Protein 2P1G (pdb70)

Sequence (459 aa):
VLSNGLGFVDTPYKAGTLEVDDTEDLIINCDEVDCTTFVEYALAMALCPQQEMQEGDFARNLQRIRYRDGKIDGYTSRLHYISDWINNAVRQGLLEDVTAAYSPFKQKLSLSYMSTHPELYKSLKNSPENVAQMAKYEKALSGKEVHYLPKDKLEPDGLPWIKNGDIIALTTNTPGLDVSHMGIAIYIKGQLHLLHASSKEGKVVVGKTALSQMLKDRKSLTGIRVLRMLSNGLGFVDTPYKAGTLEVDDTEDLIINCDEVDCCTTFVEYALAMALCPQQGDEMQEGDFARNLQRIRYRDGKIDGYTSRLHYISDWINNAVRQGLLEDVTAAYSPFKQKLSLSYMSTHPELYKSLKNSPENVAQMAKYEKALSGKEVHYLPKDKLEPDGLPWIKNGDIIALTTNTPGLDVSHMGIAIYIKGQLHLLHASSKEGKVVVGKTALSQMLKDRKSLTGIRVLRM

Radius of gyration: 24.98 Å; Cα contacts (8 Å, |Δi|>4): 897; chains: 2; bounding box: 52×44×79 Å

Solvent-accessible surface area: 21261 Å² total; per-residue (Å²): 54,24,86,28,0,70,70,12,60,87,22,72,59,103,70,33,4,20,48,101,84,147,108,36,93,43,30,75,32,39,108,58,0,28,7,28,2,0,0,3,0,0,2,0,31,14,47,6,105,53,114,174,68,102,113,48,25,7,23,146,15,0,57,82,0,3,1,48,118,16,133,47,92,36,19,14,9,16,11,40,9,5,5,16,0,1,52,10,0,52,193,56,65,18,6,93,29,5,0,40,84,124,6,108,83,92,64,156,12,74,8,44,14,10,30,82,25,26,51,45,49,115,34,3,78,132,26,95,129,38,29,47,51,2,18,126,60,5,151,66,31,39,41,123,98,24,44,22,10,15,43,98,99,0,87,60,94,6,43,124,38,3,111,84,12,2,9,0,0,2,6,10,94,15,116,12,24,13,4,4,29,0,0,1,0,11,62,63,193,53,66,0,8,0,0,17,1,8,38,147,78,34,82,0,16,46,8,170,59,8,0,3,94,34,0,103,93,39,186,13,3,26,0,1,10,0,0,48,90,36,55,34,1,0,56,15,37,92,23,71,62,105,66,35,7,19,52,100,88,145,110,32,90,42,28,81,33,43,112,56,0,29,22,38,2,0,1,5,0,6,8,0,72,24,54,27,45,159,114,58,143,100,116,129,168,34,26,54,32,118,20,0,55,89,0,2,1,47,73,13,138,52,118,36,22,14,10,19,9,41,7,16,2,20,0,1,71,11,0,69,190,43,68,13,10,93,34,0,0,47,78,124,5,97,77,106,39,145,9,79,8,42,53,10,20,84,59,36,103,108,57,113,36,1,111,130,17,102,120,36,31,55,51,1,38,135,49,6,156,62,9,37,42,118,94,19,52,33,8,16,43,98,106,0,90,36,19,9,48,123,32,3,110,61,23,1,9,0,0,0,0,11,87,47,117,10,52,8,12,55,44,0,0,8,0,0,32,38,87,3,38,1,14,0,0,18,1,11,80,167,81,38,81,0,22,34,9,153,30,5,0,4,39,39,0,102,110,124,195,27,6,33,0,0,6,0,0,43,111

InterPro domains:
  IPR010846 N-acetylmuramoyl-L-alanine amidase-like [PF07313] (32-246)
  IPR038765 Papain-like cysteine peptidase superfamily [SSF54001] (5-257)

B-factor: mean 17.87, std 8.59, range [3.38, 65.11]

Structure (mmCIF, N/CA/C/O backbone):
data_2P1G
#
_entry.id   2P1G
#
_cell.length_a   51.645
_cell.length_b   65.830
_cell.length_c   74.061
_cell.angle_alpha   90.000
_cell.angle_beta   103.840
_cell.angle_gamma   90.000
#
_symmetry.space_group_name_H-M   'P 1 21 1'
#
loop_
_entity.id
_entity.type
_entity.pdbx_description
1 polymer 'Putative xylanase'
2 water water
#
loop_
_atom_site.group_PDB
_atom_site.id
_atom_site.type_symbol
_atom_site.label_atom_id
_atom_site.label_alt_id
_atom_site.label_comp_id
_atom_site.label_asym_id
_atom_site.label_entity_id
_atom_site.label_seq_id
_atom_site.pdbx_PDB_ins_code
_atom_site.Cartn_x
_atom_site.Cartn_y
_atom_site.Cartn_z
_atom_site.occupancy
_atom_site.B_iso_or_equiv
_atom_site.auth_seq_id
_atom_site.auth_comp_id
_atom_site.auth_asym_id
_atom_site.auth_atom_id
_atom_site.pdbx_PDB_model_num
ATOM 1 N N . VAL A 1 9 ? 22.562 21.820 13.909 1.00 27.03 26 VAL A N 1
ATOM 2 C CA . VAL A 1 9 ? 21.460 22.670 13.366 1.00 25.79 26 VAL A CA 1
ATOM 3 C C . VAL A 1 9 ? 20.217 22.584 14.241 1.00 24.20 26 VAL A C 1
ATOM 4 O O . VAL A 1 9 ? 20.012 21.620 14.976 1.00 23.71 26 VAL A O 1
ATOM 8 N N . LEU A 1 10 ? 19.388 23.610 14.136 1.00 22.80 27 LEU A N 1
ATOM 9 C CA . LEU A 1 10 ? 18.243 23.739 14.994 1.00 22.04 27 LEU A CA 1
ATOM 10 C C . LEU A 1 10 ? 17.282 22.562 14.866 1.00 21.56 27 LEU A C 1
ATOM 11 O O . LEU A 1 10 ? 16.859 22.022 15.875 1.00 21.49 27 LEU A O 1
ATOM 16 N N . SER A 1 11 ? 16.967 22.129 13.641 1.00 21.28 28 SER A N 1
ATOM 17 C CA . SER A 1 11 ? 16.013 21.026 13.485 1.00 21.95 28 SER A CA 1
ATOM 18 C C . SER A 1 11 ? 16.512 19.740 14.142 1.00 21.28 28 SER A C 1
ATOM 19 O O . SER A 1 11 ? 15.747 19.035 14.806 1.00 21.48 28 SER A O 1
ATOM 22 N N . ASN A 1 12 ? 17.788 19.424 13.963 1.00 19.85 29 ASN A N 1
ATOM 23 C CA . ASN A 1 12 ? 18.330 18.250 14.640 1.00 19.37 29 ASN A CA 1
ATOM 24 C C . ASN A 1 12 ? 18.392 18.409 16.155 1.00 18.03 29 ASN A C 1
ATOM 25 O O . ASN A 1 12 ? 18.022 17.487 16.909 1.00 18.00 29 ASN A O 1
ATOM 30 N N . GLY A 1 13 ? 18.811 19.592 16.601 1.00 16.91 30 GLY A N 1
ATOM 31 C CA . GLY A 1 13 ? 18.874 19.906 18.025 1.00 16.35 30 GLY A CA 1
ATOM 32 C C . GLY A 1 13 ? 17.517 19.781 18.705 1.00 15.99 30 GLY A C 1
ATOM 33 O O . GLY A 1 13 ? 17.410 19.243 19.809 1.00 14.34 30 GLY A O 1
ATOM 34 N N . LEU A 1 14 ? 16.472 20.270 18.030 1.00 15.39 31 LEU A N 1
ATOM 35 C CA . LEU A 1 14 ? 15.149 20.310 18.639 1.00 15.63 31 LEU A CA 1
ATOM 36 C C . LEU A 1 14 ? 14.592 18.920 18.895 1.00 16.11 31 LEU A C 1
ATOM 37 O O . LEU A 1 14 ? 13.779 18.734 19.796 1.00 16.41 31 LEU A O 1
ATOM 42 N N . GLY A 1 15 ? 15.056 17.944 18.118 1.00 16.63 32 GLY A N 1
ATOM 43 C CA . GLY A 1 15 ? 14.664 16.549 18.320 1.00 17.23 32 GLY A CA 1
ATOM 44 C C . GLY A 1 15 ? 15.120 15.971 19.651 1.00 17.67 32 GLY A C 1
ATOM 45 O O . GLY A 1 15 ? 14.649 14.906 20.083 1.00 18.34 32 GLY A O 1
ATOM 46 N N . PHE A 1 16 ? 16.021 16.685 20.327 1.00 16.78 33 PHE A N 1
ATOM 47 C CA . PHE A 1 16 ? 16.543 16.237 21.609 1.00 16.22 33 PHE A CA 1
ATOM 48 C C . PHE A 1 16 ? 15.797 16.832 22.794 1.00 16.23 33 PHE A C 1
ATOM 49 O O . PHE A 1 16 ? 16.129 16.530 23.941 1.00 16.67 33 PHE A O 1
ATOM 57 N N . VAL A 1 17 ? 14.817 17.687 22.537 1.00 16.32 34 VAL A N 1
ATOM 58 C CA . VAL A 1 17 ? 14.150 18.367 23.659 1.00 17.07 34 VAL A CA 1
ATOM 59 C C . VAL A 1 17 ? 13.590 17.317 24.639 1.00 17.38 34 VAL A C 1
ATOM 60 O O . VAL A 1 17 ? 12.932 16.362 24.226 1.00 17.22 34 VAL A O 1
ATOM 64 N N . ASP A 1 18 ? 13.888 17.508 25.925 1.00 18.46 35 ASP A N 1
ATOM 65 C CA . ASP A 1 18 ? 13.445 16.635 27.016 1.00 19.77 35 ASP A CA 1
ATOM 66 C C . ASP A 1 18 ? 14.327 15.412 27.245 1.00 19.31 35 ASP A C 1
ATOM 67 O O . ASP A 1 18 ? 14.098 14.665 28.189 1.00 20.54 35 ASP A O 1
ATOM 72 N N . THR A 1 19 ? 15.336 15.210 26.401 1.00 19.27 36 THR A N 1
ATOM 73 C CA . THR A 1 19 ? 16.341 14.156 26.642 1.00 18.49 36 THR A CA 1
ATOM 74 C C . THR A 1 19 ? 17.051 14.457 27.958 1.00 18.42 36 THR A C 1
ATOM 75 O O . THR A 1 19 ? 17.478 15.590 28.183 1.00 17.99 36 THR A O 1
ATOM 79 N N . PRO A 1 20 ? 17.133 13.462 28.859 1.00 17.99 37 PRO A N 1
ATOM 80 C CA . PRO A 1 20 ? 17.742 13.684 30.165 1.00 18.36 37 PRO A CA 1
ATOM 81 C C . PRO A 1 20 ? 19.195 14.116 30.071 1.00 17.98 37 PRO A C 1
ATOM 82 O O . PRO A 1 20 ? 19.912 13.660 29.192 1.00 17.71 37 PRO A O 1
ATOM 86 N N . TYR A 1 21 ? 19.599 14.993 30.981 1.00 18.26 38 TYR A N 1
ATOM 87 C CA . TYR A 1 21 ? 20.993 15.347 31.170 1.00 18.50 38 TYR A CA 1
ATOM 88 C C . TYR A 1 21 ? 21.687 14.308 32.039 1.00 18.72 38 TYR A C 1
ATOM 89 O O . TYR A 1 21 ? 21.126 13.844 33.037 1.00 17.58 38 TYR A O 1
ATOM 98 N N . LYS A 1 22 ? 22.902 13.927 31.648 1.00 18.31 39 LYS A N 1
ATOM 99 C CA . LYS A 1 22 ? 23.738 13.070 32.485 1.00 19.09 39 LYS A CA 1
ATOM 100 C C . LYS A 1 22 ? 25.202 13.375 32.187 1.00 18.50 39 LYS A C 1
ATOM 101 O O . LYS A 1 22 ? 25.603 13.401 31.026 1.00 17.59 39 LYS A O 1
ATOM 107 N N . ALA A 1 23 ? 25.977 13.650 33.229 1.00 18.37 40 ALA A N 1
ATOM 108 C CA . ALA A 1 23 ? 27.397 13.909 33.057 1.00 18.19 40 ALA A CA 1
ATOM 109 C C . ALA A 1 23 ? 28.150 12.582 33.008 1.00 17.61 40 ALA A C 1
ATOM 110 O O . ALA A 1 23 ? 27.711 11.576 33.580 1.00 18.47 40 ALA A O 1
ATOM 112 N N . GLY A 1 24 ? 29.275 12.568 32.314 1.00 16.23 41 GLY A N 1
ATOM 113 C CA . GLY A 1 24 ? 30.117 11.385 32.311 1.00 15.78 41 GLY A CA 1
ATOM 114 C C . GLY A 1 24 ? 29.720 10.231 31.412 1.00 15.46 41 GLY A C 1
ATOM 115 O O . GLY A 1 24 ? 30.265 9.127 31.553 1.00 15.06 41 GLY A O 1
ATOM 116 N N . THR A 1 25 ? 28.819 10.466 30.460 1.00 13.95 42 THR A N 1
ATOM 117 C CA . THR A 1 25 ? 28.405 9.408 29.538 1.00 14.40 42 THR A CA 1
ATOM 118 C C . THR A 1 25 ? 29.558 8.873 28.704 1.00 14.24 42 THR A C 1
ATOM 119 O O . THR A 1 25 ? 29.485 7.753 28.204 1.00 14.05 42 THR A O 1
ATOM 123 N N . LEU A 1 26 ? 30.600 9.687 28.513 1.00 13.31 43 LEU A N 1
ATOM 124 C CA . LEU A 1 26 ? 31.719 9.249 27.675 1.00 13.15 43 LEU A CA 1
ATOM 125 C C . LEU A 1 26 ? 32.847 8.562 28.473 1.00 14.26 43 LEU A C 1
ATOM 126 O O . LEU A 1 26 ? 33.866 8.153 27.888 1.00 13.75 43 LEU A O 1
ATOM 131 N N . GLU A 1 27 ? 32.665 8.434 29.785 1.00 14.74 44 GLU A N 1
ATOM 132 C CA . GLU A 1 27 ? 33.721 7.887 30.654 1.00 16.44 44 GLU A CA 1
ATOM 133 C C . GLU A 1 27 ? 33.454 6.457 31.129 1.00 17.55 44 GLU A C 1
ATOM 134 O O . GLU A 1 27 ? 34.177 5.949 32.000 1.00 17.85 44 GLU A O 1
ATOM 140 N N . VAL A 1 28 ? 32.432 5.816 30.571 1.00 18.98 45 VAL A N 1
ATOM 141 C CA . VAL A 1 28 ? 31.918 4.554 31.118 1.00 20.72 45 VAL A CA 1
ATOM 142 C C . VAL A 1 28 ? 32.785 3.320 30.819 1.00 22.13 45 VAL A C 1
ATOM 143 O O . VAL A 1 28 ? 32.684 2.291 31.521 1.00 22.05 45 VAL A O 1
ATOM 147 N N . ASP A 1 29 ? 33.647 3.424 29.814 1.00 22.25 46 ASP A N 1
ATOM 148 C CA . ASP A 1 29 ? 34.447 2.275 29.410 1.00 24.22 46 ASP A CA 1
ATOM 149 C C . ASP A 1 29 ? 35.907 2.428 29.787 1.00 24.43 46 ASP A C 1
ATOM 150 O O . ASP A 1 29 ? 36.376 3.538 30.025 1.00 24.77 46 ASP A O 1
ATOM 155 N N . ASP A 1 30 ? 36.612 1.299 29.856 1.00 25.39 47 ASP A N 1
ATOM 156 C CA . ASP A 1 30 ? 37.986 1.268 30.341 1.00 26.10 47 ASP A CA 1
ATOM 157 C C . ASP A 1 30 ? 38.988 1.829 29.326 1.00 25.92 47 ASP A C 1
ATOM 158 O O . ASP A 1 30 ? 40.020 2.388 29.708 1.00 26.28 47 ASP A O 1
ATOM 163 N N . THR A 1 31 ? 38.701 1.661 28.037 1.00 24.78 48 THR A N 1
ATOM 164 C CA . THR A 1 31 ? 39.573 2.202 26.998 1.00 23.84 48 THR A CA 1
ATOM 165 C C . THR A 1 31 ? 38.767 3.208 26.206 1.00 22.46 48 THR A C 1
ATOM 166 O O . THR A 1 31 ? 37.546 3.113 26.143 1.00 22.35 48 THR A O 1
ATOM 170 N N . GLU A 1 32 ? 39.448 4.174 25.607 1.00 20.71 49 GLU A N 1
ATOM 171 C CA . GLU A 1 32 ? 38.740 5.217 24.873 1.00 19.34 49 GLU A CA 1
ATOM 172 C C . GLU A 1 32 ? 38.404 4.716 23.477 1.00 18.87 49 GLU A C 1
ATOM 173 O O . GLU A 1 32 ? 39.305 4.294 22.739 1.00 17.50 49 GLU A O 1
ATOM 179 N N . ASP A 1 33 ? 37.110 4.769 23.138 1.00 18.34 50 ASP A N 1
ATOM 180 C CA . ASP A 1 33 ? 36.612 4.506 21.799 1.00 18.45 50 ASP A CA 1
ATOM 181 C C . ASP A 1 33 ? 35.368 5.363 21.599 1.00 17.67 50 ASP A C 1
ATOM 182 O O . ASP A 1 33 ? 34.883 6.001 22.541 1.00 16.84 50 ASP A O 1
ATOM 187 N N . LEU A 1 34 ? 34.831 5.361 20.392 1.00 17.12 51 LEU A N 1
ATOM 188 C CA . LEU A 1 34 ? 33.670 6.189 20.106 1.00 16.70 51 LEU A CA 1
ATOM 189 C C . LEU A 1 34 ? 32.420 5.668 20.829 1.00 17.36 51 LEU A C 1
ATOM 190 O O . LEU A 1 34 ? 32.023 4.508 20.654 1.00 17.62 51 LEU A O 1
ATOM 195 N N . ILE A 1 35 ? 31.830 6.525 21.658 1.00 16.79 52 ILE A N 1
ATOM 196 C CA . ILE A 1 35 ? 30.560 6.216 22.318 1.00 17.30 52 ILE A CA 1
ATOM 197 C C . ILE A 1 35 ? 29.439 7.084 21.761 1.00 17.46 52 ILE A C 1
ATOM 198 O O . ILE A 1 35 ? 29.550 8.310 21.769 1.00 17.57 52 ILE A O 1
ATOM 203 N N . ILE A 1 36 ? 28.367 6.446 21.289 1.00 16.80 53 ILE A N 1
ATOM 204 C CA . ILE A 1 36 ? 27.177 7.169 20.832 1.00 17.35 53 ILE A CA 1
ATOM 205 C C . ILE A 1 36 ? 26.076 6.917 21.848 1.00 17.70 53 ILE A C 1
ATOM 206 O O . ILE A 1 36 ? 25.532 5.809 21.930 1.00 18.26 53 ILE A O 1
ATOM 211 N N . ASN A 1 37 ? 25.754 7.945 22.629 1.00 17.31 54 ASN A N 1
ATOM 212 C CA . ASN A 1 37 ? 24.689 7.830 23.619 1.00 17.93 54 ASN A CA 1
ATOM 213 C C . ASN A 1 37 ? 23.783 9.036 23.492 1.00 18.38 54 ASN A C 1
ATOM 214 O O . ASN A 1 37 ? 24.003 10.041 24.157 1.00 17.22 54 ASN A O 1
ATOM 219 N N . CYS A 1 38 ? 22.788 8.927 22.616 1.00 18.59 55 CYS A N 1
ATOM 220 C CA . CYS A 1 38 ? 21.868 10.028 22.339 1.00 20.46 55 CYS A CA 1
ATOM 221 C C . CYS A 1 38 ? 20.699 10.078 23.320 1.00 21.03 55 CYS A C 1
ATOM 222 O O . CYS A 1 38 ? 19.866 10.985 23.253 1.00 22.11 55 CYS A O 1
ATOM 225 N N . ASP A 1 39 ? 20.662 9.110 24.235 1.00 20.91 56 ASP A N 1
ATOM 226 C CA . ASP A 1 39 ? 19.608 8.984 25.243 1.00 21.12 56 ASP A CA 1
ATOM 227 C C . ASP A 1 39 ? 19.861 9.778 26.526 1.00 19.95 56 ASP A C 1
ATOM 228 O O . ASP A 1 39 ? 18.920 10.045 27.276 1.00 18.56 56 ASP A O 1
ATOM 233 N N . GLU A 1 40 ? 21.140 10.071 26.794 1.00 18.41 57 GLU A N 1
ATOM 234 C CA . GLU A 1 40 ? 21.577 10.831 27.963 1.00 18.30 57 GLU A CA 1
ATOM 235 C C . GLU A 1 40 ? 22.726 11.711 27.496 1.00 17.03 57 GLU A C 1
ATOM 236 O O . GLU A 1 40 ? 23.711 11.206 26.947 1.00 16.76 57 GLU A O 1
ATOM 242 N N . VAL A 1 41 ? 22.610 13.013 27.704 1.00 15.50 58 VAL A N 1
ATOM 243 C CA . VAL A 1 41 ? 23.592 13.937 27.143 1.00 13.98 58 VAL A CA 1
ATOM 244 C C . VAL A 1 41 ? 24.059 14.960 28.166 1.00 13.42 58 VAL A C 1
ATOM 245 O O . VAL A 1 41 ? 23.399 15.185 29.196 1.00 12.98 58 VAL A O 1
ATOM 249 N N . ASP A 1 42 ? 25.195 15.593 27.878 1.00 13.15 59 ASP A N 1
ATOM 250 C CA . ASP A 1 42 ? 25.611 16.799 28.606 1.00 13.63 59 ASP A CA 1
ATOM 251 C C . ASP A 1 42 ? 25.686 17.989 27.642 1.00 13.67 59 ASP A C 1
ATOM 252 O O . ASP A 1 42 ? 25.308 17.868 26.475 1.00 12.04 59 ASP A O 1
ATOM 257 N N . CYS A 1 43 ? 26.147 19.142 28.116 1.00 13.55 60 CYS A N 1
ATOM 258 C CA . CYS A 1 43 ? 26.071 20.316 27.262 1.00 15.54 60 CYS A CA 1
ATOM 259 C C . CYS A 1 43 ? 26.864 20.149 25.950 1.00 14.10 60 CYS A C 1
ATOM 260 O O . CYS A 1 43 ? 26.462 20.641 24.896 1.00 14.09 60 CYS A O 1
ATOM 263 N N . THR A 1 44 ? 27.971 19.422 26.031 1.00 13.54 61 THR A N 1
ATOM 264 C CA . THR A 1 44 ? 28.846 19.241 24.890 1.00 12.77 61 THR A CA 1
ATOM 265 C C . THR A 1 44 ? 28.385 18.101 23.993 1.00 11.62 61 THR A C 1
ATOM 266 O O . THR A 1 44 ? 28.307 18.274 22.788 1.00 10.13 61 THR A O 1
ATOM 270 N N . THR A 1 45 ? 28.045 16.948 24.560 1.00 10.33 62 THR A N 1
ATOM 271 C CA . THR A 1 45 ? 27.683 15.826 23.677 1.00 9.20 62 THR A CA 1
ATOM 272 C C . THR A 1 45 ? 26.389 16.161 22.934 1.00 8.93 62 THR A C 1
ATOM 273 O O . THR A 1 45 ? 26.228 15.766 21.780 1.00 7.77 62 THR A O 1
ATOM 277 N N . PHE A 1 46 ? 25.498 16.932 23.563 1.00 8.99 63 PHE A N 1
ATOM 278 C CA . PHE A 1 46 ? 24.289 17.359 22.883 1.00 9.90 63 PHE A CA 1
ATOM 279 C C . PHE A 1 46 ? 24.647 18.078 21.583 1.00 9.76 63 PHE A C 1
ATOM 280 O O . PHE A 1 46 ? 24.186 17.700 20.507 1.00 10.56 63 PHE A O 1
ATOM 288 N N . VAL A 1 47 ? 25.483 19.100 21.679 1.00 9.09 64 VAL A N 1
ATOM 289 C CA . VAL A 1 47 ? 25.862 19.871 20.502 1.00 10.65 64 VAL A CA 1
ATOM 290 C C . VAL A 1 47 ? 26.603 19.013 19.477 1.00 11.16 64 VAL A C 1
ATOM 291 O O . VAL A 1 47 ? 26.350 19.138 18.274 1.00 11.32 64 VAL A O 1
ATOM 295 N N . GLU A 1 48 ? 27.459 18.101 19.950 1.00 10.88 65 GLU A N 1
ATOM 296 C CA . GLU A 1 48 ? 28.208 17.242 19.025 1.00 10.67 65 GLU A CA 1
ATOM 297 C C . GLU A 1 48 ? 27.260 16.368 18.231 1.00 11.43 65 GLU A C 1
ATOM 298 O O . GLU A 1 48 ? 27.450 16.225 17.021 1.00 10.76 65 GLU A O 1
ATOM 304 N N . TYR A 1 49 ? 26.265 15.769 18.906 1.00 11.46 66 TYR A N 1
ATOM 305 C CA . TYR A 1 49 ? 25.316 14.901 18.178 1.00 12.01 66 TYR A CA 1
ATOM 306 C C . TYR A 1 49 ? 24.531 15.714 17.164 1.00 11.93 66 TYR A C 1
ATOM 307 O O . TYR A 1 49 ? 24.399 15.308 16.019 1.00 12.55 66 TYR A O 1
ATOM 316 N N . ALA A 1 50 ? 24.000 16.860 17.603 1.00 12.13 67 ALA A N 1
ATOM 317 C CA . ALA A 1 50 ? 23.252 17.758 16.727 1.00 11.39 67 ALA A CA 1
ATOM 318 C C . ALA A 1 50 ? 24.067 18.136 15.478 1.00 11.92 67 ALA A C 1
ATOM 319 O O . ALA A 1 50 ? 23.575 18.032 14.337 1.00 11.30 67 ALA A O 1
ATOM 321 N N . LEU A 1 51 ? 25.309 18.544 15.700 1.00 10.91 68 LEU A N 1
ATOM 322 C CA . LEU A 1 51 ? 26.217 18.908 14.614 1.00 11.79 68 LEU A CA 1
ATOM 323 C C . LEU A 1 51 ? 26.496 17.730 13.700 1.00 12.55 68 LEU A C 1
ATOM 324 O O . LEU A 1 51 ? 26.455 17.873 12.468 1.00 12.71 68 LEU A O 1
ATOM 329 N N . ALA A 1 52 ? 26.799 16.576 14.293 1.00 12.85 69 ALA A N 1
ATOM 330 C CA . ALA A 1 52 ? 27.158 15.415 13.494 1.00 13.40 69 ALA A CA 1
ATOM 331 C C . ALA A 1 52 ? 25.999 14.980 12.598 1.00 14.14 69 ALA A C 1
ATOM 332 O O . ALA A 1 52 ? 26.227 14.528 11.465 1.00 14.62 69 ALA A O 1
ATOM 334 N N . MET A 1 53 ? 24.771 15.103 13.105 1.00 14.17 70 MET A N 1
ATOM 335 C CA . MET A 1 53 ? 23.557 14.856 12.322 1.00 14.69 70 MET A CA 1
ATOM 336 C C . MET A 1 53 ? 23.385 15.886 11.205 1.00 15.22 70 MET A C 1
ATOM 337 O O . MET A 1 53 ? 23.166 15.528 10.037 1.00 15.43 70 MET A O 1
ATOM 342 N N . ALA A 1 54 ? 23.510 17.164 11.560 1.00 14.87 71 ALA A N 1
ATOM 343 C CA . ALA A 1 54 ? 23.271 18.251 10.633 1.00 15.69 71 ALA A CA 1
ATOM 344 C C . ALA A 1 54 ? 24.222 18.244 9.422 1.00 16.68 71 ALA A C 1
ATOM 345 O O . ALA A 1 54 ? 23.860 18.729 8.358 1.00 17.07 71 ALA A O 1
ATOM 347 N N . LEU A 1 55 ? 25.433 17.719 9.614 1.00 16.97 72 LEU A N 1
ATOM 348 C CA . LEU A 1 55 ? 26.454 17.670 8.575 1.00 17.96 72 LEU A CA 1
ATOM 349 C C . LEU A 1 55 ? 26.171 16.586 7.541 1.00 19.38 72 LEU A C 1
ATOM 350 O O . LEU A 1 55 ? 26.723 16.631 6.431 1.00 19.73 72 LEU A O 1
ATOM 355 N N . CYS A 1 56 ? 25.317 15.632 7.895 1.00 20.19 73 CYS A N 1
ATOM 356 C CA . CYS A 1 56 ? 25.010 14.504 7.003 1.00 22.19 73 CYS A CA 1
ATOM 357 C C . CYS A 1 56 ? 24.313 14.991 5.727 1.00 23.77 73 CYS A C 1
ATOM 358 O O . CYS A 1 56 ? 23.477 15.894 5.778 1.00 23.24 73 CYS A O 1
ATOM 361 N N . PRO A 1 57 ? 24.681 14.414 4.567 1.00 25.59 74 PRO A N 1
ATOM 362 C CA . PRO A 1 57 ? 24.078 14.872 3.318 1.00 27.30 74 PRO A CA 1
ATOM 363 C C . PRO A 1 57 ? 22.582 14.558 3.284 1.00 28.40 74 PRO A C 1
ATOM 364 O O . PRO A 1 57 ? 21.816 15.304 2.668 1.00 29.00 74 PRO A O 1
ATOM 368 N N . GLN A 1 58 ? 22.189 13.479 3.962 1.00 29.21 75 GLN A N 1
ATOM 369 C CA . GLN A 1 58 ? 20.785 13.085 4.093 1.00 30.64 75 GLN A CA 1
ATOM 370 C C . GLN A 1 58 ? 20.279 13.287 5.517 1.00 31.07 75 GLN A C 1
ATOM 371 O O . GLN A 1 58 ? 21.038 13.159 6.475 1.00 31.13 75 GLN A O 1
ATOM 377 N N . GLN A 1 59 ? 18.988 13.593 5.641 1.00 31.78 76 GLN A N 1
ATOM 378 C CA . GLN A 1 59 ? 18.387 13.993 6.918 1.00 32.26 76 GLN A CA 1
ATOM 379 C C . GLN A 1 59 ? 17.168 13.158 7.277 1.00 32.88 76 GLN A C 1
ATOM 380 O O . GLN A 1 59 ? 16.663 12.390 6.450 1.00 33.41 76 GLN A O 1
ATOM 386 N N . GLU A 1 62 ? 16.587 9.116 6.053 1.00 33.96 79 GLU A N 1
ATOM 387 C CA . GLU A 1 62 ? 17.591 8.914 5.003 1.00 34.05 79 GLU A CA 1
ATOM 388 C C . GLU A 1 62 ? 19.030 9.070 5.507 1.00 32.45 79 GLU A C 1
ATOM 389 O O . GLU A 1 62 ? 19.970 8.589 4.864 1.00 32.82 79 GLU A O 1
ATOM 395 N N . MET A 1 63 ? 19.198 9.745 6.645 1.00 30.98 80 MET A N 1
ATOM 396 C CA . MET A 1 63 ? 20.515 9.887 7.281 1.00 28.79 80 MET A CA 1
ATOM 397 C C . MET A 1 63 ? 21.171 8.529 7.452 1.00 29.08 80 MET A C 1
ATOM 398 O O . MET A 1 63 ? 20.543 7.588 7.946 1.00 29.09 80 MET A O 1
ATOM 403 N N . GLN A 1 64 ? 22.426 8.426 7.035 1.00 29.25 81 GLN A N 1
ATOM 404 C CA . GLN A 1 64 ? 23.180 7.183 7.183 1.00 29.60 81 GLN A CA 1
ATOM 405 C C . GLN A 1 64 ? 23.999 7.182 8.464 1.00 29.38 81 GLN A C 1
ATOM 406 O O . GLN A 1 64 ? 24.698 8.153 8.754 1.00 28.64 81 GLN A O 1
ATOM 412 N N . GLU A 1 65 ? 23.919 6.086 9.219 1.00 29.04 82 GLU A N 1
ATOM 413 C CA . GLU A 1 65 ? 24.602 5.991 10.508 1.00 29.52 82 GLU A CA 1
ATOM 414 C C . GLU A 1 65 ? 26.125 6.034 10.364 1.00 28.63 82 GLU A C 1
ATOM 415 O O . GLU A 1 65 ? 26.822 6.514 11.263 1.00 28.93 82 GLU A O 1
ATOM 421 N N . GLY A 1 66 ? 26.631 5.513 9.246 1.00 27.04 83 GLY A N 1
ATOM 422 C CA . GLY A 1 66 ? 28.042 5.639 8.889 1.00 25.85 83 GLY A CA 1
ATOM 423 C C . GLY A 1 66 ? 28.504 7.078 8.733 1.00 24.67 83 GLY A C 1
ATOM 424 O O . GLY A 1 66 ? 29.596 7.424 9.172 1.00 25.14 83 GLY A O 1
ATOM 425 N N . ASP A 1 67 ? 27.672 7.923 8.124 1.00 23.45 84 ASP A N 1
ATOM 426 C CA . ASP A 1 67 ? 27.999 9.334 7.960 1.00 22.06 84 ASP A CA 1
ATOM 427 C C . ASP A 1 67 ? 27.998 10.034 9.322 1.00 20.33 84 ASP A C 1
ATOM 428 O O . ASP A 1 67 ? 28.902 10.804 9.631 1.00 18.71 84 ASP A O 1
ATOM 433 N N . PHE A 1 68 ? 26.977 9.746 10.124 1.00 18.77 85 PHE A N 1
ATOM 434 C CA . PHE A 1 68 ? 26.836 10.352 11.450 1.00 18.01 85 PHE A CA 1
ATOM 435 C C . PHE A 1 68 ? 28.061 9.981 12.283 1.00 17.16 85 PHE A C 1
ATOM 436 O O . PHE A 1 68 ? 28.693 10.840 12.878 1.00 16.10 85 PHE A O 1
ATOM 444 N N . ALA A 1 69 ? 28.392 8.696 12.293 1.00 16.62 86 ALA A N 1
ATOM 445 C CA . ALA A 1 69 ? 29.518 8.176 13.081 1.00 16.10 86 ALA A CA 1
ATOM 446 C C . ALA A 1 69 ? 30.860 8.777 12.649 1.00 15.43 86 ALA A C 1
ATOM 447 O O . ALA A 1 69 ? 31.685 9.143 13.496 1.00 14.84 86 ALA A O 1
ATOM 449 N N . ARG A 1 70 ? 31.079 8.875 11.338 1.00 14.64 87 ARG A N 1
ATOM 450 C CA . ARG A 1 70 ? 32.273 9.542 10.805 1.00 14.38 87 ARG A CA 1
ATOM 451 C C . ARG A 1 70 ? 32.359 10.996 11.285 1.00 14.05 87 ARG A C 1
ATOM 452 O O . ARG A 1 70 ? 33.403 11.437 11.809 1.00 13.88 87 ARG A O 1
ATOM 460 N N . ASN A 1 71 ? 31.262 11.731 11.109 1.00 13.64 88 ASN A N 1
ATOM 461 C CA . ASN A 1 71 ? 31.209 13.146 11.516 1.00 12.96 88 ASN A CA 1
ATOM 462 C C . ASN A 1 71 ? 31.499 13.305 13.014 1.00 11.95 88 ASN A C 1
ATOM 463 O O . ASN A 1 71 ? 32.303 14.151 13.427 1.00 11.20 88 ASN A O 1
ATOM 468 N N . LEU A 1 72 ? 30.848 12.485 13.824 1.00 11.25 89 LEU A N 1
ATOM 469 C CA . LEU A 1 72 ? 31.000 12.587 15.266 1.00 10.74 89 LEU A CA 1
ATOM 470 C C . LEU A 1 72 ? 32.440 12.350 15.659 1.00 10.10 89 LEU A C 1
ATOM 471 O O . LEU A 1 72 ? 32.977 13.080 16.497 1.00 10.20 89 LEU A O 1
ATOM 476 N N . GLN A 1 73 ? 33.081 11.356 15.045 1.00 9.29 90 GLN A N 1
ATOM 477 C CA . GLN A 1 73 ? 34.480 11.075 15.361 1.00 9.51 90 GLN A CA 1
ATOM 478 C C . GLN A 1 73 ? 35.361 12.291 15.008 1.00 8.80 90 GLN A C 1
ATOM 479 O O . GLN A 1 73 ? 36.245 12.673 15.780 1.00 9.45 90 GLN A O 1
ATOM 485 N N . ARG A 1 74 ? 35.070 12.910 13.867 1.00 8.82 91 ARG A N 1
ATOM 486 C CA . ARG A 1 74 ? 35.777 14.107 13.404 1.00 9.53 91 ARG A CA 1
ATOM 487 C C . ARG A 1 74 ? 35.629 15.329 14.313 1.00 9.32 91 ARG A C 1
ATOM 488 O O . ARG A 1 74 ? 36.531 16.176 14.412 1.00 9.88 91 ARG A O 1
ATOM 496 N N . ILE A 1 75 ? 34.474 15.439 14.950 1.00 9.21 92 ILE A N 1
ATOM 497 C CA . ILE A 1 75 ? 34.205 16.564 15.880 1.00 10.33 92 ILE A CA 1
ATOM 498 C C . ILE A 1 75 ? 34.703 16.341 17.309 1.00 10.38 92 ILE A C 1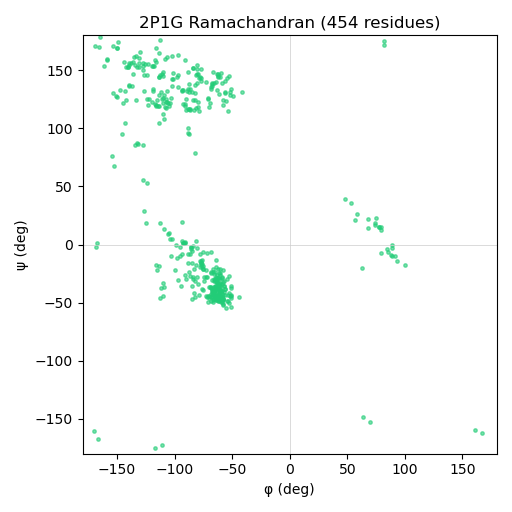
ATOM 499 O O . ILE A 1 75 ? 35.145 17.295 18.010 1.00 9.96 92 ILE A O 1
ATOM 504 N N . ARG A 1 76 ? 34.616 15.091 17.755 1.00 9.76 93 ARG A N 1
ATOM 505 C CA . ARG A 1 76 ? 34.890 14.773 19.158 1.00 9.69 93 ARG A CA 1
ATOM 506 C C . ARG A 1 76 ? 36.361 14.573 19.465 1.00 9.47 93 ARG A C 1
ATOM 507 O O . ARG A 1 76 ? 36.797 14.856 20.580 1.00 10.14 93 ARG A O 1
ATOM 515 N N . TYR A 1 77 ? 37.117 14.110 18.476 1.00 9.07 94 TYR A N 1
ATOM 516 C CA . TYR A 1 77 ? 38.527 13.780 18.656 1.00 9.43 94 TYR A CA 1
ATOM 517 C C . TYR A 1 77 ? 39.413 14.702 17.865 1.00 9.77 94 TYR A C 1
ATOM 518 O O . TYR A 1 77 ? 39.044 15.103 16.764 1.00 9.56 94 TYR A O 1
ATOM 527 N N . ARG A 1 78 ? 40.575 15.039 18.437 1.00 9.80 95 ARG A N 1
ATOM 528 C CA . ARG A 1 78 ? 41.598 15.884 17.771 1.00 9.88 95 ARG A CA 1
ATOM 529 C C . ARG A 1 78 ? 41.955 15.287 16.412 1.00 10.89 95 ARG A C 1
ATOM 530 O O . ARG A 1 78 ? 42.493 14.175 16.344 1.00 10.26 95 ARG A O 1
ATOM 538 N N . ASP A 1 79 ? 41.638 16.028 15.339 1.00 11.73 96 ASP A N 1
ATOM 539 C CA . ASP A 1 79 ? 41.899 15.579 13.96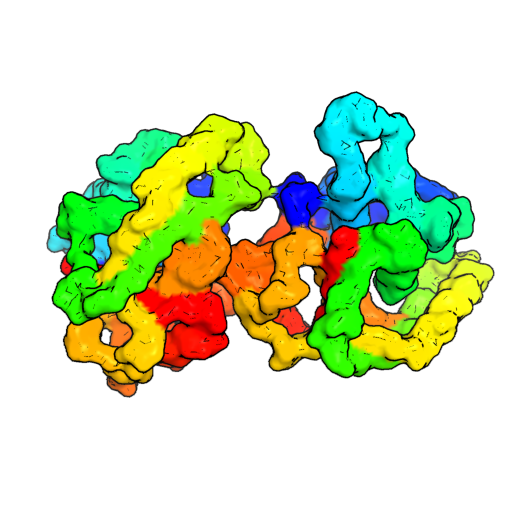3 1.00 12.83 96 ASP A CA 1
ATOM 540 C C . ASP A 1 79 ? 41.215 14.248 13.637 1.00 12.17 96 ASP A C 1
ATOM 541 O O . ASP A 1 79 ? 41.688 13.504 12.762 1.00 11.86 96 ASP A O 1
ATOM 546 N N . GLY A 1 80 ? 40.116 13.941 14.323 1.00 11.44 97 GLY A N 1
ATOM 547 C CA . GLY A 1 80 ? 39.363 12.718 14.059 1.00 12.00 97 GLY A CA 1
ATOM 548 C C . GLY A 1 80 ? 40.053 11.411 14.416 1.00 12.33 97 GLY A C 1
ATOM 549 O O . GLY A 1 80 ? 39.590 10.331 14.015 1.00 13.09 97 GLY A O 1
ATOM 550 N N . LYS A 1 81 ? 41.133 11.502 15.193 1.00 11.45 98 LYS A N 1
ATOM 551 C CA . LYS A 1 81 ? 41.909 10.318 15.562 1.00 12.43 98 LYS A CA 1
ATOM 552 C C . LYS A 1 81 ? 41.642 9.894 16.999 1.00 12.13 98 LYS A C 1
ATOM 553 O O . LYS A 1 81 ? 41.890 10.665 17.935 1.00 12.66 98 LYS A O 1
ATOM 559 N N . ILE A 1 82 ? 41.189 8.654 17.180 1.00 12.92 99 ILE A N 1
ATOM 560 C CA . ILE A 1 82 ? 40.906 8.146 18.530 1.00 12.96 99 ILE A CA 1
ATOM 561 C C . ILE A 1 82 ? 42.196 7.533 19.091 1.00 13.41 99 ILE A C 1
ATOM 562 O O . ILE A 1 82 ? 42.747 6.571 18.514 1.00 12.99 99 ILE A O 1
ATOM 567 N N . ASP A 1 83 ? 42.700 8.119 20.175 1.00 13.09 100 ASP A N 1
ATOM 568 C CA . ASP A 1 83 ? 43.989 7.710 20.747 1.00 14.14 100 ASP A CA 1
ATOM 569 C C . ASP A 1 83 ? 44.030 8.007 22.256 1.00 13.56 100 ASP A C 1
ATOM 570 O O . ASP A 1 83 ? 44.770 8.876 22.731 1.00 13.80 100 ASP A O 1
ATOM 575 N N . GLY A 1 84 ? 43.200 7.282 22.995 1.00 13.51 101 GLY A N 1
ATOM 576 C CA . GLY A 1 84 ? 43.190 7.414 24.441 1.00 13.27 101 GLY A CA 1
ATOM 577 C C . GLY A 1 84 ? 42.372 8.613 24.873 1.00 13.58 101 GLY A C 1
ATOM 578 O O . GLY A 1 84 ? 41.884 9.392 24.041 1.00 12.47 101 GLY A O 1
ATOM 579 N N . TYR A 1 85 ? 42.228 8.758 26.185 1.00 12.98 102 TYR A N 1
ATOM 580 C CA . TYR A 1 85 ? 41.402 9.813 26.758 1.00 12.81 102 TYR A CA 1
ATOM 581 C C . TYR A 1 85 ? 41.821 11.207 26.305 1.00 13.05 102 TYR A C 1
ATOM 582 O O . TYR A 1 85 ? 40.971 12.070 26.095 1.00 12.74 102 TYR A O 1
ATOM 591 N N . THR A 1 86 ? 43.128 11.446 26.185 1.00 12.15 103 THR A N 1
ATOM 592 C CA . THR A 1 86 ? 43.574 12.813 25.896 1.00 12.43 103 THR A CA 1
ATOM 593 C C . THR A 1 86 ? 43.401 13.204 24.432 1.00 12.42 103 THR A C 1
ATOM 594 O O . THR A 1 86 ? 43.608 14.363 24.106 1.00 12.97 103 THR A O 1
ATOM 598 N N . SER A 1 87 ? 43.045 12.253 23.565 1.00 12.38 104 SER A N 1
ATOM 599 C CA . SER A 1 87 ? 42.719 12.589 22.170 1.00 11.91 104 SER A CA 1
ATOM 600 C C . SER A 1 87 ? 41.325 13.195 22.035 1.00 12.04 104 SER A C 1
ATOM 601 O O . SER A 1 87 ? 40.971 13.757 20.991 1.00 11.68 104 SER A O 1
ATOM 604 N N . ARG A 1 88 ? 40.506 13.039 23.069 1.00 12.22 105 ARG A N 1
ATOM 605 C CA . ARG A 1 88 ? 39.168 13.616 23.046 1.00 12.69 105 ARG A CA 1
ATOM 606 C C . ARG A 1 88 ? 39.297 15.099 23.368 1.00 11.92 105 ARG A C 1
ATOM 607 O O . ARG A 1 88 ? 40.124 15.496 24.188 1.00 11.46 105 ARG A O 1
ATOM 615 N N . LEU A 1 89 ? 38.477 15.926 22.730 1.00 11.59 106 LEU A N 1
ATOM 616 C CA . LEU A 1 89 ? 38.636 17.358 22.873 1.00 12.53 106 LEU A CA 1
ATOM 617 C C . LEU A 1 89 ? 37.844 17.846 24.082 1.00 14.21 106 LEU A C 1
ATOM 618 O O . LEU A 1 89 ? 36.623 18.090 23.991 1.00 16.90 106 LEU A O 1
ATOM 623 N N . HIS A 1 90 ? 38.531 17.954 25.213 1.00 13.62 107 HIS A N 1
ATOM 624 C CA . HIS A 1 90 ? 37.894 18.319 26.487 1.00 13.31 107 HIS A CA 1
ATOM 625 C C . HIS A 1 90 ? 37.715 19.812 26.678 1.00 13.05 107 HIS A C 1
ATOM 626 O O . HIS A 1 90 ? 36.689 20.246 27.196 1.00 13.65 107 HIS A O 1
ATOM 633 N N . TYR A 1 91 ? 38.715 20.608 26.315 1.00 12.40 108 TYR A N 1
ATOM 634 C CA . TYR A 1 91 ? 38.517 22.056 26.413 1.00 11.92 108 TYR A CA 1
ATOM 635 C C . TYR A 1 91 ? 37.772 22.530 25.188 1.00 11.93 108 TYR A C 1
ATOM 636 O O . TYR A 1 91 ? 38.172 22.243 24.071 1.00 12.33 108 TYR A O 1
ATOM 645 N N . ILE A 1 92 ? 36.715 23.293 25.405 1.00 12.03 109 ILE A N 1
ATOM 646 C CA . ILE A 1 92 ? 35.915 23.830 24.295 1.00 12.45 109 ILE A CA 1
ATOM 647 C C . ILE A 1 92 ? 36.683 24.713 23.306 1.00 11.36 109 ILE A C 1
ATOM 648 O O . ILE A 1 92 ? 36.411 24.657 22.114 1.00 11.10 109 ILE A O 1
ATOM 653 N N . SER A 1 93 ? 37.683 25.481 23.764 1.00 11.07 110 SER A N 1
ATOM 654 C CA . SER A 1 93 ? 38.506 26.259 22.829 1.00 11.84 110 SER A CA 1
ATOM 655 C C . SER A 1 93 ? 39.169 25.345 21.842 1.00 11.39 110 SER A C 1
ATOM 656 O O . SER A 1 93 ? 39.289 25.659 20.672 1.00 11.50 110 SER A O 1
ATOM 659 N N . ASP A 1 94 ? 39.622 24.201 22.342 1.00 11.28 111 ASP A N 1
ATOM 660 C CA . ASP A 1 94 ? 40.323 23.230 21.529 1.00 11.22 111 ASP A CA 1
ATOM 661 C C . ASP A 1 94 ? 39.331 22.555 20.547 1.00 10.23 111 ASP A C 1
ATOM 662 O O . ASP A 1 94 ? 39.631 22.375 19.361 1.00 10.11 111 ASP A O 1
ATOM 667 N N . TRP A 1 95 ? 38.169 22.187 21.079 1.00 9.57 112 TRP A N 1
ATOM 668 C CA . TRP A 1 95 ? 37.058 21.628 20.314 1.00 9.12 112 TRP A CA 1
ATOM 669 C C . TRP A 1 95 ? 36.672 22.566 19.165 1.00 9.58 112 TRP A C 1
ATOM 670 O O . TRP A 1 95 ? 36.502 22.137 18.003 1.00 8.59 112 TRP A O 1
ATOM 681 N N . ILE A 1 96 ? 36.511 23.837 19.500 1.00 7.85 113 ILE A N 1
ATOM 682 C CA . ILE A 1 96 ? 36.195 24.845 18.465 1.00 9.32 113 ILE A CA 1
ATOM 683 C C . ILE A 1 96 ? 37.324 24.926 17.412 1.00 9.57 113 ILE A C 1
ATOM 684 O O . ILE A 1 96 ? 37.058 24.901 16.212 1.00 9.81 113 ILE A O 1
ATOM 689 N N . ASN A 1 97 ? 38.577 24.998 17.856 1.00 10.69 114 ASN A N 1
ATOM 690 C CA . ASN A 1 97 ? 39.714 25.064 16.922 1.00 12.03 114 ASN A CA 1
ATOM 691 C C . ASN A 1 97 ? 39.715 23.860 15.969 1.00 11.08 114 ASN A C 1
ATOM 692 O O . ASN A 1 97 ? 39.984 24.004 14.782 1.00 10.00 114 ASN A O 1
ATOM 697 N N . ASN A 1 98 ? 39.413 22.677 16.511 1.00 10.34 115 ASN A N 1
ATOM 698 C CA . ASN A 1 98 ? 39.408 21.442 15.726 1.00 10.85 115 ASN A CA 1
ATOM 699 C C . ASN A 1 98 ? 38.389 21.535 14.600 1.00 11.18 115 ASN A C 1
ATOM 700 O O . ASN A 1 98 ? 38.674 21.188 13.447 1.00 10.73 115 ASN A O 1
ATOM 705 N N . ALA A 1 99 ? 37.206 22.032 14.939 1.00 10.70 116 ALA A N 1
ATOM 706 C CA . ALA A 1 99 ? 36.094 22.045 14.011 1.00 10.87 116 ALA A CA 1
ATOM 707 C C . ALA A 1 99 ? 36.306 23.163 12.993 1.00 10.73 116 ALA A C 1
ATOM 708 O O . ALA A 1 99 ? 36.013 22.973 11.821 1.00 11.51 116 ALA A O 1
ATOM 710 N N . VAL A 1 100 ? 36.842 24.306 13.439 1.00 9.70 117 VAL A N 1
ATOM 711 C CA . VAL A 1 100 ? 37.079 25.430 12.532 1.00 10.79 117 VAL A CA 1
ATOM 712 C C . VAL A 1 100 ? 38.171 25.087 11.520 1.00 11.41 117 VAL A C 1
ATOM 713 O O . VAL A 1 100 ? 38.005 25.342 10.319 1.00 11.29 117 VAL A O 1
ATOM 717 N N . ARG A 1 101 ? 39.264 24.488 11.995 1.00 11.59 118 ARG A N 1
ATOM 718 C CA . ARG A 1 101 ? 40.391 24.103 11.117 1.00 13.15 118 ARG A CA 1
ATOM 719 C C . ARG A 1 101 ? 39.996 23.063 10.069 1.00 12.44 118 ARG A C 1
ATOM 720 O O . ARG A 1 101 ? 40.602 23.004 8.999 1.00 12.70 118 ARG A O 1
ATOM 728 N N . GLN A 1 102 ? 39.005 22.230 10.376 1.00 11.80 119 GLN A N 1
ATOM 729 C CA . GLN A 1 102 ? 38.481 21.280 9.392 1.00 11.67 119 GLN A CA 1
ATOM 730 C C . GLN A 1 102 ? 37.406 21.871 8.483 1.00 12.49 119 GLN A C 1
ATOM 731 O O . GLN A 1 102 ? 36.916 21.186 7.596 1.00 13.20 119 GLN A O 1
ATOM 737 N N . GLY A 1 103 ? 37.003 23.117 8.705 1.00 12.44 120 GLY A N 1
ATOM 738 C CA . GLY A 1 103 ? 35.981 23.715 7.862 1.00 12.99 120 GLY A CA 1
ATOM 739 C C . GLY A 1 103 ? 34.581 23.236 8.198 1.00 13.55 120 GLY A C 1
ATOM 740 O O . GLY A 1 103 ? 33.643 23.445 7.428 1.00 14.83 120 GLY A O 1
ATOM 741 N N . LEU A 1 104 ? 34.424 22.609 9.354 1.00 12.31 121 LEU A N 1
ATOM 742 C CA . LEU A 1 104 ? 33.094 22.163 9.780 1.00 11.81 121 LEU A CA 1
ATOM 743 C C . LEU A 1 104 ? 32.273 23.296 10.363 1.00 11.50 121 LEU A C 1
ATOM 744 O O . LEU A 1 104 ? 31.048 23.311 10.190 1.00 12.32 121 LEU A O 1
ATOM 749 N N . LEU A 1 105 ? 32.959 24.222 11.039 1.00 10.61 122 LEU A N 1
ATOM 750 C CA . LEU A 1 105 ? 32.335 25.413 11.604 1.00 10.56 122 LEU A CA 1
ATOM 751 C C . LEU A 1 105 ? 33.059 26.655 11.126 1.00 10.47 122 LEU A C 1
ATOM 752 O O . LEU A 1 105 ? 34.273 26.624 10.943 1.00 11.15 122 LEU A O 1
ATOM 757 N N . GLU A 1 106 ? 32.316 27.740 10.926 1.00 10.86 123 GLU A N 1
ATOM 758 C CA . GLU A 1 106 ? 32.924 29.045 10.750 1.00 12.24 123 GLU A CA 1
ATOM 759 C C . GLU A 1 106 ? 32.808 29.849 12.039 1.00 11.97 123 GLU A C 1
ATOM 760 O O . GLU A 1 106 ? 31.796 29.758 12.740 1.00 10.42 123 GLU A O 1
ATOM 766 N N . ASP A 1 107 ? 33.861 30.603 12.335 1.00 10.75 124 ASP A N 1
ATOM 767 C CA . ASP A 1 107 ? 33.930 31.418 13.557 1.00 10.82 124 ASP A CA 1
ATOM 768 C C . ASP A 1 107 ? 33.310 32.775 13.226 1.00 10.31 124 ASP A C 1
ATOM 769 O O . ASP A 1 107 ? 33.971 33.695 12.687 1.00 11.58 124 ASP A O 1
ATOM 774 N N . VAL A 1 108 ? 32.027 32.894 13.552 1.00 9.39 125 VAL A N 1
ATOM 775 C CA . VAL A 1 108 ? 31.248 34.089 13.225 1.00 9.29 125 VAL A CA 1
ATOM 776 C C . VAL A 1 108 ? 31.712 35.287 14.072 1.00 9.02 125 VAL A C 1
ATOM 777 O O . VAL A 1 108 ? 31.928 36.383 13.554 1.00 8.99 125 VAL A O 1
ATOM 781 N N . THR A 1 109 ? 31.890 35.085 15.367 1.00 8.99 126 THR A N 1
ATOM 782 C CA . THR A 1 109 ? 32.437 36.179 16.187 1.00 9.15 126 THR A CA 1
ATOM 783 C C . THR A 1 109 ? 33.810 36.681 15.682 1.00 10.42 126 THR A C 1
ATOM 784 O O . THR A 1 109 ? 34.131 37.852 15.830 1.00 10.76 126 THR A O 1
ATOM 788 N N . ALA A 1 110 ? 34.618 35.800 15.097 1.00 10.36 127 ALA A N 1
ATOM 789 C CA . ALA A 1 110 ? 35.892 36.228 14.495 1.00 11.40 127 ALA A CA 1
ATOM 790 C C . ALA A 1 110 ? 35.683 37.187 13.331 1.00 11.92 127 ALA A C 1
ATOM 791 O O . ALA A 1 110 ? 36.510 38.077 13.107 1.00 13.04 127 ALA A O 1
ATOM 793 N N . ALA A 1 111 ? 34.582 37.011 12.611 1.00 12.23 128 ALA A N 1
ATOM 794 C CA . ALA A 1 111 ? 34.269 37.844 11.445 1.00 13.48 128 ALA A CA 1
ATOM 795 C C . ALA A 1 111 ? 33.666 39.199 11.832 1.00 13.38 128 ALA A C 1
ATOM 796 O O . ALA A 1 111 ? 33.810 40.185 11.097 1.00 14.13 128 ALA A O 1
ATOM 798 N N . TYR A 1 112 ? 32.992 39.252 12.971 1.00 13.19 129 TYR A N 1
ATOM 799 C CA . TYR A 1 112 ? 32.187 40.425 13.331 1.00 12.78 129 TYR A CA 1
ATOM 800 C C . TYR A 1 112 ? 32.693 41.246 14.513 1.00 13.25 129 TYR A C 1
ATOM 801 O O . TYR A 1 112 ? 32.566 42.475 14.535 1.00 13.10 129 TYR A O 1
ATOM 810 N N . SER A 1 113 ? 33.224 40.578 15.532 1.00 12.41 130 SER A N 1
ATOM 811 C CA . SER A 1 113 ? 33.537 41.292 16.752 1.00 13.07 130 SER A CA 1
ATOM 812 C C . SER A 1 113 ? 34.997 41.702 16.837 1.00 13.37 130 SER A C 1
ATOM 813 O O . SER A 1 113 ? 35.897 40.888 16.548 1.00 14.58 130 SER A O 1
ATOM 816 N N . PRO A 1 114 ? 35.253 42.953 17.256 1.00 13.71 131 PRO A N 1
ATOM 817 C CA . PRO A 1 114 ? 36.646 43.396 17.458 1.00 14.06 131 PRO A CA 1
ATOM 818 C C . PRO A 1 114 ? 37.199 43.026 18.831 1.00 14.76 131 PRO A C 1
ATOM 819 O O . PRO A 1 114 ? 38.390 43.248 19.063 1.00 16.46 131 PRO A O 1
ATOM 823 N N . PHE A 1 115 ? 36.362 42.459 19.713 1.00 13.16 132 PHE A N 1
ATOM 824 C CA . PHE A 1 115 ? 36.752 42.166 21.092 1.00 12.66 132 PHE A CA 1
ATOM 825 C C . PHE A 1 115 ? 37.384 40.796 21.182 1.00 13.18 132 PHE A C 1
ATOM 826 O O . PHE A 1 115 ? 37.034 39.902 20.423 1.00 12.22 132 PHE A O 1
ATOM 834 N N . LYS A 1 116 ? 38.324 40.643 22.107 1.00 14.31 133 LYS A N 1
ATOM 835 C CA . LYS A 1 116 ? 39.104 39.408 22.178 1.00 15.62 133 LYS A CA 1
ATOM 836 C C . LYS A 1 116 ? 39.356 38.983 23.609 1.00 15.93 133 LYS A C 1
ATOM 837 O O . LYS A 1 116 ? 39.375 39.813 24.523 1.00 16.70 133 LYS A O 1
ATOM 843 N N . GLN A 1 117 ? 39.524 37.677 23.804 1.00 16.71 134 GLN A N 1
ATOM 844 C CA . GLN A 1 117 ? 39.975 37.154 25.093 1.00 17.55 134 GLN A CA 1
ATOM 845 C C . GLN A 1 117 ? 41.233 36.327 24.872 1.00 16.71 134 GLN A C 1
ATOM 846 O O . GLN A 1 117 ? 41.373 35.679 23.846 1.00 15.40 134 GLN A O 1
ATOM 852 N N . LYS A 1 118 ? 42.145 36.362 25.840 1.00 16.63 135 LYS A N 1
ATOM 853 C CA . LYS A 1 118 ? 43.360 35.564 25.790 1.00 17.11 135 LYS A CA 1
ATOM 854 C C . LYS A 1 118 ? 43.062 34.291 26.540 1.00 16.02 135 LYS A C 1
ATOM 855 O O . LYS A 1 118 ? 42.512 34.336 27.644 1.00 15.62 135 LYS A O 1
ATOM 861 N N . LEU A 1 119 ? 43.415 33.159 25.956 1.00 14.88 136 LEU A N 1
ATOM 862 C CA . LEU A 1 119 ? 43.079 31.884 26.606 1.00 15.10 136 LEU A CA 1
ATOM 863 C C . LEU A 1 119 ? 44.032 31.621 27.748 1.00 15.68 136 LEU A C 1
ATOM 864 O O . LEU A 1 119 ? 45.217 31.945 27.653 1.00 14.56 136 LEU A O 1
ATOM 869 N N . SER A 1 120 ? 43.508 31.038 28.825 1.00 15.75 137 SER A N 1
ATOM 870 C CA . SER A 1 120 ? 44.330 30.608 29.951 1.00 17.78 137 SER A CA 1
ATOM 871 C C . SER A 1 120 ? 43.700 29.348 30.497 1.00 16.98 137 SER A C 1
ATOM 872 O O . SER A 1 120 ? 42.748 29.417 31.284 1.00 17.40 137 SER A O 1
ATOM 875 N N . LEU A 1 121 ? 44.218 28.207 30.034 1.00 16.80 138 LEU A N 1
ATOM 876 C CA . LEU A 1 121 ? 43.682 26.882 30.366 1.00 15.67 138 LEU A CA 1
ATOM 877 C C . LEU A 1 121 ? 44.609 26.149 31.356 1.00 15.73 138 LEU A C 1
ATOM 878 O O . LEU A 1 121 ? 45.822 26.093 31.142 1.00 15.02 138 LEU A O 1
ATOM 883 N N . SER A 1 122 ? 44.032 25.583 32.418 1.00 14.63 139 SER A N 1
ATOM 884 C CA . SER A 1 122 ? 44.816 24.885 33.434 1.00 14.62 139 SER A CA 1
ATOM 885 C C . SER A 1 122 ? 43.971 24.083 34.397 1.00 14.06 139 SER A C 1
ATOM 886 O O .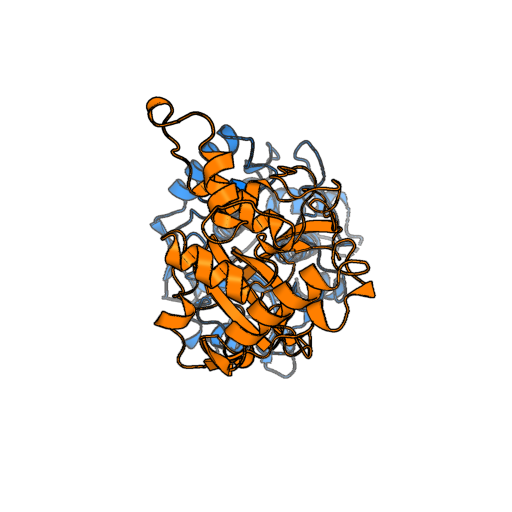 SER A 1 122 ? 44.516 23.405 35.265 1.00 14.05 139 SER A O 1
ATOM 889 N N . TYR A 1 123 ? 42.651 24.144 34.244 1.00 13.30 140 TYR A N 1
ATOM 890 C CA . TYR A 1 123 ? 41.776 23.547 35.239 1.00 12.90 140 TYR A CA 1
ATOM 891 C C . TYR A 1 123 ? 42.023 22.066 35.346 1.00 12.62 140 TYR A C 1
ATOM 892 O O . TYR A 1 123 ? 42.136 21.549 36.446 1.00 11.99 140 TYR A O 1
ATOM 901 N N . MET A 1 124 ? 42.085 21.367 34.215 1.00 11.65 141 MET A N 1
ATOM 902 C CA . MET A 1 124 ? 42.161 19.915 34.271 1.00 12.62 141 MET A CA 1
ATOM 903 C C . MET A 1 124 ? 43.467 19.432 34.900 1.00 13.46 141 MET A C 1
ATOM 904 O O . MET A 1 124 ? 43.459 18.532 35.736 1.00 14.36 141 MET A O 1
ATOM 909 N N . SER A 1 125 ? 44.584 20.038 34.524 1.00 14.52 142 SER A N 1
ATOM 910 C CA . SER A 1 125 ? 45.869 19.554 35.054 1.00 16.06 142 SER A CA 1
ATOM 911 C C . SER A 1 125 ? 46.074 20.014 36.501 1.00 16.84 142 SER A C 1
ATOM 912 O O . SER A 1 125 ? 46.881 19.439 37.225 1.00 18.39 142 SER A O 1
ATOM 915 N N . THR A 1 126 ? 45.299 21.011 36.919 1.00 17.01 143 THR A N 1
ATOM 916 C CA . THR A 1 126 ? 45.337 21.560 38.284 1.00 18.50 143 THR A CA 1
ATOM 917 C C . THR A 1 126 ? 44.471 20.748 39.243 1.00 17.39 143 THR A C 1
ATOM 918 O O . THR A 1 126 ? 44.742 20.703 40.451 1.00 17.97 143 THR A O 1
ATOM 922 N N . HIS A 1 127 ? 43.440 20.111 38.707 1.00 16.21 144 HIS A N 1
ATOM 923 C CA . HIS A 1 127 ? 42.510 19.286 39.491 1.00 16.01 144 HIS A CA 1
ATOM 924 C C . HIS A 1 127 ? 42.371 17.881 38.864 1.00 15.16 144 HIS A C 1
ATOM 925 O O . HIS A 1 127 ? 41.263 17.436 38.599 1.00 14.21 144 HIS A O 1
ATOM 932 N N . PRO A 1 128 ? 43.496 17.155 38.675 1.00 15.02 145 PRO A N 1
ATOM 933 C CA . PRO A 1 128 ? 43.389 15.877 37.978 1.00 14.48 145 PRO A CA 1
ATOM 934 C C . PRO A 1 128 ? 42.600 14.868 38.806 1.00 14.21 145 PRO A C 1
ATOM 935 O O . PRO A 1 128 ? 42.046 13.921 38.254 1.00 13.51 145 PRO A O 1
ATOM 939 N N . GLU A 1 129 ? 42.522 15.102 40.118 1.00 13.92 146 GLU A N 1
ATOM 940 C CA . GLU A 1 129 ? 41.753 14.218 41.020 1.00 15.47 146 GLU A CA 1
ATOM 941 C C . GLU A 1 129 ? 40.270 14.094 40.647 1.00 14.52 146 GLU A C 1
ATOM 942 O O . GLU A 1 129 ? 39.590 13.134 41.038 1.00 14.61 146 GLU A O 1
ATOM 948 N N . LEU A 1 130 ? 39.770 15.077 39.911 1.00 14.55 147 LEU A N 1
ATOM 949 C CA . LEU A 1 130 ? 38.360 15.146 39.553 1.00 13.45 147 LEU A CA 1
ATOM 950 C C . LEU A 1 130 ? 37.977 14.202 38.412 1.00 13.68 147 LEU A C 1
ATOM 951 O O . LEU A 1 130 ? 36.798 13.836 38.264 1.00 13.07 147 LEU A O 1
ATOM 956 N N . TYR A 1 131 ? 38.973 13.757 37.646 1.00 12.65 148 TYR A N 1
ATOM 957 C CA . TYR A 1 131 ? 38.711 13.058 36.389 1.00 13.45 148 TYR A CA 1
ATOM 958 C C . TYR A 1 131 ? 39.151 11.612 36.459 1.00 13.84 148 TYR A C 1
ATOM 959 O O . TYR A 1 131 ? 40.289 11.339 36.804 1.00 14.36 148 TYR A O 1
ATOM 968 N N . LYS A 1 132 ? 38.246 10.710 36.103 1.00 14.63 149 LYS A N 1
ATOM 969 C CA . LYS A 1 132 ? 38.501 9.273 36.136 1.00 14.75 149 LYS A CA 1
ATOM 970 C C . LYS A 1 132 ? 39.805 8.957 35.388 1.00 14.76 149 LYS A C 1
ATOM 971 O O . LYS A 1 132 ? 40.616 8.159 35.864 1.00 14.23 149 LYS A O 1
ATOM 977 N N . SER A 1 133 ? 40.005 9.584 34.222 1.00 13.88 150 SER A N 1
ATOM 978 C CA . SER A 1 133 ? 41.181 9.259 33.392 1.00 13.63 150 SER A CA 1
ATOM 979 C C . SER A 1 133 ? 42.439 10.103 33.650 1.00 13.09 150 SER A C 1
ATOM 980 O O . SER A 1 133 ? 43.459 9.932 32.993 1.00 12.99 150 SER A O 1
ATOM 983 N N . LEU A 1 134 ? 42.364 11.005 34.624 1.00 13.01 151 LEU A N 1
ATOM 984 C CA . LEU A 1 134 ? 43.530 11.711 35.076 1.00 12.64 151 LEU A CA 1
ATOM 985 C C . LEU A 1 134 ? 43.988 11.306 36.475 1.00 13.59 151 LEU A C 1
ATOM 986 O O . LEU A 1 134 ? 45.170 11.352 36.741 1.00 13.77 151 LEU A O 1
ATOM 991 N N . LYS A 1 135 ? 43.057 10.953 37.367 1.00 14.61 152 LYS A N 1
ATOM 992 C CA . LYS A 1 135 ? 43.408 10.841 38.792 1.00 15.88 152 LYS A CA 1
ATOM 993 C C . LYS A 1 135 ? 44.449 9.778 39.113 1.00 16.15 152 LYS A C 1
ATOM 994 O O . LYS A 1 135 ? 45.099 9.855 40.167 1.00 16.76 152 LYS A O 1
ATOM 1000 N N . ASN A 1 136 ? 44.610 8.805 38.214 1.00 16.48 153 ASN A N 1
ATOM 1001 C CA . ASN A 1 136 ? 45.604 7.727 38.361 1.00 17.12 153 ASN A CA 1
ATOM 1002 C C . ASN A 1 136 ? 46.546 7.632 37.148 1.00 16.98 153 ASN A C 1
ATOM 1003 O O . ASN A 1 136 ? 47.190 6.588 36.915 1.00 16.78 153 ASN A O 1
ATOM 1008 N N . SER A 1 137 ? 46.613 8.715 36.360 1.00 16.33 154 SER A N 1
ATOM 1009 C CA . SER A 1 137 ? 47.444 8.722 35.158 1.00 16.31 154 SER A CA 1
ATOM 1010 C C . SER A 1 137 ? 48.316 9.962 35.045 1.00 16.59 154 SER A C 1
ATOM 1011 O O . SER A 1 137 ? 47.920 10.940 34.410 1.00 15.60 154 SER A O 1
ATOM 1014 N N . PRO A 1 138 ? 49.515 9.926 35.658 1.00 16.55 155 PRO A N 1
ATOM 1015 C CA . PRO A 1 138 ? 50.430 11.065 35.521 1.00 16.28 155 PRO A CA 1
ATOM 1016 C C . PRO A 1 138 ? 50.774 11.361 34.063 1.00 15.57 155 PRO A C 1
ATOM 1017 O O . PRO A 1 138 ? 51.014 12.521 33.730 1.00 15.52 155 PRO A O 1
ATOM 1021 N N . GLU A 1 139 ? 50.821 10.332 33.219 1.00 15.28 156 GLU A N 1
ATOM 1022 C CA . GLU A 1 139 ? 51.102 10.539 31.793 1.00 15.43 156 GLU A CA 1
ATOM 1023 C C . GLU A 1 139 ? 49.985 11.330 31.113 1.00 14.54 156 GLU A C 1
ATOM 1024 O O . GLU A 1 139 ? 50.257 12.225 30.307 1.00 13.56 156 GLU A O 1
ATOM 1030 N N . ASN A 1 140 ? 48.732 11.008 31.446 1.00 13.58 157 ASN A N 1
ATOM 1031 C CA . ASN A 1 140 ? 47.596 11.758 30.867 1.00 13.15 157 ASN A CA 1
ATOM 1032 C C . ASN A 1 140 ? 47.585 13.200 31.359 1.00 13.33 157 ASN A C 1
ATOM 1033 O O . ASN A 1 140 ? 47.299 14.136 30.606 1.00 12.54 157 ASN A O 1
ATOM 1038 N N . VAL A 1 141 ? 47.892 13.391 32.635 1.00 12.50 158 VAL A N 1
ATOM 1039 C CA . VAL A 1 141 ? 47.969 14.750 33.176 1.00 12.53 158 VAL A CA 1
ATOM 1040 C C . VAL A 1 141 ? 49.060 15.561 32.440 1.00 12.37 158 VAL A C 1
ATOM 1041 O O . VAL A 1 141 ? 48.845 16.723 32.063 1.00 11.73 158 VAL A O 1
ATOM 1045 N N . ALA A 1 142 ? 50.214 14.931 32.229 1.00 12.08 159 ALA A N 1
ATOM 1046 C CA . ALA A 1 142 ? 51.334 15.599 31.554 1.00 12.65 159 ALA A CA 1
ATOM 1047 C C . ALA A 1 142 ? 50.902 16.001 30.150 1.00 12.99 159 ALA A C 1
ATOM 1048 O O . ALA A 1 142 ? 51.213 17.110 29.699 1.00 12.85 159 ALA A O 1
ATOM 1050 N N . GLN A 1 143 ? 50.198 15.107 29.469 1.00 13.31 160 GLN A N 1
ATOM 1051 C CA . GLN A 1 143 ? 49.721 15.388 28.113 1.00 13.81 160 GLN A CA 1
ATOM 1052 C C . GLN A 1 143 ? 48.723 16.539 28.120 1.00 13.39 160 GLN A C 1
ATOM 1053 O O . GLN A 1 143 ? 48.795 17.433 27.269 1.00 13.04 160 GLN A O 1
ATOM 1059 N N . MET A 1 144 ? 47.787 16.537 29.073 1.00 13.12 161 MET A N 1
ATOM 1060 C CA . MET A 1 144 ? 46.790 17.625 29.114 1.00 11.41 161 MET A CA 1
ATOM 1061 C C . MET A 1 144 ? 47.496 18.946 29.404 1.00 12.38 161 MET A C 1
ATOM 1062 O O . MET A 1 144 ? 47.152 19.974 28.820 1.00 11.76 161 MET A O 1
ATOM 1067 N N . ALA A 1 145 ? 48.508 18.920 30.270 1.00 12.19 162 ALA A N 1
ATOM 1068 C CA . ALA A 1 145 ? 49.296 20.130 30.532 1.00 13.01 162 ALA A CA 1
ATOM 1069 C C . ALA A 1 145 ? 49.998 20.654 29.256 1.00 13.61 162 ALA A C 1
ATOM 1070 O O . ALA A 1 145 ? 50.108 21.873 29.066 1.00 13.82 162 ALA A O 1
ATOM 1072 N N . LYS A 1 146 ? 50.455 19.748 28.387 1.00 14.31 163 LYS A N 1
ATOM 1073 C CA . LYS A 1 146 ? 51.051 20.168 27.110 1.00 15.42 163 LYS A CA 1
ATOM 1074 C C . LYS A 1 146 ? 50.013 20.846 26.219 1.00 15.76 163 LYS A C 1
ATOM 1075 O O . LYS A 1 146 ? 50.298 21.874 25.591 1.00 16.27 163 LYS A O 1
ATOM 1081 N N . TYR A 1 147 ? 48.806 20.293 26.192 1.00 15.18 164 TYR A N 1
ATOM 1082 C CA . TYR A 1 147 ? 47.739 20.887 25.384 1.00 15.71 164 TYR A CA 1
ATOM 1083 C C . TYR A 1 147 ? 47.283 22.236 25.940 1.00 15.63 164 TYR A C 1
ATOM 1084 O O . TYR A 1 147 ? 47.073 23.205 25.177 1.00 15.72 164 TYR A O 1
ATOM 1093 N N . GLU A 1 148 ? 47.130 22.312 27.261 1.00 14.59 165 GLU A N 1
ATOM 1094 C CA . GLU A 1 148 ? 46.821 23.580 27.926 1.00 15.29 165 GLU A CA 1
ATOM 1095 C C . GLU A 1 148 ? 47.859 24.646 27.599 1.00 16.33 165 GLU A C 1
ATOM 1096 O O . GLU A 1 148 ? 47.514 25.811 27.331 1.00 16.28 165 GLU A O 1
ATOM 1102 N N . LYS A 1 149 ? 49.133 24.256 27.628 1.00 17.29 166 LYS A N 1
ATOM 1103 C CA . LYS A 1 149 ? 50.204 25.234 27.427 1.00 19.84 166 LYS A CA 1
ATOM 1104 C C . LYS A 1 149 ? 50.203 25.751 25.998 1.00 19.01 166 LYS A C 1
ATOM 1105 O O . LYS A 1 149 ? 50.476 26.934 25.763 1.00 19.71 166 LYS A O 1
ATOM 1111 N N . ALA A 1 150 ? 49.911 24.862 25.059 1.00 19.52 167 ALA A N 1
ATOM 1112 C CA . ALA A 1 150 ? 49.963 25.197 23.635 1.00 20.40 167 ALA A CA 1
ATOM 1113 C C . ALA A 1 150 ? 48.812 26.115 23.248 1.00 20.64 167 ALA A C 1
ATOM 1114 O O . ALA A 1 150 ? 48.944 26.885 22.312 1.00 20.59 167 ALA A O 1
ATOM 1116 N N . LEU A 1 151 ? 47.692 26.027 23.970 1.00 20.28 168 LEU A N 1
ATOM 1117 C CA . LEU A 1 151 ? 46.545 26.913 23.726 1.00 20.84 168 LEU A CA 1
ATOM 1118 C C . LEU A 1 151 ? 46.574 28.208 24.534 1.00 20.18 168 LEU A C 1
ATOM 1119 O O . LEU A 1 151 ? 46.055 29.239 24.088 1.00 20.28 168 LEU A O 1
ATOM 1124 N N . SER A 1 152 ? 47.171 28.173 25.718 1.00 19.57 169 SER A N 1
ATOM 1125 C CA . SER A 1 152 ? 47.198 29.355 26.585 1.00 19.50 169 SER A CA 1
ATOM 1126 C C . SER A 1 152 ? 48.046 30.472 25.986 1.00 20.15 169 SER A C 1
ATOM 1127 O O . SER A 1 152 ? 49.096 30.209 25.382 1.00 21.45 169 SER A O 1
ATOM 1130 N N . GLY A 1 153 ? 47.552 31.699 26.109 1.00 20.33 170 GLY A N 1
ATOM 1131 C CA . GLY A 1 153 ? 48.209 32.878 25.538 1.00 19.96 170 GLY A CA 1
ATOM 1132 C C . GLY A 1 153 ? 47.701 33.228 24.149 1.00 20.00 170 GLY A C 1
ATOM 1133 O O . GLY A 1 153 ? 47.974 34.327 23.651 1.00 20.62 170 GLY A O 1
ATOM 1134 N N . LYS A 1 154 ? 46.979 32.309 23.511 1.00 18.76 171 LYS A N 1
ATOM 1135 C CA . LYS A 1 154 ? 46.422 32.570 22.182 1.00 18.54 171 LYS A CA 1
ATOM 1136 C C . LYS A 1 154 ? 45.145 33.386 22.321 1.00 17.43 171 LYS A C 1
ATOM 1137 O O . LYS A 1 154 ? 44.438 33.272 23.327 1.00 16.78 171 LYS A O 1
ATOM 1143 N N . GLU A 1 155 ? 44.834 34.201 21.317 1.00 16.84 172 GLU A N 1
ATOM 1144 C CA . GLU A 1 155 ? 43.632 35.025 21.422 1.00 17.26 172 GLU A CA 1
ATOM 1145 C C . GLU A 1 155 ? 42.498 34.430 20.615 1.00 16.57 172 GLU A C 1
ATOM 1146 O O . GLU A 1 155 ? 42.730 33.806 19.572 1.00 16.97 172 GLU A O 1
ATOM 1152 N N . VAL A 1 156 ? 41.269 34.623 21.093 1.00 14.71 173 VAL A N 1
ATOM 1153 C CA . VAL A 1 156 ? 40.094 34.332 20.278 1.00 12.95 173 VAL A CA 1
ATOM 1154 C C . VAL A 1 156 ? 39.181 35.569 20.258 1.00 11.52 173 VAL A C 1
ATOM 1155 O O . VAL A 1 156 ? 39.239 36.392 21.172 1.00 11.42 173 VAL A O 1
ATOM 1159 N N . HIS A 1 157 ? 38.347 35.699 19.233 1.00 10.08 174 HIS A N 1
ATOM 1160 C CA . HIS A 1 157 ? 37.337 36.781 19.223 1.00 10.00 174 HIS A CA 1
ATOM 1161 C C . HIS A 1 157 ? 36.131 36.389 20.051 1.00 9.67 174 HIS A C 1
ATOM 1162 O O . HIS A 1 157 ? 35.774 35.215 20.087 1.00 9.94 174 HIS A O 1
ATOM 1169 N N . TYR A 1 158 ? 35.499 37.354 20.727 1.00 8.47 175 TYR A N 1
ATOM 1170 C CA . TYR A 1 158 ? 34.225 37.039 21.411 1.00 8.54 175 TYR A CA 1
ATOM 1171 C C . TYR A 1 158 ? 33.376 38.277 21.441 1.00 8.05 175 TYR A C 1
ATOM 1172 O O . TYR A 1 158 ? 33.854 39.360 21.107 1.00 8.75 175 TYR A O 1
ATOM 1181 N N . LEU A 1 159 ? 32.115 38.122 21.818 1.00 7.23 176 LEU A N 1
ATOM 1182 C CA . LEU A 1 159 ? 31.242 39.251 22.029 1.00 8.08 176 LEU A CA 1
ATOM 1183 C C . LEU A 1 159 ? 31.018 39.425 23.518 1.00 8.56 176 LEU A C 1
ATOM 1184 O O . LEU A 1 159 ? 30.444 38.549 24.140 1.00 7.42 176 LEU A O 1
ATOM 1189 N N . PRO A 1 160 ? 31.445 40.566 24.081 1.00 9.13 177 PRO A N 1
ATOM 1190 C CA . PRO A 1 160 ? 31.191 40.846 25.482 1.00 9.67 177 PRO A CA 1
ATOM 1191 C C . PRO A 1 160 ? 29.699 40.849 25.791 1.00 9.74 177 PRO A C 1
ATOM 1192 O O . PRO A 1 160 ? 28.910 41.363 25.002 1.00 9.65 177 PRO A O 1
ATOM 1196 N N . LYS A 1 161 ? 29.319 40.279 26.935 1.00 9.63 178 LYS A N 1
ATOM 1197 C CA . LYS A 1 161 ? 27.904 40.162 27.272 1.00 10.83 178 LYS A CA 1
ATOM 1198 C C . LYS A 1 161 ? 27.199 41.520 27.334 1.00 11.63 178 LYS A C 1
ATOM 1199 O O . LYS A 1 161 ? 26.000 41.587 27.060 1.00 12.90 178 LYS A O 1
ATOM 1205 N N . ASP A 1 162 ? 27.920 42.591 27.675 1.00 12.70 179 ASP A N 1
ATOM 1206 C CA . ASP A 1 162 ? 27.259 43.913 27.653 1.00 14.34 179 ASP A CA 1
ATOM 1207 C C . ASP A 1 162 ? 26.893 44.409 26.237 1.00 14.54 179 ASP A C 1
ATOM 1208 O O . ASP A 1 162 ? 26.190 45.421 26.085 1.00 15.10 179 ASP A O 1
ATOM 1213 N N . LYS A 1 163 ? 27.327 43.677 25.212 1.00 13.23 180 LYS A N 1
ATOM 1214 C CA . LYS A 1 163 ? 26.999 44.021 23.822 1.00 14.20 180 LYS A CA 1
ATOM 1215 C C . LYS A 1 163 ? 25.832 43.205 23.281 1.00 14.25 180 LYS A C 1
ATOM 1216 O O . LYS A 1 163 ? 25.413 43.384 22.128 1.00 14.70 180 LYS A O 1
ATOM 1222 N N . LEU A 1 164 ? 25.290 42.317 24.112 1.00 14.27 181 LEU A N 1
ATOM 1223 C CA . LEU A 1 164 ? 24.215 41.429 23.655 1.00 14.62 181 LEU A CA 1
ATOM 1224 C C . LEU A 1 164 ? 22.887 41.836 24.296 1.00 15.33 181 LEU A C 1
ATOM 1225 O O . LEU A 1 164 ? 22.815 41.986 25.508 1.00 15.49 181 LEU A O 1
ATOM 1230 N N . GLU A 1 165 ? 21.855 42.016 23.470 1.00 15.68 182 GLU A N 1
ATOM 1231 C CA . GLU A 1 165 ? 20.534 42.410 23.940 1.00 16.78 182 GLU A CA 1
ATOM 1232 C C . GLU A 1 165 ? 19.603 41.188 23.972 1.00 14.85 182 GLU A C 1
ATOM 1233 O O . GLU A 1 165 ? 19.899 40.179 23.337 1.00 14.09 182 GLU A O 1
ATOM 1239 N N . PRO A 1 166 ? 18.478 41.278 24.709 1.00 14.43 183 PRO A N 1
ATOM 1240 C CA . PRO A 1 166 ? 17.558 40.147 24.731 1.00 13.76 183 PRO A CA 1
ATOM 1241 C C . PRO A 1 166 ? 17.102 39.687 23.347 1.00 12.57 183 PRO A C 1
ATOM 1242 O O . PRO A 1 166 ? 16.844 38.497 23.186 1.00 12.84 183 PRO A O 1
ATOM 1246 N N . ASP A 1 167 ? 17.029 40.603 22.373 1.00 12.74 184 ASP A N 1
ATOM 1247 C CA . ASP A 1 167 ? 16.576 40.255 21.022 1.00 14.20 184 ASP A CA 1
ATOM 1248 C C . ASP A 1 167 ? 17.713 39.911 20.060 1.00 14.43 184 ASP A C 1
ATOM 1249 O O . ASP A 1 167 ? 17.538 39.926 18.833 1.00 13.21 184 ASP A O 1
ATOM 1254 N N . GLY A 1 168 ? 18.871 39.574 20.634 1.00 14.16 185 GLY A N 1
ATOM 1255 C CA . GLY A 1 168 ? 20.036 39.161 19.856 1.00 14.29 185 GLY A CA 1
ATOM 1256 C C . GLY A 1 168 ? 20.602 40.228 18.940 1.00 14.64 185 GLY A C 1
ATOM 1257 O O . GLY A 1 168 ? 20.541 41.430 19.247 1.00 15.82 185 GLY A O 1
ATOM 1258 N N . LEU A 1 169 ? 21.166 39.778 17.819 1.00 14.09 186 LEU A N 1
ATOM 1259 C CA . LEU A 1 169 ? 21.743 40.653 16.811 1.00 14.33 186 LEU A CA 1
ATOM 1260 C C . LEU A 1 169 ? 21.481 40.063 15.437 1.00 15.11 186 LEU A C 1
ATOM 1261 O O . LEU A 1 169 ? 21.314 38.850 15.292 1.00 14.40 186 LEU A O 1
ATOM 1266 N N . PRO A 1 170 ? 21.497 40.915 14.398 1.00 16.49 187 PRO A N 1
ATOM 1267 C CA . PRO A 1 170 ? 21.163 40.452 13.050 1.00 16.30 187 PRO A CA 1
ATOM 1268 C C . PRO A 1 170 ? 22.122 39.355 12.570 1.00 16.11 187 PRO A C 1
ATOM 1269 O O . PRO A 1 170 ? 21.742 38.518 11.748 1.00 17.38 187 PRO A O 1
ATOM 1273 N N . TRP A 1 171 ? 23.340 39.349 13.096 1.00 14.06 188 TRP A N 1
ATOM 1274 C CA . TRP A 1 171 ? 24.350 38.395 12.643 1.00 12.92 188 TRP A CA 1
ATOM 1275 C C . TRP A 1 171 ? 24.444 37.098 13.436 1.00 12.69 188 TRP A C 1
ATOM 1276 O O . TRP A 1 171 ? 25.257 36.225 13.118 1.00 13.59 188 TRP A O 1
ATOM 1287 N N . ILE A 1 172 ? 23.585 36.950 14.441 1.00 10.83 189 ILE A N 1
ATOM 1288 C CA . ILE A 1 172 ? 23.461 35.704 15.162 1.00 11.47 189 ILE A CA 1
ATOM 1289 C C . ILE A 1 172 ? 22.138 35.106 14.723 1.00 12.07 189 ILE A C 1
ATOM 1290 O O . ILE A 1 172 ? 21.084 35.732 14.851 1.00 11.91 189 ILE A O 1
ATOM 1295 N N . LYS A 1 173 ? 22.214 33.894 14.199 1.00 11.66 190 LYS A N 1
ATOM 1296 C CA . LYS A 1 173 ? 21.084 33.261 13.534 1.00 12.56 190 LYS A CA 1
ATOM 1297 C C . LYS A 1 173 ? 20.665 31.987 14.235 1.00 11.54 190 LYS A C 1
ATOM 1298 O O . LYS A 1 173 ? 21.491 31.303 14.853 1.00 11.00 190 LYS A O 1
ATOM 1304 N N . ASN A 1 174 ? 19.390 31.629 14.095 1.00 11.76 191 ASN A N 1
ATOM 1305 C CA . ASN A 1 174 ? 18.921 30.296 14.472 1.00 11.99 191 ASN A CA 1
ATOM 1306 C C . ASN A 1 174 ? 19.908 29.203 14.059 1.00 11.51 191 ASN A C 1
ATOM 1307 O O . ASN A 1 174 ? 20.313 29.158 12.915 1.00 11.25 191 ASN A O 1
ATOM 1312 N N . GLY A 1 175 ? 20.245 28.306 14.977 1.00 10.78 192 GLY A N 1
ATOM 1313 C CA . GLY A 1 175 ? 21.110 27.188 14.627 1.00 11.54 192 GLY A CA 1
ATOM 1314 C C . GLY A 1 175 ? 22.598 27.414 14.832 1.00 11.96 192 GLY A C 1
ATOM 1315 O O . GLY A 1 175 ? 23.393 26.453 14.752 1.00 12.27 192 GLY A O 1
ATOM 1316 N N . ASP A 1 176 ? 22.994 28.655 15.113 1.00 11.29 193 ASP A N 1
ATOM 1317 C CA . ASP A 1 176 ? 24.408 28.913 15.427 1.00 11.75 193 ASP A CA 1
ATOM 1318 C C . ASP A 1 176 ? 24.722 28.230 16.755 1.00 10.85 193 ASP A C 1
ATOM 1319 O O . ASP A 1 176 ? 23.855 28.101 17.618 1.00 11.00 193 ASP A O 1
ATOM 1324 N N . ILE A 1 177 ? 25.958 27.788 16.906 1.00 9.66 194 ILE A N 1
ATOM 1325 C CA . ILE A 1 177 ? 26.407 27.258 18.183 1.00 10.09 194 ILE A CA 1
ATOM 1326 C C . ILE A 1 177 ? 26.897 28.437 18.997 1.00 9.31 194 ILE A C 1
ATOM 1327 O O . ILE A 1 177 ? 27.653 29.294 18.490 1.00 10.28 194 ILE A O 1
ATOM 1332 N N . ILE A 1 178 ? 26.480 28.488 20.258 1.00 8.96 195 ILE A N 1
ATOM 1333 C CA . ILE A 1 178 ? 26.852 29.586 21.137 1.00 8.63 195 ILE A CA 1
ATOM 1334 C C . ILE A 1 178 ? 27.690 29.000 22.248 1.00 9.05 195 ILE A C 1
ATOM 1335 O O . ILE A 1 178 ? 27.217 28.119 22.981 1.00 9.04 195 ILE A O 1
ATOM 1340 N N . ALA A 1 179 ? 28.921 29.473 22.366 1.00 8.87 196 ALA A N 1
ATOM 1341 C CA . ALA A 1 179 ? 29.764 29.115 23.531 1.00 8.26 196 ALA A CA 1
ATOM 1342 C C . ALA A 1 179 ? 29.808 30.273 24.520 1.00 9.37 196 ALA A C 1
ATOM 1343 O O . ALA A 1 179 ? 30.156 31.406 24.160 1.00 9.83 196 ALA A O 1
ATOM 1345 N N . LEU A 1 180 ? 29.470 29.985 25.773 1.00 8.18 197 LEU A N 1
ATOM 1346 C CA . LEU A 1 180 ? 29.420 31.008 26.815 1.00 8.89 197 LEU A CA 1
ATOM 1347 C C . LEU A 1 180 ? 30.803 31.075 27.461 1.00 8.63 197 LEU A C 1
ATOM 1348 O O . LEU A 1 180 ? 31.254 30.095 28.091 1.00 8.90 197 LEU A O 1
ATOM 1353 N N . THR A 1 181 ? 31.449 32.220 27.308 1.00 7.69 198 THR A N 1
ATOM 1354 C CA . THR A 1 181 ? 32.821 32.438 27.757 1.00 8.16 198 THR A CA 1
ATOM 1355 C C . THR A 1 181 ? 32.804 32.805 29.228 1.00 8.74 198 THR A C 1
ATOM 1356 O O . THR A 1 181 ? 31.827 33.371 29.722 1.00 8.15 198 THR A O 1
ATOM 1360 N N . THR A 1 182 ? 33.900 32.472 29.910 1.00 9.20 199 THR A N 1
ATOM 1361 C CA . THR A 1 182 ? 33.981 32.603 31.361 1.00 9.78 199 THR A CA 1
ATOM 1362 C C . THR A 1 182 ? 35.355 33.136 31.762 1.00 10.53 199 THR A C 1
ATOM 1363 O O . THR A 1 182 ? 36.333 32.976 31.017 1.00 10.73 199 THR A O 1
ATOM 1367 N N . ASN A 1 183 ? 35.413 33.786 32.929 1.00 10.00 200 ASN A N 1
ATOM 1368 C CA . ASN A 1 183 ? 36.696 34.222 33.489 1.00 11.75 200 ASN A CA 1
ATOM 1369 C C . ASN A 1 183 ? 37.061 33.396 34.701 1.00 11.51 200 ASN A C 1
ATOM 1370 O O . ASN A 1 183 ? 37.968 33.751 35.461 1.00 12.63 200 ASN A O 1
ATOM 1375 N N . THR A 1 184 ? 36.359 32.289 34.896 1.00 11.90 201 THR A N 1
ATOM 1376 C CA . THR A 1 184 ? 36.668 31.432 36.044 1.00 11.76 201 THR A CA 1
ATOM 1377 C C . THR A 1 184 ? 38.070 30.853 35.851 1.00 12.45 201 THR A C 1
ATOM 1378 O O . THR A 1 184 ? 38.461 30.525 34.718 1.00 11.47 201 THR A O 1
ATOM 1382 N N . PRO A 1 185 ? 38.869 30.797 36.939 1.00 13.56 202 PRO A N 1
ATOM 1383 C CA . PRO A 1 185 ? 40.245 30.334 36.791 1.00 14.08 202 PRO A CA 1
ATOM 1384 C C . PRO A 1 185 ? 40.378 29.034 36.020 1.00 13.58 202 PRO A C 1
ATOM 1385 O O . PRO A 1 185 ? 39.717 28.041 36.346 1.00 13.72 202 PRO A O 1
ATOM 1389 N N . GLY A 1 186 ? 41.233 29.047 34.997 1.00 12.96 203 GLY A N 1
ATOM 1390 C CA . GLY A 1 186 ? 41.693 27.816 34.360 1.00 13.05 203 GLY A CA 1
ATOM 1391 C C . GLY A 1 186 ? 40.833 27.311 33.231 1.00 12.13 203 GLY A C 1
ATOM 1392 O O . GLY A 1 186 ? 41.150 26.301 32.625 1.00 12.29 203 GLY A O 1
ATOM 1393 N N . LEU A 1 187 ? 39.754 28.039 32.940 1.00 13.01 204 LEU A N 1
ATOM 1394 C CA . LEU A 1 187 ? 38.794 27.639 31.914 1.00 13.10 204 LEU A CA 1
ATOM 1395 C C . LEU A 1 187 ? 38.489 28.811 30.965 1.00 12.80 204 LEU A C 1
ATOM 1396 O O . LEU A 1 187 ? 38.731 29.990 31.291 1.00 12.99 204 LEU A O 1
ATOM 1401 N N . ASP A 1 188 ? 37.961 28.435 29.802 1.00 11.89 205 ASP A N 1
ATOM 1402 C CA . ASP A 1 188 ? 37.711 29.289 28.668 1.00 12.21 205 ASP A CA 1
ATOM 1403 C C . ASP A 1 188 ? 36.205 29.514 28.435 1.00 11.88 205 ASP A C 1
ATOM 1404 O O . ASP A 1 188 ? 35.750 30.617 28.158 1.00 10.32 205 ASP A O 1
ATOM 1409 N N . VAL A 1 189 ? 35.465 28.423 28.526 1.00 12.23 206 VAL A N 1
ATOM 1410 C CA . VAL A 1 189 ? 34.069 28.370 28.118 1.00 12.80 206 VAL A CA 1
ATOM 1411 C C . VAL A 1 189 ? 33.441 27.451 29.146 1.00 13.93 206 VAL A C 1
ATOM 1412 O O . VAL A 1 189 ? 33.992 26.379 29.466 1.00 15.12 206 VAL A O 1
ATOM 1416 N N . SER A 1 190 ? 32.312 27.863 29.707 1.00 12.88 207 SER A N 1
ATOM 1417 C CA . SER A 1 190 ? 31.689 27.075 30.746 1.00 14.10 207 SER A CA 1
ATOM 1418 C C . SER A 1 190 ? 30.546 26.226 30.209 1.00 13.68 207 SER A C 1
ATOM 1419 O O . SER A 1 190 ? 30.196 25.216 30.810 1.00 14.71 207 SER A O 1
ATOM 1422 N N . HIS A 1 191 ? 29.983 26.623 29.072 1.00 12.98 208 HIS A N 1
ATOM 1423 C CA . HIS A 1 191 ? 28.758 26.003 28.572 1.00 14.00 208 HIS A CA 1
ATOM 1424 C C . HIS A 1 191 ? 28.620 26.309 27.079 1.00 12.84 208 HIS A C 1
ATOM 1425 O O . HIS A 1 191 ? 29.152 27.295 26.609 1.00 11.99 208 HIS A O 1
ATOM 1432 N N . MET A 1 192 ? 27.928 25.442 26.346 1.00 13.30 209 MET A N 1
ATOM 1433 C CA . MET A 1 192 ? 27.597 25.706 24.940 1.00 13.45 209 MET A CA 1
ATOM 1434 C C . MET A 1 192 ? 26.122 25.340 24.729 1.00 11.93 209 MET A C 1
ATOM 1435 O O . MET A 1 192 ? 25.516 24.598 25.508 1.00 10.68 209 MET A O 1
ATOM 1440 N N . GLY A 1 193 ? 25.553 25.852 23.656 1.00 10.19 210 GLY A N 1
ATOM 1441 C CA . GLY A 1 193 ? 24.189 25.463 23.257 1.00 9.50 210 GLY A CA 1
ATOM 1442 C C . GLY A 1 193 ? 23.942 25.952 21.850 1.00 8.64 210 GLY A C 1
ATOM 1443 O O . GLY A 1 193 ? 24.884 26.380 21.158 1.00 8.27 210 GLY A O 1
ATOM 1444 N N . ILE A 1 194 ? 22.678 25.910 21.423 1.00 9.00 211 ILE A N 1
ATOM 1445 C CA . ILE A 1 194 ? 22.325 26.298 20.062 1.00 9.25 211 ILE A CA 1
ATOM 1446 C C . ILE A 1 194 ? 21.370 27.500 20.125 1.00 9.42 211 ILE A C 1
ATOM 1447 O O . ILE A 1 194 ? 20.389 27.488 20.907 1.00 9.71 211 ILE A O 1
ATOM 1452 N N . ALA A 1 195 ? 21.642 28.511 19.300 1.00 8.41 212 ALA A N 1
ATOM 1453 C CA . ALA A 1 195 ? 20.804 29.717 19.247 1.00 8.84 212 ALA A CA 1
ATOM 1454 C C . ALA A 1 195 ? 19.426 29.396 18.687 1.00 9.23 212 ALA A C 1
ATOM 1455 O O . ALA A 1 195 ? 19.293 28.648 17.712 1.00 9.28 212 ALA A O 1
ATOM 1457 N N . ILE A 1 196 ? 18.413 29.975 19.313 1.00 9.29 213 ILE A N 1
ATOM 1458 C CA . ILE A 1 196 ? 17.040 29.830 18.836 1.00 10.34 213 ILE A CA 1
ATOM 1459 C C . ILE A 1 196 ? 16.294 31.080 19.227 1.00 10.87 213 ILE A C 1
ATOM 1460 O O . ILE A 1 196 ? 16.345 31.495 20.386 1.00 11.28 213 ILE A O 1
ATOM 1465 N N . TYR A 1 197 ? 15.648 31.701 18.243 1.00 10.80 214 TYR A N 1
ATOM 1466 C CA . TYR A 1 197 ? 14.842 32.878 18.487 1.00 11.36 214 TYR A CA 1
ATOM 1467 C C . TYR A 1 197 ? 13.413 32.447 18.798 1.00 12.17 214 TYR A C 1
ATOM 1468 O O . TYR A 1 197 ? 12.815 31.672 18.037 1.00 12.76 214 TYR A O 1
ATOM 1477 N N . ILE A 1 198 ? 12.918 32.911 19.940 1.00 12.07 215 ILE A N 1
ATOM 1478 C CA . ILE A 1 198 ? 11.597 32.567 20.482 1.00 13.45 215 ILE A CA 1
ATOM 1479 C C . ILE A 1 198 ? 10.994 33.901 20.900 1.00 13.68 215 ILE A C 1
ATOM 1480 O O . ILE A 1 198 ? 11.613 34.626 21.670 1.00 13.19 215 ILE A O 1
ATOM 1485 N N . LYS A 1 199 ? 9.803 34.225 20.387 1.00 14.01 216 LYS A N 1
ATOM 1486 C CA . LYS A 1 199 ? 9.144 35.510 20.709 1.00 14.77 216 LYS A CA 1
ATOM 1487 C C . LYS A 1 199 ? 10.049 36.724 20.443 1.00 13.19 216 LYS A C 1
ATOM 1488 O O . LYS A 1 199 ? 10.007 37.725 21.166 1.00 13.07 216 LYS A O 1
ATOM 1494 N N . GLY A 1 200 ? 10.856 36.640 19.390 1.00 13.11 217 GLY A N 1
ATOM 1495 C CA . GLY A 1 200 ? 11.752 37.736 19.006 1.00 12.87 217 GLY A CA 1
ATOM 1496 C C . GLY A 1 200 ? 13.027 37.809 19.842 1.00 13.30 217 GLY A C 1
ATOM 1497 O O . GLY A 1 200 ? 13.910 38.623 19.571 1.00 13.44 217 GLY A O 1
ATOM 1498 N N . GLN A 1 201 ? 13.110 36.989 20.882 1.00 12.49 218 GLN A N 1
ATOM 1499 C CA . GLN A 1 201 ? 14.272 37.005 21.783 1.00 11.92 218 GLN A CA 1
ATOM 1500 C C . GLN A 1 201 ? 15.247 35.901 21.403 1.00 11.74 218 GLN A C 1
ATOM 1501 O O . GLN A 1 201 ? 14.826 34.815 20.997 1.00 11.18 218 GLN A O 1
ATOM 1507 N N . LEU A 1 202 ? 16.539 36.179 21.545 1.00 10.20 219 LEU A N 1
ATOM 1508 C CA . LEU A 1 202 ? 17.554 35.161 21.369 1.00 10.26 219 LEU A CA 1
ATOM 1509 C C . LEU A 1 202 ? 17.617 34.304 22.635 1.00 10.20 219 LEU A C 1
ATOM 1510 O O . LEU A 1 202 ? 17.968 34.811 23.718 1.00 10.74 219 LEU A O 1
ATOM 1515 N N . HIS A 1 203 ? 17.254 33.024 22.488 1.00 9.58 220 HIS A N 1
ATOM 1516 C CA . HIS A 1 203 ? 17.331 32.014 23.553 1.00 10.97 220 HIS A CA 1
ATOM 1517 C C . HIS A 1 203 ? 18.380 30.942 23.228 1.00 10.46 220 HIS A C 1
ATOM 1518 O O . HIS A 1 203 ? 18.974 30.942 22.150 1.00 10.42 220 HIS A O 1
ATOM 1525 N N . LEU A 1 204 ? 18.585 30.037 24.173 1.00 10.61 221 LEU A N 1
ATOM 1526 C CA . LEU A 1 204 ? 19.547 28.956 24.029 1.00 11.27 221 LEU A CA 1
ATOM 1527 C C . LEU A 1 204 ? 18.863 27.619 24.187 1.00 11.58 221 LEU A C 1
ATOM 1528 O O . LEU A 1 204 ? 18.182 27.370 25.189 1.00 12.25 221 LEU A O 1
ATOM 1533 N N . LEU A 1 205 ? 19.041 26.770 23.178 1.00 10.44 222 LEU A N 1
ATOM 1534 C CA . LEU A 1 205 ? 18.663 25.385 23.245 1.00 10.77 222 LEU A CA 1
ATOM 1535 C C . LEU A 1 205 ? 19.897 24.638 23.773 1.00 10.73 222 LEU A C 1
ATOM 1536 O O . LEU A 1 205 ? 20.956 24.691 23.155 1.00 9.66 222 LEU A O 1
ATOM 1541 N N . HIS A 1 206 ? 19.776 23.969 24.921 1.00 10.41 223 HIS A N 1
ATOM 1542 C CA . HIS A 1 206 ? 20.957 23.454 25.585 1.00 11.58 223 HIS A CA 1
ATOM 1543 C C . HIS A 1 206 ? 20.624 22.324 26.540 1.00 12.37 223 HIS A C 1
ATOM 1544 O O . HIS A 1 206 ? 19.467 22.175 26.952 1.00 12.46 223 HIS A O 1
ATOM 1551 N N . ALA A 1 207 ? 21.628 21.506 26.857 1.00 12.54 224 ALA A N 1
ATOM 1552 C CA . ALA A 1 207 ? 21.453 20.485 27.864 1.00 13.76 224 ALA A CA 1
ATOM 1553 C C . ALA A 1 207 ? 21.757 21.135 29.198 1.00 15.23 224 ALA A C 1
ATOM 1554 O O . ALA A 1 207 ? 22.876 21.568 29.436 1.00 15.35 224 ALA A O 1
ATOM 1556 N N . SER A 1 208 ? 20.733 21.199 30.046 1.00 16.95 225 SER A N 1
ATOM 1557 C CA . SER A 1 208 ? 20.769 21.924 31.319 1.00 18.56 225 SER A CA 1
ATOM 1558 C C . SER A 1 208 ? 20.875 20.952 32.500 1.00 19.21 225 SER A C 1
ATOM 1559 O O . SER A 1 208 ? 20.012 20.098 32.668 1.00 19.11 225 SER A O 1
ATOM 1562 N N . SER A 1 209 ? 21.924 21.086 33.313 1.00 20.81 226 SER A N 1
ATOM 1563 C CA . SER A 1 209 ? 22.017 20.307 34.536 1.00 22.13 226 SER A CA 1
ATOM 1564 C C . SER A 1 209 ? 21.002 20.853 35.552 1.00 22.83 226 SER A C 1
ATOM 1565 O O . SER A 1 209 ? 20.509 20.110 36.398 1.00 23.09 226 SER A O 1
ATOM 1568 N N . LYS A 1 210 ? 20.680 22.141 35.444 1.00 23.07 227 LYS A N 1
ATOM 1569 C CA . LYS A 1 210 ? 19.662 22.762 36.311 1.00 24.46 227 LYS A CA 1
ATOM 1570 C C . LYS A 1 210 ? 18.274 22.142 36.123 1.00 24.35 227 LYS A C 1
ATOM 1571 O O . LYS A 1 210 ? 17.618 21.772 37.107 1.00 25.03 227 LYS A O 1
ATOM 1577 N N . GLU A 1 211 ? 17.844 22.013 34.865 1.00 23.72 228 GLU A N 1
ATOM 1578 C CA . GLU A 1 211 ? 16.546 21.431 34.507 1.00 23.61 228 GLU A CA 1
ATOM 1579 C C . GLU A 1 211 ? 16.611 19.921 34.414 1.00 22.08 228 GLU A C 1
ATOM 1580 O O . GLU A 1 211 ? 15.576 19.245 34.405 1.00 22.13 228 GLU A O 1
ATOM 1586 N N . GLY A 1 212 ? 17.832 19.390 34.328 1.00 20.78 229 GLY A N 1
ATOM 1587 C CA . GLY A 1 212 ? 18.061 17.954 34.212 1.00 18.51 229 GLY A CA 1
ATOM 1588 C C . GLY A 1 212 ? 17.729 17.364 32.859 1.00 17.01 229 GLY A C 1
ATOM 1589 O O . GLY A 1 212 ? 17.532 16.155 32.735 1.00 16.57 229 GLY A O 1
ATOM 1590 N N . LYS A 1 213 ? 17.645 18.214 31.836 1.00 15.88 230 LYS A N 1
ATOM 1591 C CA . LYS A 1 213 ? 17.311 17.748 30.497 1.00 14.06 230 LYS A CA 1
ATOM 1592 C C . LYS A 1 213 ? 1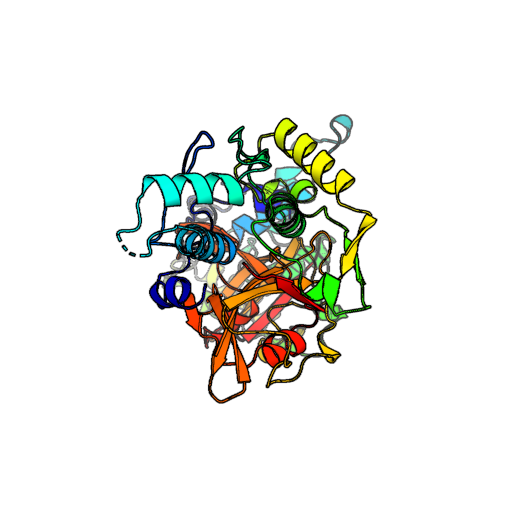7.610 18.821 29.455 1.00 13.54 230 LYS A C 1
ATOM 1593 O O . LYS A 1 213 ? 17.892 19.974 29.809 1.00 12.74 230 LYS A O 1
ATOM 1599 N N . VAL A 1 214 ? 17.534 18.429 28.182 1.00 12.69 231 VAL A N 1
ATOM 1600 C CA . VAL A 1 214 ? 17.662 19.377 27.051 1.00 11.65 231 VAL A CA 1
ATOM 1601 C C . VAL A 1 214 ? 16.410 20.243 27.005 1.00 12.81 231 VAL A C 1
ATOM 1602 O O . VAL A 1 214 ? 15.296 19.717 26.971 1.00 12.15 231 VAL A O 1
ATOM 1606 N N . VAL A 1 215 ? 16.601 21.566 27.013 1.00 12.93 232 VAL A N 1
ATOM 1607 C CA . VAL A 1 215 ? 15.475 22.519 26.995 1.00 14.09 232 VAL A CA 1
ATOM 1608 C C . VAL A 1 215 ? 15.756 23.717 26.093 1.00 14.74 232 VAL A C 1
ATOM 1609 O O . VAL A 1 215 ? 16.907 24.060 25.832 1.00 13.89 232 VAL A O 1
ATOM 1613 N N . VAL A 1 216 ? 14.685 24.355 25.622 1.00 14.78 233 VAL A N 1
ATOM 1614 C CA . VAL A 1 216 ? 14.793 25.718 25.114 1.00 15.87 233 VAL A CA 1
ATOM 1615 C C . VAL A 1 216 ? 14.702 26.587 26.379 1.00 16.42 233 VAL A C 1
ATOM 1616 O O . VAL A 1 216 ? 13.671 26.572 27.089 1.00 15.80 233 VAL A O 1
ATOM 1620 N N . GLY A 1 217 ? 15.775 27.302 26.690 1.00 16.55 234 GLY A N 1
ATOM 1621 C CA . GLY A 1 217 ? 15.843 28.111 27.913 1.00 18.12 234 GLY A CA 1
ATOM 1622 C C . GLY A 1 217 ? 14.704 29.106 27.970 1.00 19.84 234 GLY A C 1
ATOM 1623 O O . GLY A 1 217 ? 14.312 29.660 26.935 1.00 18.89 234 GLY A O 1
ATOM 1624 N N . LYS A 1 218 ? 14.144 29.291 29.167 1.00 21.01 235 LYS A N 1
ATOM 1625 C CA . LYS A 1 218 ? 13.054 30.256 29.389 1.00 23.45 235 LYS A CA 1
ATOM 1626 C C . LYS A 1 218 ? 13.535 31.708 29.400 1.00 23.14 235 LYS A C 1
ATOM 1627 O O . LYS A 1 218 ? 12.780 32.638 29.084 1.00 23.91 235 LYS A O 1
ATOM 1633 N N . THR A 1 219 ? 14.788 31.904 29.783 1.00 22.69 236 THR A N 1
ATOM 1634 C CA . THR A 1 219 ? 15.318 33.245 29.920 1.00 22.46 236 THR A CA 1
ATOM 1635 C C . THR A 1 219 ? 16.194 33.559 28.712 1.00 21.10 236 THR A C 1
ATOM 1636 O O . THR A 1 219 ? 16.990 32.704 28.291 1.00 21.97 236 THR A O 1
ATOM 1640 N N . ALA A 1 220 ? 16.040 34.765 28.161 1.00 18.60 237 ALA A N 1
ATOM 1641 C CA . ALA A 1 220 ? 16.838 35.209 27.022 1.00 16.73 237 ALA A CA 1
ATOM 1642 C C . ALA A 1 220 ? 18.323 35.031 27.335 1.00 14.91 237 ALA A C 1
ATOM 1643 O O . ALA A 1 220 ? 18.757 35.194 28.483 1.00 13.92 237 ALA A O 1
ATOM 1645 N N . LEU A 1 221 ? 19.100 34.696 26.316 1.00 13.69 238 LEU A N 1
ATOM 1646 C CA . LEU A 1 221 ? 20.540 34.480 26.496 1.00 12.99 238 LEU A CA 1
ATOM 1647 C C . LEU A 1 221 ? 21.241 35.650 27.200 1.00 12.79 238 LEU A C 1
ATOM 1648 O O . LEU A 1 221 ? 22.077 35.436 28.083 1.00 12.35 238 LEU A O 1
ATOM 1653 N N . SER A 1 222 ? 20.926 36.881 26.800 1.00 12.38 239 SER A N 1
ATOM 1654 C CA . SER A 1 222 ? 21.553 38.052 27.402 1.00 13.78 239 SER A CA 1
ATOM 1655 C C . SER A 1 222 ? 21.352 38.089 28.920 1.00 14.31 239 SER A C 1
ATOM 1656 O O . SER A 1 222 ? 22.270 38.473 29.656 1.00 14.20 239 SER A O 1
ATOM 1659 N N . GLN A 1 223 ? 20.186 37.633 29.383 1.00 15.52 240 GLN A N 1
ATOM 1660 C CA . GLN A 1 223 ? 19.896 37.604 30.817 1.00 17.58 240 GLN A CA 1
ATOM 1661 C C . GLN A 1 223 ? 20.643 36.461 31.510 1.00 16.43 240 GLN A C 1
ATOM 1662 O O . GLN A 1 223 ? 21.150 36.649 32.616 1.00 17.49 240 GLN A O 1
ATOM 1668 N N . MET A 1 224 ? 20.729 35.299 30.858 1.00 14.95 241 MET A N 1
ATOM 1669 C CA . MET A 1 224 ? 21.539 34.173 31.371 1.00 15.26 241 MET A CA 1
ATOM 1670 C C . MET A 1 224 ? 22.976 34.643 31.636 1.00 14.53 241 MET A C 1
ATOM 1671 O O . MET A 1 224 ? 23.576 34.310 32.667 1.00 14.61 241 MET A O 1
ATOM 1676 N N . LEU A 1 225 ? 23.526 35.415 30.704 1.00 12.86 242 LEU A N 1
ATOM 1677 C CA . LEU A 1 225 ? 24.888 35.911 30.817 1.00 12.45 242 LEU A CA 1
ATOM 1678 C C . LEU A 1 225 ? 25.027 36.970 31.892 1.00 13.71 242 LEU A C 1
ATOM 1679 O O . LEU A 1 225 ? 25.945 36.911 32.720 1.00 13.26 242 LEU A O 1
ATOM 1684 N N . LYS A 1 226 ? 24.133 37.957 31.854 1.00 14.63 243 LYS A N 1
ATOM 1685 C CA . LYS A 1 226 ? 24.206 39.079 32.789 1.00 17.39 243 LYS A CA 1
ATOM 1686 C C . LYS A 1 226 ? 23.928 38.636 34.233 1.00 18.21 243 LYS A C 1
ATOM 1687 O O . LYS A 1 226 ? 24.386 39.272 35.179 1.00 19.11 243 LYS A O 1
ATOM 1693 N N . ASP A 1 227 ? 23.219 37.525 34.392 1.00 18.79 244 ASP A N 1
ATOM 1694 C CA . ASP A 1 227 ? 22.898 37.008 35.721 1.00 20.19 244 ASP A CA 1
ATOM 1695 C C . ASP A 1 227 ? 24.101 36.387 36.444 1.00 20.52 244 ASP A C 1
ATOM 1696 O O . ASP A 1 227 ? 24.092 36.259 37.672 1.00 20.87 244 ASP A O 1
ATOM 1701 N N . ARG A 1 228 ? 25.117 35.974 35.692 1.00 19.68 245 ARG A N 1
ATOM 1702 C CA . ARG A 1 228 ? 26.259 35.236 36.258 1.00 19.91 245 ARG A CA 1
ATOM 1703 C C . ARG A 1 228 ? 27.541 36.069 36.159 1.00 18.86 245 ARG A C 1
ATOM 1704 O O . ARG A 1 228 ? 27.973 36.413 35.053 1.00 17.07 245 ARG A O 1
ATOM 1712 N N . LYS A 1 229 ? 28.166 36.385 37.300 1.00 17.34 246 LYS A N 1
ATOM 1713 C CA . LYS A 1 229 ? 29.355 37.231 37.300 1.00 17.58 246 LYS A CA 1
ATOM 1714 C C . LYS A 1 229 ? 30.555 36.578 36.589 1.00 17.13 246 LYS A C 1
ATOM 1715 O O . LYS A 1 229 ? 31.389 37.288 36.008 1.00 17.45 246 LYS A O 1
ATOM 1721 N N . SER A 1 230 ? 30.606 35.248 36.621 1.00 15.28 247 SER A N 1
ATOM 1722 C CA . SER A 1 230 ? 31.687 34.476 35.979 1.00 15.56 247 SER A CA 1
ATOM 1723 C C . SER A 1 230 ? 31.562 34.361 34.448 1.00 14.46 247 SER A C 1
ATOM 1724 O O . SER A 1 230 ? 32.518 33.970 33.784 1.00 14.47 247 SER A O 1
ATOM 1727 N N . LEU A 1 231 ? 30.392 34.695 33.896 1.00 12.89 248 LEU A N 1
ATOM 1728 C CA . LEU A 1 231 ? 30.239 34.713 32.443 1.00 11.95 248 LEU A CA 1
ATOM 1729 C C . LEU A 1 231 ? 30.630 36.067 31.862 1.00 12.09 248 LEU A C 1
ATOM 1730 O O . LEU A 1 231 ? 30.300 37.112 32.420 1.00 12.53 248 LEU A O 1
ATOM 1735 N N . THR A 1 232 ? 31.338 36.046 30.739 1.00 10.73 249 THR A N 1
ATOM 1736 C CA . THR A 1 232 ? 31.846 37.286 30.186 1.00 10.26 249 THR A CA 1
ATOM 1737 C C . THR A 1 232 ? 31.241 37.637 28.831 1.00 9.81 249 THR A C 1
ATOM 1738 O O . THR A 1 232 ? 31.274 38.806 28.431 1.00 10.63 249 THR A O 1
ATOM 1742 N N . GLY A 1 233 ? 30.707 36.644 28.112 1.00 8.14 250 GLY A N 1
ATOM 1743 C CA . GLY A 1 233 ? 30.320 36.897 26.725 1.00 7.79 250 GLY A CA 1
ATOM 1744 C C . GLY A 1 233 ? 30.047 35.608 25.992 1.00 7.33 250 GLY A C 1
ATOM 1745 O O . GLY A 1 233 ? 29.793 34.567 26.637 1.00 6.88 250 GLY A O 1
ATOM 1746 N N . ILE A 1 234 ? 30.044 35.668 24.658 1.00 6.90 251 ILE A N 1
ATOM 1747 C CA . ILE A 1 234 ? 29.847 34.491 23.856 1.00 7.24 251 ILE A CA 1
ATOM 1748 C C . ILE A 1 234 ? 30.764 34.425 22.649 1.00 7.39 251 ILE A C 1
ATOM 1749 O O . ILE A 1 234 ? 31.270 35.452 22.176 1.00 7.71 251 ILE A O 1
ATOM 1754 N N . ARG A 1 235 ? 30.992 33.208 22.179 1.00 7.40 252 ARG A N 1
ATOM 1755 C CA . ARG A 1 235 ? 31.519 33.009 20.842 1.00 7.33 252 ARG A CA 1
ATOM 1756 C C . ARG A 1 235 ? 30.384 32.400 20.020 1.00 7.57 252 ARG A C 1
ATOM 1757 O O . ARG A 1 235 ? 29.567 31.625 20.543 1.00 7.03 252 ARG A O 1
ATOM 1765 N N . VAL A 1 236 ? 30.334 32.781 18.747 1.00 7.31 253 VAL A N 1
ATOM 1766 C CA . VAL A 1 236 ? 29.258 32.350 17.836 1.00 7.81 253 VAL A CA 1
ATOM 1767 C C . VAL A 1 236 ? 29.909 31.586 16.708 1.00 8.59 253 VAL A C 1
ATOM 1768 O O . VAL A 1 236 ? 30.808 32.118 16.023 1.00 7.62 253 VAL A O 1
ATOM 1772 N N . LEU A 1 237 ? 29.477 30.339 16.527 1.00 9.50 254 LEU A N 1
ATOM 1773 C CA . LEU A 1 237 ? 29.968 29.507 15.438 1.00 11.00 254 LEU A CA 1
ATOM 1774 C C . LEU A 1 237 ? 28.811 29.048 14.588 1.00 10.98 254 LEU A C 1
ATOM 1775 O O . LEU A 1 237 ? 27.680 28.959 15.081 1.00 11.19 254 LEU A O 1
ATOM 1780 N N . ARG A 1 238 ? 29.088 28.737 13.326 1.00 10.58 255 ARG A N 1
ATOM 1781 C CA . ARG A 1 238 ? 28.026 28.346 12.401 1.00 11.40 255 ARG A CA 1
ATOM 1782 C C . ARG A 1 238 ? 28.500 27.197 11.516 1.00 12.30 255 ARG A C 1
ATOM 1783 O O . ARG A 1 238 ? 29.625 27.224 11.014 1.00 11.93 255 ARG A O 1
ATOM 1791 N N . MET A 1 239 ? 27.641 26.198 11.332 1.00 13.23 256 MET A N 1
ATOM 1792 C CA . MET A 1 239 ? 27.940 25.068 10.451 1.00 14.87 256 MET A CA 1
ATOM 1793 C C . MET A 1 239 ? 28.231 25.534 9.026 1.00 15.03 256 MET A C 1
ATOM 1794 O O . MET A 1 239 ? 27.584 26.461 8.528 1.00 13.79 256 MET A O 1
ATOM 1799 N N . LEU B 1 10 ? 40.962 20.229 49.056 1.00 12.90 27 LEU B N 1
ATOM 1800 C CA . LEU B 1 10 ? 40.078 19.691 47.982 1.00 12.33 27 LEU B CA 1
ATOM 1801 C C . LEU B 1 10 ? 40.627 18.418 47.359 1.00 13.15 27 LEU B C 1
ATOM 1802 O O . LEU B 1 10 ? 39.867 17.495 47.043 1.00 12.93 27 LEU B O 1
ATOM 1807 N N . SER B 1 11 ? 41.934 18.371 47.111 1.00 13.33 28 SER B N 1
ATOM 1808 C CA . SER B 1 11 ? 42.497 17.186 46.455 1.00 14.01 28 SER B CA 1
ATOM 1809 C C . SER B 1 11 ? 42.268 15.935 47.328 1.00 14.10 28 SER B C 1
ATOM 1810 O O . SER B 1 11 ? 41.881 14.868 46.830 1.00 13.75 28 SER B O 1
ATOM 1813 N N . ASN B 1 12 ? 42.486 16.082 48.638 1.00 13.53 29 ASN B N 1
ATOM 1814 C CA . ASN B 1 12 ? 42.197 15.018 49.587 1.00 13.94 29 ASN B CA 1
ATOM 1815 C C . ASN B 1 12 ? 40.718 14.609 49.521 1.00 13.29 29 ASN B C 1
ATOM 1816 O O . ASN B 1 12 ? 40.396 13.426 49.461 1.00 13.41 29 ASN B O 1
ATOM 1821 N N . GLY B 1 13 ? 39.827 15.595 49.516 1.00 11.85 30 GLY B N 1
ATOM 1822 C CA . GLY B 1 13 ? 38.391 15.326 49.425 1.00 10.75 30 GLY B CA 1
ATOM 1823 C C . GLY B 1 13 ? 38.075 14.559 48.157 1.00 10.49 30 GLY B C 1
ATOM 1824 O O . GLY B 1 13 ? 37.296 13.603 48.182 1.00 9.10 30 GLY B O 1
ATOM 1825 N N . LEU B 1 14 ? 38.658 14.984 47.028 1.00 9.90 31 LEU B N 1
ATOM 1826 C CA . LEU B 1 14 ? 38.334 14.350 45.727 1.00 10.42 31 LEU B CA 1
ATOM 1827 C C . LEU B 1 14 ? 38.751 12.883 45.634 1.00 10.79 31 LEU B C 1
ATOM 1828 O O . LEU B 1 14 ? 38.128 12.068 44.922 1.00 11.24 31 LEU B O 1
ATOM 1833 N N . GLY B 1 15 ? 39.793 12.534 46.381 1.00 10.19 32 GLY B N 1
ATOM 1834 C CA . GLY B 1 15 ? 40.199 11.133 46.523 1.00 10.75 32 GLY B CA 1
ATOM 1835 C C . GLY B 1 15 ? 39.085 10.189 46.964 1.00 11.05 32 GLY B C 1
ATOM 1836 O O . GLY B 1 15 ? 39.105 8.972 46.638 1.00 12.45 32 GLY B O 1
ATOM 1837 N N . PHE B 1 16 ? 38.094 10.729 47.679 1.00 10.73 33 PHE B N 1
ATOM 1838 C CA . PHE B 1 16 ? 36.987 9.919 48.207 1.00 10.64 33 PHE B CA 1
ATOM 1839 C C . PHE B 1 16 ? 35.828 9.724 47.231 1.00 11.04 33 PHE B C 1
ATOM 1840 O O . PHE B 1 16 ? 34.907 8.978 47.546 1.00 12.00 33 PHE B O 1
ATOM 1848 N N . VAL B 1 17 ? 35.825 10.407 46.085 1.00 11.52 34 VAL B N 1
ATOM 1849 C CA . VAL B 1 17 ? 34.692 10.301 45.181 1.00 10.77 34 VAL B CA 1
ATOM 1850 C C . VAL B 1 17 ? 34.451 8.825 44.810 1.00 12.10 34 VAL B C 1
ATOM 1851 O O . VAL B 1 17 ? 35.386 8.098 44.443 1.00 11.94 34 VAL B O 1
ATOM 1855 N N . ASP B 1 18 ? 33.193 8.401 44.926 1.00 12.37 35 ASP B N 1
ATOM 1856 C CA . ASP B 1 18 ? 32.753 7.011 44.731 1.00 13.48 35 ASP B CA 1
ATOM 1857 C C . ASP B 1 18 ? 32.828 6.153 46.006 1.00 12.56 35 ASP B C 1
ATOM 1858 O O . ASP B 1 18 ? 32.359 5.012 46.008 1.00 12.81 35 ASP B O 1
ATOM 1863 N N . THR B 1 19 ? 33.439 6.651 47.079 1.00 11.44 36 THR B N 1
ATOM 1864 C CA . THR B 1 19 ? 33.453 5.874 48.338 1.00 12.32 36 THR B CA 1
ATOM 1865 C C . THR B 1 19 ? 32.006 5.712 48.819 1.00 11.80 36 THR B C 1
ATOM 1866 O O . THR B 1 19 ? 31.278 6.699 48.879 1.00 11.84 36 THR B O 1
ATOM 1870 N N . PRO B 1 20 ? 31.602 4.486 49.203 1.00 12.16 37 PRO B N 1
ATOM 1871 C CA . PRO B 1 20 ? 30.216 4.279 49.627 1.00 11.93 37 PRO B CA 1
ATOM 1872 C C . PRO B 1 20 ? 29.846 5.077 50.868 1.00 11.78 37 PRO B C 1
ATOM 1873 O O . PRO B 1 20 ? 30.674 5.284 51.763 1.00 11.06 37 PRO B O 1
ATOM 1877 N N . TYR B 1 21 ? 28.586 5.495 50.903 1.00 10.63 38 TYR B N 1
ATOM 1878 C CA . TYR B 1 21 ? 27.980 6.086 52.074 1.00 10.59 38 TYR B CA 1
ATOM 1879 C C . TYR B 1 21 ? 27.645 4.988 53.072 1.00 11.04 38 TYR B C 1
ATOM 1880 O O . TYR B 1 21 ? 27.267 3.887 52.680 1.00 11.87 38 TYR B O 1
ATOM 1889 N N . LYS B 1 22 ? 27.847 5.263 54.351 1.00 11.31 39 LYS B N 1
ATOM 1890 C CA . LYS B 1 22 ? 27.280 4.418 55.407 1.00 12.41 39 LYS B CA 1
ATOM 1891 C C . LYS B 1 22 ? 27.099 5.262 56.669 1.00 12.59 39 LYS B C 1
ATOM 1892 O O . LYS B 1 22 ? 28.022 5.941 57.095 1.00 12.47 39 LYS B O 1
ATOM 1898 N N . ALA B 1 23 ? 25.915 5.206 57.267 1.00 13.52 40 ALA B N 1
ATOM 1899 C CA . ALA B 1 23 ? 25.700 5.907 58.519 1.00 14.74 40 ALA B CA 1
ATOM 1900 C C . ALA B 1 23 ? 26.029 4.954 59.662 1.00 14.62 40 ALA B C 1
ATOM 1901 O O . ALA B 1 23 ? 26.028 3.735 59.477 1.00 14.91 40 ALA B O 1
ATOM 1903 N N . GLY B 1 24 ? 26.322 5.513 60.832 1.00 14.67 41 GLY B N 1
ATOM 1904 C CA . GLY B 1 24 ? 26.538 4.708 62.039 1.00 14.18 41 GLY B CA 1
ATOM 1905 C C . GLY B 1 24 ? 27.907 4.059 62.122 1.00 13.92 41 GLY B C 1
ATOM 1906 O O . GLY B 1 24 ? 28.125 3.211 62.981 1.00 13.53 41 GLY B O 1
ATOM 1907 N N . THR B 1 25 ? 28.855 4.466 61.269 1.00 12.98 42 THR B N 1
ATOM 1908 C CA . THR B 1 25 ? 30.178 3.800 61.290 1.00 12.06 42 THR B CA 1
ATOM 1909 C C . THR B 1 25 ? 30.886 4.010 62.619 1.00 11.90 42 THR B C 1
ATOM 1910 O O . THR B 1 25 ? 31.748 3.219 62.992 1.00 13.05 42 THR B O 1
ATOM 1914 N N . LEU B 1 26 ? 30.571 5.098 63.321 1.00 11.49 43 LEU B N 1
ATOM 1915 C CA . LEU B 1 26 ? 31.266 5.380 64.575 1.00 11.57 43 LEU B CA 1
ATOM 1916 C C . LEU B 1 26 ? 30.567 4.791 65.807 1.00 12.50 43 LEU B C 1
ATOM 1917 O O . LEU B 1 26 ? 31.057 4.975 66.920 1.00 12.33 43 LEU B O 1
ATOM 1922 N N . GLU B 1 27 ? 29.452 4.091 65.594 1.00 13.15 44 GLU B N 1
ATOM 1923 C CA . GLU B 1 27 ? 28.632 3.566 66.704 1.00 14.99 44 GLU B CA 1
ATOM 1924 C C . GLU B 1 27 ? 28.777 2.058 66.915 1.00 16.43 44 GLU B C 1
ATOM 1925 O O . GLU B 1 27 ? 27.999 1.440 67.661 1.00 16.13 44 GLU B O 1
ATOM 1931 N N . VAL B 1 28 ? 29.738 1.464 66.241 1.00 17.82 45 VAL B N 1
ATOM 1932 C CA . VAL B 1 28 ? 29.813 -0.011 66.188 1.00 19.95 45 VAL B CA 1
ATOM 1933 C C . VAL B 1 28 ? 30.322 -0.663 67.466 1.00 21.23 45 VAL B C 1
ATOM 1934 O O . VAL B 1 28 ? 30.068 -1.859 67.690 1.00 22.15 45 VAL B O 1
ATOM 1938 N N . ASP B 1 29 ? 31.037 0.097 68.299 1.00 21.69 46 ASP B N 1
ATOM 1939 C CA . ASP B 1 29 ? 31.627 -0.454 69.529 1.00 22.74 46 ASP B CA 1
ATOM 1940 C C . ASP B 1 29 ? 30.864 0.010 70.785 1.00 22.93 46 ASP B C 1
ATOM 1941 O O . ASP B 1 29 ? 30.108 0.979 70.715 1.00 23.10 46 ASP B O 1
ATOM 1946 N N . ASP B 1 30 ? 31.025 -0.689 71.915 1.00 22.82 47 ASP B N 1
ATOM 1947 C CA . ASP B 1 30 ? 30.251 -0.360 73.138 1.00 23.25 47 ASP B CA 1
ATOM 1948 C C . ASP B 1 30 ? 30.834 0.762 73.977 1.00 22.52 47 ASP B C 1
ATOM 1949 O O . ASP B 1 30 ? 30.135 1.379 74.811 1.00 23.66 47 ASP B O 1
ATOM 1954 N N . THR B 1 31 ? 32.119 1.006 73.792 1.00 21.54 48 THR B N 1
ATOM 1955 C CA . THR B 1 31 ? 32.762 2.133 74.436 1.00 20.71 48 THR B CA 1
ATOM 1956 C C . THR B 1 31 ? 33.311 3.030 73.339 1.00 19.35 48 THR B C 1
ATOM 1957 O O . THR B 1 31 ? 33.595 2.563 72.229 1.00 18.27 48 THR B O 1
ATOM 1961 N N . GLU B 1 32 ? 33.432 4.312 73.651 1.00 17.65 49 GLU B N 1
ATOM 1962 C CA . GLU B 1 32 ? 33.914 5.279 72.672 1.00 16.78 49 GLU B CA 1
ATOM 1963 C C . GLU B 1 32 ? 35.423 5.270 72.529 1.00 15.87 49 GLU B C 1
ATOM 1964 O O . GLU B 1 32 ? 36.163 5.485 73.495 1.00 16.03 49 GLU B O 1
ATOM 1970 N N . ASP B 1 33 ? 35.879 5.035 71.303 1.00 16.14 50 ASP B N 1
ATOM 1971 C CA . ASP B 1 33 ? 37.283 5.110 70.971 1.00 16.45 50 ASP B CA 1
ATOM 1972 C C . ASP B 1 33 ? 37.424 5.526 69.508 1.00 15.07 50 ASP B C 1
ATOM 1973 O O . ASP B 1 33 ? 36.454 5.546 68.767 1.00 15.30 50 ASP B O 1
ATOM 1978 N N . LEU B 1 34 ? 38.633 5.862 69.105 1.00 14.49 51 LEU B N 1
ATOM 1979 C CA . LEU B 1 34 ? 38.855 6.373 67.753 1.00 13.81 51 LEU B CA 1
ATOM 1980 C C . LEU B 1 34 ? 38.659 5.271 66.707 1.00 14.40 51 LEU B C 1
ATOM 1981 O O . LEU B 1 34 ? 39.381 4.262 66.698 1.00 14.81 51 LEU B O 1
ATOM 1986 N N . ILE B 1 35 ? 37.687 5.479 65.825 1.00 13.73 52 ILE B N 1
ATOM 1987 C CA . ILE B 1 35 ? 37.404 4.547 64.737 1.00 13.22 52 ILE B CA 1
ATOM 1988 C C . ILE B 1 35 ? 37.806 5.221 63.449 1.00 13.99 52 ILE B C 1
ATOM 1989 O O . ILE B 1 35 ? 37.404 6.359 63.171 1.00 13.30 52 ILE B O 1
ATOM 1994 N N . ILE B 1 36 ? 38.642 4.542 62.676 1.00 13.08 53 ILE B N 1
ATOM 1995 C CA . ILE B 1 36 ? 39.033 5.064 61.385 1.00 14.37 53 ILE B CA 1
ATOM 1996 C C . ILE B 1 36 ? 38.459 4.117 60.333 1.00 14.54 53 ILE B C 1
ATOM 1997 O O . ILE B 1 36 ? 38.952 2.997 60.143 1.00 15.83 53 ILE B O 1
ATOM 2002 N N . ASN B 1 37 ? 37.394 4.569 59.691 1.00 14.20 54 ASN B N 1
ATOM 2003 C CA . ASN B 1 37 ? 36.757 3.795 58.640 1.00 14.40 54 ASN B CA 1
ATOM 2004 C C . ASN B 1 37 ? 36.618 4.660 57.396 1.00 14.40 54 ASN B C 1
ATOM 2005 O O . ASN B 1 37 ? 35.581 5.284 57.170 1.00 14.54 54 ASN B O 1
ATOM 2010 N N . CYS B 1 38 ? 37.669 4.705 56.586 1.00 14.62 55 CYS B N 1
ATOM 2011 C CA . CYS B 1 38 ? 37.630 5.545 55.374 1.00 15.03 55 CYS B CA 1
ATOM 2012 C C . CYS B 1 38 ? 37.003 4.854 54.153 1.00 15.09 55 CYS B C 1
ATOM 2013 O O . CYS B 1 38 ? 36.877 5.465 53.085 1.00 14.56 55 CYS B O 1
ATOM 2016 N N . ASP B 1 39 ? 36.618 3.591 54.314 1.00 13.85 56 ASP B N 1
ATOM 2017 C CA . ASP B 1 39 ? 36.040 2.814 53.229 1.00 14.30 56 ASP B CA 1
ATOM 2018 C C . ASP B 1 39 ? 34.527 2.978 53.131 1.00 13.99 56 ASP B C 1
ATOM 2019 O O . ASP B 1 39 ? 33.946 2.634 52.118 1.00 13.52 56 ASP B O 1
ATOM 2024 N N . GLU B 1 40 ? 33.918 3.499 54.196 1.00 13.37 57 GLU B N 1
ATOM 2025 C CA . GLU B 1 40 ? 32.478 3.762 54.282 1.00 13.97 57 GLU B CA 1
ATOM 2026 C C . GLU B 1 40 ? 32.350 5.047 55.112 1.00 12.05 57 GLU B C 1
ATOM 2027 O O . GLU B 1 40 ? 32.826 5.074 56.239 1.00 12.04 57 GLU B O 1
ATOM 2033 N N . VAL B 1 41 ? 31.732 6.106 54.565 1.00 10.63 58 VAL B N 1
ATOM 2034 C CA . VAL B 1 41 ? 31.721 7.407 55.249 1.00 9.85 58 VAL B CA 1
ATOM 2035 C C . VAL B 1 41 ? 30.328 8.031 55.329 1.00 10.08 58 VAL B C 1
ATOM 2036 O O . VAL B 1 41 ? 29.473 7.719 54.509 1.00 9.97 58 VAL B O 1
ATOM 2040 N N . ASP B 1 42 ? 30.112 8.917 56.299 1.00 9.07 59 ASP B N 1
ATOM 2041 C CA . ASP B 1 42 ? 28.900 9.765 56.253 1.00 10.07 59 ASP B CA 1
ATOM 2042 C C . ASP B 1 42 ? 29.324 11.212 55.970 1.00 10.15 59 ASP B C 1
ATOM 2043 O O . ASP B 1 42 ? 30.500 11.469 55.676 1.00 8.84 59 ASP B O 1
ATOM 2048 N N . CYS B 1 43 ? 28.397 12.163 56.033 1.00 11.32 60 CYS B N 1
ATOM 2049 C CA A CYS B 1 43 ? 28.702 13.546 55.650 0.50 11.83 60 CYS B CA 1
ATOM 2050 C CA B CYS B 1 43 ? 28.751 13.508 55.591 0.50 12.08 60 CYS B CA 1
ATOM 2051 C C . CYS B 1 43 ? 29.818 14.132 56.488 1.00 11.77 60 CYS B C 1
ATOM 2052 O O . CYS B 1 43 ? 30.653 14.875 55.992 1.00 12.05 60 CYS B O 1
ATOM 2057 N N . THR B 1 44 ? 29.800 13.807 57.778 1.00 11.38 61 THR B N 1
ATOM 2058 C CA . THR B 1 44 ? 30.794 14.371 58.703 1.00 10.90 61 THR B CA 1
ATOM 2059 C C . THR B 1 44 ? 32.108 13.612 58.652 1.00 10.40 61 THR B C 1
ATOM 2060 O O . THR B 1 44 ? 33.189 14.232 58.619 1.00 8.80 61 THR B O 1
ATOM 2064 N N . THR B 1 45 ? 32.056 12.277 58.660 1.00 8.89 62 THR B N 1
ATOM 2065 C CA . THR B 1 45 ? 33.325 11.540 58.725 1.00 9.30 62 THR B CA 1
ATOM 2066 C C . THR B 1 45 ? 34.143 11.781 57.457 1.00 8.92 62 THR B C 1
ATOM 2067 O O . THR B 1 45 ? 35.367 11.871 57.505 1.00 9.01 62 THR B O 1
ATOM 2071 N N . PHE B 1 46 ? 33.457 11.905 56.320 1.00 8.47 63 PHE B N 1
ATOM 2072 C CA . PHE B 1 46 ? 34.135 12.267 55.082 1.00 7.98 63 PHE B CA 1
ATOM 2073 C C . PHE B 1 46 ? 35.004 13.517 55.274 1.00 7.89 63 PHE B C 1
ATOM 2074 O O . PHE B 1 46 ? 36.207 13.496 54.991 1.00 8.16 63 PHE B O 1
ATOM 2082 N N . VAL B 1 47 ? 34.399 14.588 55.784 1.00 7.52 64 VAL B N 1
ATOM 2083 C CA . VAL B 1 47 ? 35.090 15.865 55.933 1.00 8.00 64 VAL B CA 1
ATOM 2084 C C . VAL B 1 47 ? 36.191 15.748 56.982 1.00 8.37 64 VAL B C 1
ATOM 2085 O O . VAL B 1 47 ? 37.307 16.274 56.790 1.00 8.13 64 VAL B O 1
ATOM 2089 N N . GLU B 1 48 ? 35.910 15.014 58.062 1.00 8.15 65 GLU B N 1
ATOM 2090 C CA . GLU B 1 48 ? 36.948 14.815 59.094 1.00 9.25 65 GLU B CA 1
ATOM 2091 C C . GLU B 1 48 ? 38.153 14.093 58.530 1.00 8.44 65 GLU B C 1
ATOM 2092 O O . GLU B 1 48 ? 39.284 14.514 58.753 1.00 10.13 65 GLU B O 1
ATOM 2098 N N . TYR B 1 49 ? 37.949 13.005 57.786 1.00 8.69 66 TYR B N 1
ATOM 2099 C CA . TYR B 1 49 ? 39.109 12.308 57.204 1.00 8.67 66 TYR B CA 1
ATOM 2100 C C . TYR B 1 49 ? 39.885 13.168 56.220 1.00 9.08 66 TYR B C 1
ATOM 2101 O O . TYR B 1 49 ? 41.134 13.190 56.214 1.00 8.78 66 TYR B O 1
ATOM 2110 N N . ALA B 1 50 ? 39.149 13.864 55.363 1.00 9.23 67 ALA B N 1
ATOM 2111 C CA . ALA B 1 50 ? 39.789 14.732 54.383 1.00 9.54 67 ALA B CA 1
ATOM 2112 C C . ALA B 1 50 ? 40.642 15.800 55.061 1.00 9.51 67 ALA B C 1
ATOM 2113 O O . ALA B 1 50 ? 41.778 16.023 54.669 1.00 10.10 67 ALA B O 1
ATOM 2115 N N . LEU B 1 51 ? 40.107 16.423 56.101 1.00 9.16 68 LEU B N 1
ATOM 2116 C CA . LEU B 1 51 ? 40.846 17.454 56.851 1.00 8.98 68 LEU B CA 1
ATOM 2117 C C . LEU B 1 51 ? 42.056 16.866 57.555 1.00 9.21 68 LEU B C 1
ATOM 2118 O O . LEU B 1 51 ? 43.156 17.425 57.506 1.00 8.84 68 LEU B O 1
ATOM 2123 N N . ALA B 1 52 ? 41.844 15.735 58.218 1.00 9.48 69 ALA B N 1
ATOM 2124 C CA . ALA B 1 52 ? 42.911 15.080 58.965 1.00 9.54 69 ALA B CA 1
ATOM 2125 C C . ALA B 1 52 ? 44.080 14.709 58.048 1.00 10.50 69 ALA B C 1
ATOM 2126 O O . ALA B 1 52 ? 45.232 14.857 58.434 1.00 9.73 69 ALA B O 1
ATOM 2128 N N . MET B 1 53 ? 43.774 14.236 56.840 1.00 10.97 70 MET B N 1
ATOM 2129 C CA . MET B 1 53 ? 44.801 13.956 55.828 1.00 14.27 70 MET B CA 1
ATOM 2130 C C . MET B 1 53 ? 45.484 15.222 55.355 1.00 12.67 70 MET B C 1
ATOM 2131 O O . MET B 1 53 ? 46.712 15.266 55.242 1.00 13.15 70 MET B O 1
ATOM 2136 N N . ALA B 1 54 ? 44.694 16.235 55.019 1.00 11.80 71 ALA B N 1
ATOM 2137 C CA . ALA B 1 54 ? 45.265 17.459 54.465 1.00 11.82 71 ALA B CA 1
ATOM 2138 C C . ALA B 1 54 ? 46.209 18.153 55.443 1.00 11.85 71 ALA B C 1
ATOM 2139 O O . ALA B 1 54 ? 47.141 18.841 55.024 1.00 12.29 71 ALA B O 1
ATOM 2141 N N . LEU B 1 55 ? 45.971 17.972 56.735 1.00 11.64 72 LEU B N 1
ATOM 2142 C CA . LEU B 1 55 ? 46.822 18.595 57.768 1.00 12.32 72 LEU B CA 1
ATOM 2143 C C . LEU B 1 55 ? 48.179 17.889 57.946 1.00 13.60 72 LEU B C 1
ATOM 2144 O O . LEU B 1 55 ? 49.075 18.442 58.595 1.00 13.51 72 LEU B O 1
ATOM 2149 N N . CYS B 1 56 ? 48.326 16.688 57.379 1.00 13.46 73 CYS B N 1
ATOM 2150 C CA . CYS B 1 56 ? 49.578 15.913 57.528 1.00 14.58 73 CYS B CA 1
ATOM 2151 C C . CYS B 1 56 ? 50.672 16.447 56.622 1.00 15.23 73 CYS B C 1
ATOM 2152 O O . CYS B 1 56 ? 50.365 16.981 55.544 1.00 14.44 73 CYS B O 1
ATOM 2155 N N . PRO B 1 57 ? 51.953 16.294 57.038 1.00 16.50 74 PRO B N 1
ATOM 2156 C CA . PRO B 1 57 ? 53.089 16.684 56.199 1.00 18.01 74 PRO B CA 1
ATOM 2157 C C . PRO B 1 57 ? 53.109 15.853 54.930 1.00 18.48 74 PRO B C 1
ATOM 2158 O O . PRO B 1 57 ? 52.720 14.695 54.964 1.00 19.36 74 PRO B O 1
ATOM 2162 N N . GLN B 1 58 ? 53.556 16.435 53.826 1.00 19.26 75 GLN B N 1
ATOM 2163 C CA . GLN B 1 58 ? 53.627 15.701 52.565 1.00 20.41 75 GLN B CA 1
ATOM 2164 C C . GLN B 1 58 ? 55.048 15.272 52.213 1.00 19.43 75 GLN B C 1
ATOM 2165 O O . GLN B 1 58 ? 55.250 14.489 51.293 1.00 18.84 75 GLN B O 1
ATOM 2171 N N . GLN B 1 59 ? 56.025 15.772 52.957 1.00 18.06 76 GLN B N 1
ATOM 2172 C CA . GLN B 1 59 ? 57.428 15.404 52.705 1.00 18.50 76 GLN B CA 1
ATOM 2173 C C . GLN B 1 59 ? 57.781 14.162 53.496 1.00 16.98 76 GLN B C 1
ATOM 2174 O O . GLN B 1 59 ? 57.489 14.101 54.677 1.00 16.04 76 GLN B O 1
ATOM 2180 N N . GLY B 1 60 ? 58.441 13.192 52.850 1.00 16.96 77 GLY B N 1
ATOM 2181 C CA . GLY B 1 60 ? 58.768 11.916 53.490 1.00 17.19 77 GLY B CA 1
ATOM 2182 C C . GLY B 1 60 ? 59.460 12.050 54.829 1.00 18.07 77 GLY B C 1
ATOM 2183 O O . GLY B 1 60 ? 59.118 11.359 55.787 1.00 17.55 77 GLY B O 1
ATOM 2184 N N . ASP B 1 61 ? 60.437 12.947 54.916 1.00 19.12 78 ASP B N 1
ATOM 2185 C CA . ASP B 1 61 ? 61.197 13.032 56.147 1.00 20.86 78 ASP B CA 1
ATOM 2186 C C . ASP B 1 61 ? 60.558 13.889 57.246 1.00 20.83 78 ASP B C 1
ATOM 2187 O O . ASP B 1 61 ? 61.121 13.995 58.344 1.00 21.64 78 ASP B O 1
ATOM 2192 N N . GLU B 1 62 ? 59.393 14.484 56.956 1.00 19.59 79 GLU B N 1
ATOM 2193 C CA . GLU B 1 62 ? 58.623 15.238 57.952 1.00 19.33 79 GLU B CA 1
ATOM 2194 C C . GLU B 1 62 ? 57.503 14.378 58.541 1.00 17.83 79 GLU B C 1
ATOM 2195 O O . GLU B 1 62 ? 56.850 14.757 59.509 1.00 16.75 79 GLU B O 1
ATOM 2201 N N . MET B 1 63 ? 57.248 13.229 57.926 1.00 16.04 80 MET B N 1
ATOM 2202 C CA . MET B 1 63 ? 56.194 12.343 58.413 1.00 14.34 80 MET B CA 1
ATOM 2203 C C . MET B 1 63 ? 56.518 11.707 59.779 1.00 16.89 80 MET B C 1
ATOM 2204 O O . MET B 1 63 ? 57.633 11.208 60.016 1.00 17.40 80 MET B O 1
ATOM 2209 N N . GLN B 1 64 ? 55.527 11.709 60.668 1.00 18.45 81 GLN B N 1
ATOM 2210 C CA . GLN B 1 64 ? 55.675 11.118 61.991 1.00 19.46 81 GLN B CA 1
ATOM 2211 C C . GLN B 1 64 ? 54.566 10.126 62.274 1.00 19.02 81 GLN B C 1
ATOM 2212 O O . GLN B 1 64 ? 53.453 10.300 61.791 1.00 18.71 81 GLN B O 1
ATOM 2218 N N . GLU B 1 65 ? 54.886 9.122 63.085 1.00 18.29 82 GLU B N 1
ATOM 2219 C CA . GLU B 1 65 ? 54.000 8.020 63.405 1.00 19.65 82 GLU B CA 1
ATOM 2220 C C . GLU B 1 65 ? 52.721 8.555 64.019 1.00 18.31 82 GLU B C 1
ATOM 2221 O O . GLU B 1 65 ? 52.761 9.305 65.016 1.00 18.67 82 GLU B O 1
ATOM 2227 N N . GLY B 1 66 ? 51.603 8.181 63.411 1.00 17.72 83 GLY B N 1
ATOM 2228 C CA . GLY B 1 66 ? 50.280 8.524 63.927 1.00 16.75 83 GLY B CA 1
ATOM 2229 C C . GLY B 1 66 ? 49.827 9.957 63.667 1.00 16.31 83 GLY B C 1
ATOM 2230 O O . GLY B 1 66 ? 48.856 10.404 64.285 1.00 15.55 83 GLY B O 1
ATOM 2231 N N . ASP B 1 67 ? 50.490 10.677 62.756 1.00 15.17 84 ASP B N 1
ATOM 2232 C CA . ASP B 1 67 ? 50.061 12.048 62.428 1.00 15.28 84 ASP B CA 1
ATOM 2233 C C . ASP B 1 67 ? 48.568 12.102 62.054 1.00 14.16 84 ASP B C 1
ATOM 2234 O O . ASP B 1 67 ? 47.812 12.947 62.557 1.00 12.78 84 ASP B O 1
ATOM 2239 N N . PHE B 1 68 ? 48.163 11.220 61.141 1.00 12.90 85 PHE B N 1
ATOM 2240 C CA . PHE B 1 68 ? 46.799 11.217 60.645 1.00 12.40 85 PHE B CA 1
ATOM 2241 C C . PHE B 1 68 ? 45.822 10.943 61.778 1.00 12.08 85 PHE B C 1
ATOM 2242 O O . PHE B 1 68 ? 44.849 11.696 61.965 1.00 12.22 85 PHE B O 1
ATOM 2250 N N . ALA B 1 69 ? 46.097 9.904 62.565 1.00 10.60 86 ALA B N 1
ATOM 2251 C CA . ALA B 1 69 ? 45.183 9.545 63.643 1.00 10.86 86 ALA B CA 1
ATOM 2252 C C . ALA B 1 69 ? 45.121 10.646 64.701 1.00 11.21 86 ALA B C 1
ATOM 2253 O O . ALA B 1 69 ? 44.059 10.876 65.275 1.00 10.34 86 ALA B O 1
ATOM 2255 N N . ARG B 1 70 ? 46.264 11.286 64.961 1.00 11.34 87 ARG B N 1
ATOM 2256 C CA . ARG B 1 70 ? 46.336 12.362 65.962 1.00 12.97 87 ARG B CA 1
ATOM 2257 C C . ARG B 1 70 ? 45.501 13.559 65.499 1.00 11.27 87 ARG B C 1
ATOM 2258 O O . ARG B 1 70 ? 44.726 14.131 66.279 1.00 10.87 87 ARG B O 1
ATOM 2266 N N . ASN B 1 71 ? 45.674 13.941 64.241 1.00 9.77 88 ASN B N 1
ATOM 2267 C CA . ASN B 1 71 ? 44.860 15.031 63.672 1.00 9.95 88 ASN B CA 1
ATOM 2268 C C . ASN B 1 71 ? 43.377 14.707 63.764 1.00 9.30 88 ASN B C 1
ATOM 2269 O O . ASN B 1 71 ? 42.582 15.544 64.204 1.00 8.98 88 ASN B O 1
ATOM 2274 N N . LEU B 1 72 ? 43.008 13.492 63.357 1.00 9.38 89 LEU B N 1
ATOM 2275 C CA . LEU B 1 72 ? 41.610 13.068 63.384 1.00 9.23 89 LEU B CA 1
ATOM 2276 C C . LEU B 1 72 ? 41.055 13.156 64.790 1.00 9.47 89 LEU B C 1
ATOM 2277 O O . LEU B 1 72 ? 39.944 13.642 64.993 1.00 8.89 89 LEU B O 1
ATOM 2282 N N . GLN B 1 73 ? 41.834 12.704 65.768 1.00 10.16 90 GLN B N 1
ATOM 2283 C CA . GLN B 1 73 ? 41.383 12.768 67.163 1.00 10.49 90 GLN B CA 1
ATOM 2284 C C . GLN B 1 73 ? 41.134 14.215 67.620 1.00 9.88 90 GLN B C 1
ATOM 2285 O O . GLN B 1 73 ? 40.173 14.474 68.295 1.00 10.23 90 GLN B O 1
ATOM 2291 N N . ARG B 1 74 ? 41.980 15.138 67.191 1.00 10.20 91 ARG B N 1
ATOM 2292 C CA . ARG B 1 74 ? 41.858 16.547 67.546 1.00 10.69 91 ARG B CA 1
ATOM 2293 C C . ARG B 1 74 ? 40.611 17.172 66.920 1.00 10.46 91 ARG B C 1
ATOM 2294 O O . ARG B 1 74 ? 40.028 18.096 67.478 1.00 10.44 91 ARG B O 1
ATOM 2302 N N . ILE B 1 75 ? 40.229 16.656 65.755 1.00 9.03 92 ILE B N 1
ATOM 2303 C CA . ILE B 1 75 ? 39.051 17.127 65.018 1.00 8.92 92 ILE B CA 1
ATOM 2304 C C . ILE B 1 75 ? 37.728 16.576 65.577 1.00 8.37 92 ILE B C 1
ATOM 2305 O O . ILE B 1 75 ? 36.734 17.308 65.696 1.00 9.01 92 ILE B O 1
ATOM 2310 N N . ARG B 1 76 ? 37.704 15.287 65.893 1.00 7.93 93 ARG B N 1
ATOM 2311 C CA . ARG B 1 76 ? 36.437 14.589 66.181 1.00 8.41 93 ARG B CA 1
ATOM 2312 C C . ARG B 1 76 ? 36.011 14.719 67.650 1.00 8.78 93 ARG B C 1
ATOM 2313 O O . ARG B 1 76 ? 34.803 14.634 67.957 1.00 8.90 93 ARG B O 1
ATOM 2321 N N . TYR B 1 77 ? 37.006 14.902 68.540 1.00 9.07 94 TYR B N 1
ATOM 2322 C CA . TYR B 1 77 ? 36.776 14.959 70.010 1.00 9.23 94 TYR B CA 1
ATOM 2323 C C . TYR B 1 77 ? 37.068 16.303 70.611 1.00 9.47 94 TYR B C 1
ATOM 2324 O O . TYR B 1 77 ? 37.998 16.996 70.185 1.00 9.04 94 TYR B O 1
ATOM 2333 N N . ARG B 1 78 ? 36.259 16.653 71.604 1.00 9.70 95 ARG B N 1
ATOM 2334 C CA . ARG B 1 78 ? 36.383 17.924 72.332 1.00 11.13 95 ARG B CA 1
ATOM 2335 C C . ARG B 1 78 ? 37.777 18.025 72.963 1.00 11.86 95 ARG B C 1
ATOM 2336 O O . ARG B 1 78 ? 38.183 17.164 73.755 1.00 12.38 95 ARG B O 1
ATOM 2344 N N . ASP B 1 79 ? 38.526 19.052 72.567 1.00 12.79 96 ASP B N 1
ATOM 2345 C CA . ASP B 1 79 ? 39.923 19.251 72.996 1.00 14.19 96 ASP B CA 1
ATOM 2346 C C . ASP B 1 79 ? 40.815 18.046 72.656 1.00 14.69 96 ASP B C 1
ATOM 2347 O O . ASP B 1 79 ? 41.890 17.862 73.254 1.00 15.67 96 ASP B O 1
ATOM 2352 N N . GLY B 1 80 ? 40.383 17.233 71.694 1.00 13.93 97 GLY B N 1
ATOM 2353 C CA . GLY B 1 80 ? 41.149 16.064 71.272 1.00 14.84 97 GLY B CA 1
ATOM 2354 C C . GLY B 1 80 ? 41.207 14.985 72.340 1.00 15.29 97 GLY B C 1
ATOM 2355 O O . GLY B 1 80 ? 42.112 14.151 72.331 1.00 16.10 97 GLY B O 1
ATOM 2356 N N . LYS B 1 81 ? 40.248 14.999 73.265 1.00 15.41 98 LYS B N 1
ATOM 2357 C CA . LYS B 1 81 ? 40.281 14.080 74.399 1.00 16.95 98 LYS B CA 1
ATOM 2358 C C . LYS B 1 81 ? 39.126 13.109 74.335 1.00 16.22 98 LYS B C 1
ATOM 2359 O O . LYS B 1 81 ? 37.955 13.497 74.327 1.00 15.24 98 LYS B O 1
ATOM 2365 N N . ILE B 1 82 ? 39.457 11.826 74.258 1.00 15.94 99 ILE B N 1
ATOM 2366 C CA . ILE B 1 82 ? 38.433 10.804 74.158 1.00 16.23 99 ILE B CA 1
ATOM 2367 C C . ILE B 1 82 ? 37.992 10.395 75.565 1.00 17.60 99 ILE B C 1
ATOM 2368 O O . ILE B 1 82 ? 38.794 9.890 76.365 1.00 17.23 99 ILE B O 1
ATOM 2373 N N . ASP B 1 83 ? 36.726 10.649 75.858 1.00 17.31 100 ASP B N 1
ATOM 2374 C CA . ASP B 1 83 ? 36.175 10.344 77.182 1.00 18.72 100 ASP B CA 1
ATOM 2375 C C . ASP B 1 83 ? 34.691 10.126 77.066 1.00 17.77 100 ASP B C 1
ATOM 2376 O O . ASP B 1 83 ? 33.893 11.003 77.420 1.00 17.84 100 ASP B O 1
ATOM 2381 N N . GLY B 1 84 ? 34.315 8.952 76.557 1.00 17.17 101 GLY B N 1
ATOM 2382 C CA . GLY B 1 84 ? 32.908 8.594 76.398 1.00 15.89 101 GLY B CA 1
ATOM 2383 C C . GLY B 1 84 ? 32.212 9.139 75.149 1.00 15.61 101 GLY B C 1
ATOM 2384 O O . GLY B 1 84 ? 32.748 9.992 74.434 1.00 15.30 101 GLY B O 1
ATOM 2385 N N . TYR B 1 85 ? 30.993 8.668 74.923 1.00 14.56 102 TYR B N 1
ATOM 2386 C CA . TYR B 1 85 ? 30.212 9.035 73.746 1.00 14.47 102 TYR B CA 1
ATOM 2387 C C . TYR B 1 85 ? 30.033 10.540 73.622 1.00 14.14 102 TYR B C 1
ATOM 2388 O O . TYR B 1 85 ? 30.060 11.088 72.517 1.00 14.02 102 TYR B O 1
ATOM 2397 N N . THR B 1 86 ? 29.836 11.211 74.755 1.00 13.69 103 THR B N 1
ATOM 2398 C CA . THR B 1 86 ? 29.552 12.646 74.701 1.00 14.27 103 THR B CA 1
ATOM 2399 C C . THR B 1 86 ? 30.807 13.514 74.517 1.00 13.26 103 THR B C 1
ATOM 2400 O O . THR B 1 86 ? 30.692 14.731 74.349 1.00 14.50 103 THR B O 1
ATOM 2404 N N . SER B 1 87 ? 31.991 12.908 74.491 1.00 11.95 104 SER B N 1
ATOM 2405 C CA . SER B 1 87 ? 33.216 13.664 74.201 1.00 11.50 104 SER B CA 1
ATOM 2406 C C . SER B 1 87 ? 33.382 13.857 72.678 1.00 11.54 104 SER B C 1
ATOM 2407 O O . SER B 1 87 ? 34.169 14.693 72.243 1.00 11.47 104 SER B O 1
ATOM 2410 N N . ARG B 1 88 ? 32.677 13.059 71.886 1.00 10.75 105 ARG B N 1
ATOM 2411 C CA . ARG B 1 88 ? 32.656 13.238 70.419 1.00 11.75 105 ARG B CA 1
ATOM 2412 C C . ARG B 1 88 ? 31.831 14.480 70.113 1.00 11.71 105 ARG B C 1
ATOM 2413 O O . ARG B 1 88 ? 30.792 14.699 70.736 1.00 11.20 105 ARG B O 1
ATOM 2421 N N . LEU B 1 89 ? 32.272 15.280 69.145 1.00 11.07 106 LEU B N 1
ATOM 2422 C CA . LEU B 1 89 ? 31.603 16.549 68.850 1.00 11.35 106 LEU B CA 1
ATOM 2423 C C . LEU B 1 89 ? 30.366 16.417 67.944 1.00 12.41 106 LEU B C 1
ATOM 2424 O O . LEU B 1 89 ? 30.403 16.753 66.754 1.00 14.05 106 LEU B O 1
ATOM 2429 N N . HIS B 1 90 ? 29.256 15.996 68.529 1.00 11.64 107 HIS B N 1
ATOM 2430 C CA . HIS B 1 90 ? 28.074 15.621 67.751 1.00 11.80 107 HIS B CA 1
ATOM 2431 C C . HIS B 1 90 ? 27.404 16.790 67.032 1.00 11.66 107 HIS B C 1
ATOM 2432 O O . HIS B 1 90 ? 26.969 16.661 65.877 1.00 12.48 107 HIS B O 1
ATOM 2439 N N . TYR B 1 91 ? 27.328 17.933 67.694 1.00 10.79 108 TYR B N 1
ATOM 2440 C CA . TYR B 1 91 ? 26.724 19.078 67.039 1.00 10.34 108 TYR B CA 1
ATOM 2441 C C . TYR B 1 91 ? 27.790 19.808 66.251 1.00 10.13 108 TYR B C 1
ATOM 2442 O O . TYR B 1 91 ? 28.864 20.128 66.773 1.00 9.98 108 TYR B O 1
ATOM 2451 N N . ILE B 1 92 ? 27.480 20.099 64.997 1.00 9.56 109 ILE B N 1
ATOM 2452 C CA . ILE B 1 92 ? 28.440 20.782 64.135 1.00 10.26 109 ILE B CA 1
ATOM 2453 C C . ILE B 1 92 ? 28.846 22.160 64.673 1.00 9.57 109 ILE B C 1
ATOM 2454 O O . ILE B 1 92 ? 29.978 22.571 64.513 1.00 8.47 109 ILE B O 1
ATOM 2459 N N . SER B 1 93 ? 27.947 22.874 65.353 1.00 9.30 110 SER B N 1
ATOM 2460 C CA . SER B 1 93 ? 28.353 24.169 65.928 1.00 9.94 110 SER B CA 1
ATOM 2461 C C . SER B 1 93 ? 29.495 23.991 66.924 1.00 9.81 110 SER B C 1
ATOM 2462 O O . SER B 1 93 ? 30.403 24.812 66.969 1.00 10.13 110 SER B O 1
ATOM 2465 N N . 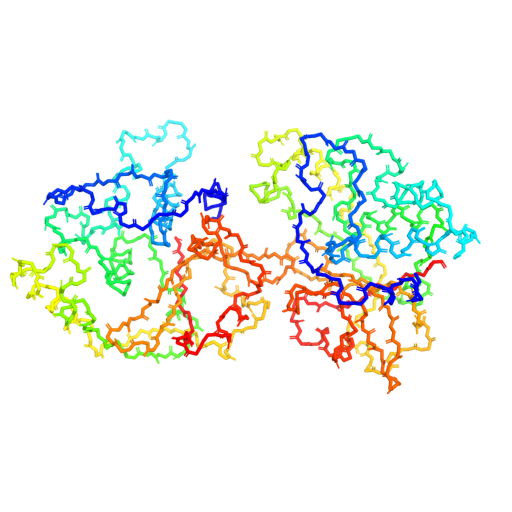ASP B 1 94 ? 29.423 22.908 67.701 1.00 9.15 111 ASP B N 1
ATOM 2466 C CA . ASP B 1 94 ? 30.429 22.551 68.714 1.00 9.81 111 ASP B CA 1
ATOM 2467 C C . ASP B 1 94 ? 31.733 22.112 68.027 1.00 8.90 111 ASP B C 1
ATOM 2468 O O . ASP B 1 94 ? 32.831 22.480 68.448 1.00 8.39 111 ASP B O 1
ATOM 2473 N N . TRP B 1 95 ? 31.577 21.296 66.990 1.00 7.93 112 TRP B N 1
ATOM 2474 C CA . TRP B 1 95 ? 32.676 20.781 66.163 1.00 8.76 112 TRP B CA 1
ATOM 2475 C C . TRP B 1 95 ? 33.454 21.953 65.562 1.00 8.08 112 TRP B C 1
ATOM 2476 O O . TRP B 1 95 ? 34.660 21.977 65.610 1.00 8.08 112 TRP B O 1
ATOM 2487 N N . ILE B 1 96 ? 32.739 22.923 65.010 1.00 8.34 113 ILE B N 1
ATOM 2488 C CA . ILE B 1 96 ? 33.389 24.138 64.476 1.00 8.46 113 ILE B CA 1
ATOM 2489 C C . ILE B 1 96 ? 34.186 24.881 65.568 1.00 8.69 113 ILE B C 1
ATOM 2490 O O . ILE B 1 96 ? 35.340 25.236 65.368 1.00 7.92 113 ILE B O 1
ATOM 2495 N N . ASN B 1 97 ? 33.557 25.123 66.716 1.00 8.57 114 ASN B N 1
ATOM 2496 C CA . ASN B 1 97 ? 34.234 25.855 67.794 1.00 9.44 114 ASN B CA 1
ATOM 2497 C C . ASN B 1 97 ? 35.487 25.119 68.270 1.00 9.16 114 ASN B C 1
ATOM 2498 O O . ASN B 1 97 ? 36.508 25.745 68.572 1.00 8.94 114 ASN B O 1
ATOM 2503 N N . ASN B 1 98 ? 35.419 23.787 68.312 1.00 9.05 115 ASN B N 1
ATOM 2504 C CA . ASN B 1 98 ? 36.597 22.988 68.658 1.00 9.98 115 ASN B CA 1
ATOM 2505 C C . ASN B 1 98 ? 37.721 23.157 67.648 1.00 10.23 115 ASN B C 1
ATOM 2506 O O . ASN B 1 98 ? 38.869 23.360 68.034 1.00 10.89 115 ASN B O 1
ATOM 2511 N N . ALA B 1 99 ? 37.382 23.056 66.363 1.00 9.99 116 ALA B N 1
ATOM 2512 C CA . ALA B 1 99 ? 38.381 23.166 65.288 1.00 10.50 116 ALA B CA 1
ATOM 2513 C C . ALA B 1 99 ? 39.031 24.547 65.318 1.00 10.83 116 ALA B C 1
ATOM 2514 O O . ALA B 1 99 ? 40.218 24.663 65.093 1.00 11.95 116 ALA B O 1
ATOM 2516 N N . VAL B 1 100 ? 38.242 25.586 65.602 1.00 10.91 117 VAL B N 1
ATOM 2517 C CA . VAL B 1 100 ? 38.772 26.969 65.678 1.00 11.94 117 VAL B CA 1
ATOM 2518 C C . VAL B 1 100 ? 39.711 27.097 66.884 1.00 12.98 117 VAL B C 1
ATOM 2519 O O . VAL B 1 100 ? 40.803 27.635 66.757 1.00 13.31 117 VAL B O 1
ATOM 2523 N N . ARG B 1 101 ? 39.300 26.544 68.027 1.00 14.55 118 ARG B N 1
ATOM 2524 C CA . ARG B 1 101 ? 40.083 26.605 69.266 1.00 16.59 118 ARG B CA 1
ATOM 2525 C C . ARG B 1 101 ? 41.397 25.864 69.092 1.00 16.80 118 ARG B C 1
ATOM 2526 O O . ARG B 1 101 ? 42.436 26.302 69.601 1.00 17.76 118 ARG B O 1
ATOM 2534 N N . GLN B 1 102 ? 41.351 24.754 68.360 1.00 16.17 119 GLN B N 1
ATOM 2535 C CA . GLN B 1 102 ? 42.549 23.952 68.068 1.00 16.83 119 GLN B CA 1
ATOM 2536 C C . GLN B 1 102 ? 43.487 24.548 67.006 1.00 16.55 119 GLN B C 1
ATOM 2537 O O . GLN B 1 102 ? 44.568 24.008 66.765 1.00 17.58 119 GLN B O 1
ATOM 2543 N N . GLY B 1 103 ? 43.073 25.642 66.371 1.00 15.65 120 GLY B N 1
ATOM 2544 C CA . GLY B 1 103 ? 43.861 26.293 6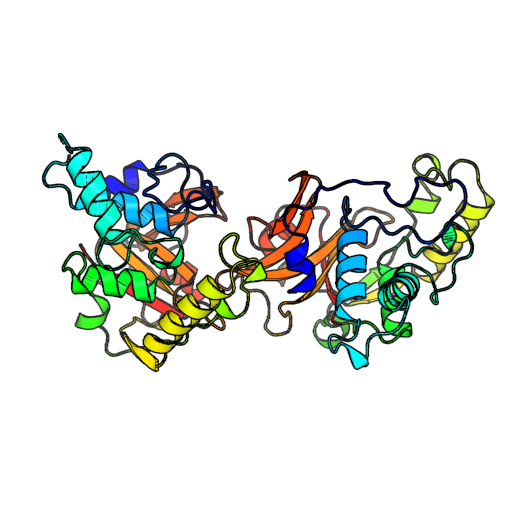5.312 1.00 14.87 120 GLY B CA 1
ATOM 2545 C C . GLY B 1 103 ? 43.846 25.561 63.977 1.00 14.56 120 GLY B C 1
ATOM 2546 O O . GLY B 1 103 ? 44.771 25.718 63.161 1.00 13.94 120 GLY B O 1
ATOM 2547 N N . LEU B 1 104 ? 42.816 24.738 63.765 1.00 12.80 121 LEU B N 1
ATOM 2548 C CA . LEU B 1 104 ? 42.740 23.884 62.552 1.00 13.04 121 LEU B CA 1
ATOM 2549 C C . LEU B 1 104 ? 41.888 24.470 61.444 1.00 12.36 121 LEU B C 1
ATOM 2550 O O . LEU B 1 104 ? 42.151 24.219 60.269 1.00 12.56 121 LEU B O 1
ATOM 2555 N N . LEU B 1 105 ? 40.869 25.232 61.830 1.00 11.62 122 LEU B N 1
ATOM 2556 C CA . LEU B 1 105 ? 39.991 25.905 60.881 1.00 11.73 122 LEU B CA 1
ATOM 2557 C C . LEU B 1 105 ? 39.802 27.352 61.279 1.00 12.66 122 LEU B C 1
ATOM 2558 O O . LEU B 1 105 ? 39.877 27.681 62.462 1.00 11.71 122 LEU B O 1
ATOM 2563 N N . GLU B 1 106 ? 39.533 28.187 60.279 1.00 13.37 123 GLU B N 1
ATOM 2564 C CA . GLU B 1 106 ? 39.083 29.559 60.457 1.00 15.27 123 GLU B CA 1
ATOM 2565 C C . GLU B 1 106 ? 37.650 29.674 59.952 1.00 14.30 123 GLU B C 1
ATOM 2566 O O . GLU B 1 106 ? 37.241 28.958 59.013 1.00 14.10 123 GLU B O 1
ATOM 2572 N N . ASP B 1 107 ? 36.881 30.525 60.628 1.00 12.58 124 ASP B N 1
ATOM 2573 C CA . ASP B 1 107 ? 35.470 30.756 60.331 1.00 12.01 124 ASP B CA 1
ATOM 2574 C C . ASP B 1 107 ? 35.396 31.870 59.269 1.00 11.88 124 ASP B C 1
ATOM 2575 O O . ASP B 1 107 ? 35.536 33.064 59.572 1.00 11.46 124 ASP B O 1
ATOM 2580 N N . VAL B 1 108 ? 35.205 31.462 58.023 1.00 10.73 125 VAL B N 1
ATOM 2581 C CA . VAL B 1 108 ? 35.242 32.407 56.892 1.00 11.02 125 VAL B CA 1
ATOM 2582 C C . VAL B 1 108 ? 33.973 33.274 56.907 1.00 11.36 125 VAL B C 1
ATOM 2583 O O . VAL B 1 108 ? 34.031 34.502 56.730 1.00 11.79 125 VAL B O 1
ATOM 2587 N N . THR B 1 109 ? 32.817 32.653 57.134 1.00 11.54 126 THR B N 1
ATOM 2588 C CA . THR B 1 109 ? 31.564 33.405 57.149 1.00 11.61 126 THR B CA 1
ATOM 2589 C C . THR B 1 109 ? 31.571 34.477 58.235 1.00 12.36 126 THR B C 1
ATOM 2590 O O . THR B 1 109 ? 30.935 35.508 58.078 1.00 12.32 126 THR B O 1
ATOM 2594 N N . ALA B 1 110 ? 32.288 34.242 59.332 1.00 12.35 127 ALA B N 1
ATOM 2595 C CA . ALA B 1 110 ? 32.393 35.264 60.382 1.00 13.89 127 ALA B CA 1
ATOM 2596 C C . ALA B 1 110 ? 33.087 36.526 59.870 1.00 15.19 127 ALA B C 1
ATOM 2597 O O . ALA B 1 110 ? 32.803 37.633 60.346 1.00 15.55 127 ALA B O 1
ATOM 2599 N N . ALA B 1 111 ? 34.018 36.342 58.931 1.00 15.75 128 ALA B N 1
ATOM 2600 C CA . ALA B 1 111 ? 34.807 37.441 58.381 1.00 16.10 128 ALA B CA 1
ATOM 2601 C C . ALA B 1 111 ? 34.061 38.190 57.275 1.00 16.65 128 ALA B C 1
ATOM 2602 O O . ALA B 1 111 ? 34.230 39.400 57.121 1.00 17.32 128 ALA B O 1
ATOM 2604 N N . TYR B 1 112 ? 33.213 37.486 56.524 1.00 15.83 129 TYR B N 1
ATOM 2605 C CA . TYR B 1 112 ? 32.670 38.033 55.278 1.00 16.07 129 TYR B CA 1
ATOM 2606 C C . TYR B 1 112 ? 31.178 38.269 55.197 1.00 17.17 129 TYR B C 1
ATOM 2607 O O . TYR B 1 112 ? 30.701 38.989 54.298 1.00 17.10 129 TYR B O 1
ATOM 2616 N N . SER B 1 113 ? 30.427 37.641 56.099 1.00 16.43 130 SER B N 1
ATOM 2617 C CA . SER B 1 113 ? 28.997 37.795 56.086 1.00 16.62 130 SER B CA 1
ATOM 2618 C C . SER B 1 113 ? 28.504 38.567 57.308 1.00 17.10 130 SER B C 1
ATOM 2619 O O . SER B 1 113 ? 28.840 38.203 58.433 1.00 17.18 130 SER B O 1
ATOM 2622 N N . PRO B 1 114 ? 27.656 39.590 57.089 1.00 17.14 131 PRO B N 1
ATOM 2623 C CA . PRO B 1 114 ? 27.073 40.368 58.189 1.00 17.87 131 PRO B CA 1
ATOM 2624 C C . PRO B 1 114 ? 25.917 39.653 58.881 1.00 17.62 131 PRO B C 1
ATOM 2625 O O . PRO B 1 114 ? 25.519 40.039 59.986 1.00 19.08 131 PRO B O 1
ATOM 2629 N N . PHE B 1 115 ? 25.397 38.608 58.250 1.00 16.66 132 PHE B N 1
ATOM 2630 C CA . PHE B 1 115 ? 24.181 37.957 58.716 1.00 16.13 132 PHE B CA 1
ATOM 2631 C C . PHE B 1 115 ? 24.478 37.006 59.845 1.00 16.15 132 PHE B C 1
ATOM 2632 O O . PHE B 1 115 ? 25.472 36.281 59.800 1.00 14.84 132 PHE B O 1
ATOM 2640 N N . LYS B 1 116 ? 23.601 37.020 60.840 1.00 16.01 133 LYS B N 1
ATOM 2641 C CA . LYS B 1 116 ? 23.754 36.186 62.020 1.00 17.60 133 LYS B CA 1
ATOM 2642 C C . LYS B 1 116 ? 22.488 35.378 62.281 1.00 17.95 133 LYS B C 1
ATOM 2643 O O . LYS B 1 116 ? 21.379 35.767 61.877 1.00 16.98 133 LYS B O 1
ATOM 2649 N N . GLN B 1 117 ? 22.667 34.234 62.939 1.00 17.88 134 GLN B N 1
ATOM 2650 C CA . GLN B 1 117 ? 21.552 33.449 63.429 1.00 18.96 134 GLN B CA 1
ATOM 2651 C C . GLN B 1 117 ? 21.854 32.974 64.837 1.00 18.14 134 GLN B C 1
ATOM 2652 O O . GLN B 1 117 ? 23.010 32.743 65.192 1.00 16.91 134 GLN B O 1
ATOM 2658 N N . LYS B 1 118 ? 20.797 32.885 65.640 1.00 17.71 13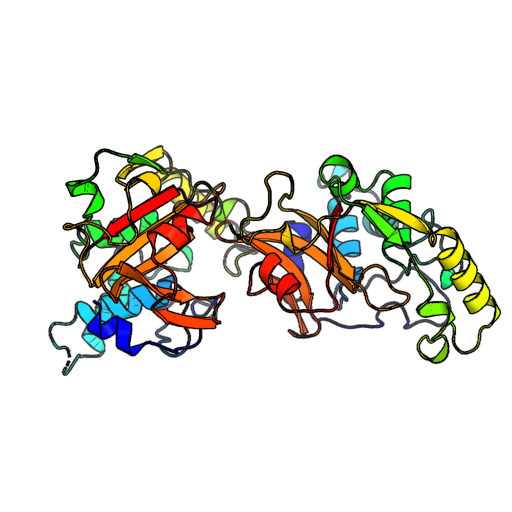5 LYS B N 1
ATOM 2659 C CA . LYS B 1 118 ? 20.886 32.410 67.004 1.00 17.73 135 LYS B CA 1
ATOM 2660 C C . LYS B 1 118 ? 20.707 30.907 67.025 1.00 16.63 135 LYS B C 1
ATOM 2661 O O . LYS B 1 118 ? 19.782 30.374 66.402 1.00 16.28 135 LYS B O 1
ATOM 2667 N N . LEU B 1 119 ? 21.603 30.223 67.730 1.00 15.50 136 LEU B N 1
ATOM 2668 C CA . LEU B 1 119 ? 21.542 28.777 67.809 1.00 15.21 136 LEU B CA 1
ATOM 2669 C C . LEU B 1 119 ? 20.455 28.396 68.801 1.00 15.31 136 LEU B C 1
ATOM 2670 O O . LEU B 1 119 ? 20.271 29.076 69.815 1.00 15.85 136 LEU B O 1
ATOM 2675 N N . SER B 1 120 ? 19.754 27.303 68.504 1.00 15.83 137 SER B N 1
ATOM 2676 C CA . SER B 1 120 ? 18.784 26.723 69.423 1.00 16.50 137 SER B CA 1
ATOM 2677 C C . SER B 1 120 ? 18.892 25.235 69.255 1.00 15.88 137 SER B C 1
ATOM 2678 O O . SER B 1 120 ? 18.455 24.679 68.233 1.00 15.89 137 SER B O 1
ATOM 2681 N N . LEU B 1 121 ? 19.527 24.596 70.229 1.00 15.46 138 LEU B N 1
ATOM 2682 C CA . LEU B 1 121 ? 19.891 23.192 70.086 1.00 15.05 138 LEU B CA 1
ATOM 2683 C C . LEU B 1 121 ? 19.207 22.359 71.148 1.00 14.31 138 LEU B C 1
ATOM 2684 O O . LEU B 1 121 ? 19.240 22.727 72.309 1.00 14.45 138 LEU B O 1
ATOM 2689 N N . SER B 1 122 ? 18.582 21.249 70.753 1.00 14.18 139 SER B N 1
ATOM 2690 C CA . SER B 1 122 ? 17.926 20.362 71.703 1.00 14.59 139 SER B CA 1
ATOM 2691 C C . SER B 1 122 ? 17.551 19.013 71.102 1.00 15.10 139 SER B C 1
ATOM 2692 O O . SER B 1 122 ? 16.952 18.187 71.786 1.00 15.66 139 SER B O 1
ATOM 2695 N N . TYR B 1 123 ? 17.871 18.790 69.829 1.00 14.57 140 TYR B N 1
ATOM 2696 C CA . TYR B 1 123 ? 17.395 17.599 69.145 1.00 15.58 140 TYR B CA 1
ATOM 2697 C C . TYR B 1 123 ? 17.818 16.302 69.835 1.00 15.22 140 TYR B C 1
ATOM 2698 O O . TYR B 1 123 ? 16.974 15.429 70.101 1.00 15.09 140 TYR B O 1
ATOM 2707 N N . MET B 1 124 ? 19.109 16.163 70.109 1.00 13.84 141 MET B N 1
ATOM 2708 C CA . MET B 1 124 ? 19.622 14.900 70.656 1.00 14.00 141 MET B CA 1
ATOM 2709 C C . MET B 1 124 ? 19.058 14.586 72.025 1.00 14.08 141 MET B C 1
ATOM 2710 O O . MET B 1 124 ? 18.641 13.457 72.270 1.00 15.20 141 MET B O 1
ATOM 2715 N N . SER B 1 125 ? 19.035 15.574 72.924 1.00 14.18 142 SER B N 1
ATOM 2716 C CA . SER B 1 125 ? 18.622 15.292 74.289 1.00 14.89 142 SER B CA 1
ATOM 2717 C C . SER B 1 125 ? 17.102 15.108 74.372 1.00 15.32 142 SER B C 1
ATOM 2718 O O . SER B 1 125 ? 16.612 14.496 75.312 1.00 16.87 142 SER B O 1
ATOM 2721 N N . THR B 1 126 ? 16.363 15.620 73.391 1.00 16.19 143 THR B N 1
ATOM 2722 C CA . THR B 1 126 ? 14.904 15.407 73.347 1.00 16.91 143 THR B CA 1
ATOM 2723 C C . THR B 1 126 ? 14.450 14.204 72.503 1.00 17.03 143 THR B C 1
ATOM 2724 O O . THR B 1 126 ? 13.273 13.840 72.546 1.00 17.19 143 THR B O 1
ATOM 2728 N N . HIS B 1 127 ? 15.370 13.583 71.761 1.00 17.10 144 HIS B N 1
ATOM 2729 C CA . HIS B 1 127 ? 15.079 12.339 71.031 1.00 18.24 144 HIS B CA 1
ATOM 2730 C C . HIS B 1 127 ? 16.058 11.221 71.431 1.00 18.27 144 HIS B C 1
ATOM 2731 O O . HIS B 1 127 ? 16.684 10.598 70.567 1.00 18.03 144 HIS B O 1
ATOM 2738 N N . PRO B 1 128 ? 16.195 10.941 72.745 1.00 19.06 145 PRO B N 1
ATOM 2739 C CA . PRO B 1 128 ? 17.241 9.989 73.143 1.00 19.55 145 PRO B CA 1
ATOM 2740 C C . PRO B 1 128 ? 17.001 8.567 72.619 1.00 20.71 145 PRO B C 1
ATOM 2741 O O . PRO B 1 128 ? 17.956 7.788 72.496 1.00 20.89 145 PRO B O 1
ATOM 2745 N N . GLU B 1 129 ? 15.742 8.248 72.328 1.00 21.85 146 GLU B N 1
ATOM 2746 C CA . GLU B 1 129 ? 15.338 6.927 71.802 1.00 23.40 146 GLU B CA 1
ATOM 2747 C C . GLU B 1 129 ? 16.002 6.588 70.464 1.00 23.90 146 GLU B C 1
ATOM 2748 O O . GLU B 1 129 ? 16.092 5.405 70.083 1.00 24.11 146 GLU B O 1
ATOM 2754 N N . LEU B 1 130 ? 16.475 7.618 69.759 1.00 23.43 147 LEU B N 1
ATOM 2755 C CA . LEU B 1 130 ? 17.067 7.452 68.431 1.00 23.82 147 LEU B CA 1
ATOM 2756 C C . LEU B 1 130 ? 18.576 7.156 68.448 1.00 23.73 147 LEU B C 1
ATOM 2757 O O . LEU B 1 130 ? 19.164 6.839 67.412 1.00 23.32 147 LEU B O 1
ATOM 2762 N N . TYR B 1 131 ? 19.187 7.250 69.629 1.00 22.99 148 TYR B N 1
ATOM 2763 C CA . TYR B 1 131 ? 20.637 7.150 69.761 1.00 22.92 148 TYR B CA 1
ATOM 2764 C C . TYR B 1 131 ? 21.001 6.036 70.707 1.00 23.20 148 TYR B C 1
ATOM 2765 O O . TYR B 1 131 ? 20.620 6.047 71.878 1.00 23.33 148 TYR B O 1
ATOM 2774 N N . LYS B 1 132 ? 21.746 5.076 70.172 1.00 23.33 149 LYS B N 1
ATOM 2775 C CA . LYS B 1 132 ? 22.245 3.916 70.897 1.00 23.75 149 LYS B CA 1
ATOM 2776 C C . LYS B 1 132 ? 22.816 4.272 72.274 1.00 22.53 149 LYS B C 1
ATOM 2777 O O . LYS B 1 132 ? 22.506 3.616 73.267 1.00 22.45 149 LYS B O 1
ATOM 2783 N N . SER B 1 133 ? 23.622 5.330 72.329 1.00 21.48 150 SER B N 1
ATOM 2784 C CA . SER B 1 133 ? 24.334 5.695 73.553 1.00 20.50 150 SER B CA 1
ATOM 2785 C C . SER B 1 133 ? 23.587 6.723 74.412 1.00 19.63 150 SER B C 1
ATOM 2786 O O . SER B 1 133 ? 24.111 7.167 75.433 1.00 19.22 150 SER B O 1
ATOM 2789 N N . LEU B 1 134 ? 22.387 7.109 74.001 1.00 18.58 151 LEU B N 1
ATOM 2790 C CA . LEU B 1 134 ? 21.559 7.975 74.871 1.00 19.16 151 LEU B CA 1
ATOM 2791 C C . L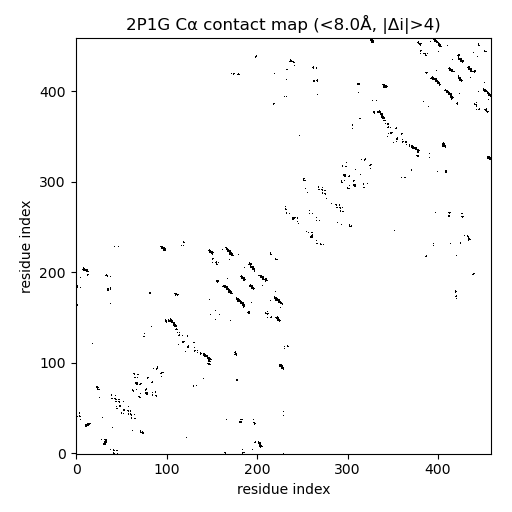EU B 1 134 ? 20.357 7.255 75.455 1.00 20.30 151 LEU B C 1
ATOM 2792 O O . LEU B 1 134 ? 19.959 7.523 76.600 1.00 19.97 151 LEU B O 1
ATOM 2797 N N . LYS B 1 135 ? 19.775 6.363 74.654 1.00 21.22 152 LYS B N 1
ATOM 2798 C CA . LYS B 1 135 ? 18.489 5.735 74.970 1.00 22.71 152 LYS B CA 1
ATOM 2799 C C . LYS B 1 135 ? 18.414 5.119 76.365 1.00 22.52 152 LYS B C 1
ATOM 2800 O O . LYS B 1 135 ? 17.386 5.219 77.019 1.00 23.42 152 LYS B O 1
ATOM 2806 N N . ASN B 1 136 ? 19.509 4.521 76.823 1.00 22.37 153 ASN B N 1
ATOM 2807 C CA . ASN B 1 136 ? 19.540 3.892 78.140 1.00 22.32 153 ASN B CA 1
ATOM 2808 C C . ASN B 1 136 ? 20.450 4.605 79.123 1.00 21.36 153 ASN B C 1
ATOM 2809 O O . ASN B 1 136 ? 20.850 4.039 80.152 1.00 21.12 153 ASN B O 1
ATOM 2814 N N . SER B 1 137 ? 20.774 5.860 78.818 1.00 19.39 154 SER B N 1
ATOM 2815 C CA . SER B 1 137 ? 21.750 6.588 79.619 1.00 18.08 154 SER B CA 1
ATOM 2816 C C . SER B 1 137 ? 21.277 8.000 79.956 1.00 17.04 154 SER B C 1
ATOM 2817 O O . SER B 1 137 ? 21.623 8.944 79.248 1.00 15.93 154 SER B O 1
ATOM 2820 N N . PRO B 1 138 ? 20.492 8.165 81.049 1.00 16.16 155 PRO B N 1
ATOM 2821 C CA . PRO B 1 138 ? 20.101 9.546 81.381 1.00 15.58 155 PRO B CA 1
ATOM 2822 C C . PRO B 1 138 ? 21.317 10.442 81.667 1.00 15.13 155 PRO B C 1
ATOM 2823 O O . PRO B 1 138 ? 21.240 11.669 81.505 1.00 15.23 155 PRO B O 1
ATOM 2827 N N . GLU B 1 139 ? 22.429 9.845 82.081 1.00 15.55 156 GLU B N 1
ATOM 2828 C CA . GLU B 1 139 ? 23.642 10.622 82.342 1.00 16.64 156 GLU B CA 1
ATOM 2829 C C . GLU B 1 139 ? 24.177 11.219 81.036 1.00 14.86 156 GLU B C 1
ATOM 2830 O O . GLU B 1 139 ? 24.573 12.395 81.002 1.00 14.91 156 GLU B O 1
ATOM 2836 N N . ASN B 1 140 ? 24.174 10.419 79.965 1.00 13.83 157 ASN B N 1
ATOM 2837 C CA . ASN B 1 140 ? 24.633 10.926 78.649 1.00 13.02 157 ASN B CA 1
ATOM 2838 C C . ASN B 1 140 ? 23.661 11.946 78.089 1.00 12.41 157 ASN B C 1
ATOM 2839 O O . ASN B 1 140 ? 24.063 12.914 77.426 1.00 12.43 157 ASN B O 1
ATOM 2844 N N . VAL B 1 141 ? 22.379 11.711 78.319 1.00 11.95 158 VAL B N 1
ATOM 2845 C CA . VAL B 1 141 ? 21.347 12.690 77.925 1.00 11.57 158 VAL B CA 1
ATOM 2846 C C . VAL B 1 141 ? 21.620 14.019 78.639 1.00 11.47 158 VAL B C 1
ATOM 2847 O O . VAL B 1 141 ? 21.613 15.089 78.007 1.00 12.20 158 VAL B O 1
ATOM 2851 N N . ALA B 1 142 ? 21.862 13.968 79.947 1.00 10.90 159 ALA B N 1
ATOM 2852 C CA . ALA B 1 142 ? 22.118 15.190 80.702 1.00 11.75 159 ALA B CA 1
ATOM 2853 C C . ALA B 1 142 ? 23.363 15.908 80.176 1.00 11.58 159 ALA B C 1
ATOM 2854 O O . ALA B 1 142 ? 23.382 17.137 80.070 1.00 11.65 159 ALA B O 1
ATOM 2856 N N . GLN B 1 143 ? 24.406 15.148 79.842 1.00 10.91 160 GLN B N 1
ATOM 2857 C CA . GLN B 1 143 ? 25.621 15.786 79.341 1.00 11.97 160 GLN B CA 1
ATOM 2858 C C . GLN B 1 143 ? 25.354 16.451 77.978 1.00 10.99 160 GLN B C 1
ATOM 2859 O O . GLN B 1 143 ? 25.834 17.554 77.720 1.00 10.97 160 GLN B O 1
ATOM 2865 N N . MET B 1 144 ? 24.586 15.784 77.125 1.00 10.96 161 MET B N 1
ATOM 2866 C CA . MET B 1 144 ? 24.278 16.361 75.816 1.00 11.46 161 MET B CA 1
ATOM 2867 C C . MET B 1 144 ? 23.429 17.603 75.984 1.00 11.21 161 MET B C 1
ATOM 2868 O O . MET B 1 144 ? 23.625 18.615 75.271 1.00 11.58 161 MET B O 1
ATOM 2873 N N . ALA B 1 145 ? 22.526 17.573 76.957 1.00 10.99 162 ALA B N 1
ATOM 2874 C CA . ALA B 1 145 ? 21.694 18.756 77.229 1.00 10.76 162 ALA B CA 1
ATOM 2875 C C . ALA B 1 145 ? 22.525 19.943 77.710 1.00 11.02 162 ALA B C 1
ATOM 2876 O O . ALA B 1 145 ? 22.222 21.096 77.365 1.00 10.88 162 ALA B O 1
ATOM 2878 N N . LYS B 1 146 ? 23.574 19.679 78.492 1.00 10.90 163 LYS B N 1
ATOM 2879 C CA . LYS B 1 146 ? 24.465 20.751 78.928 1.00 11.38 163 LYS B CA 1
ATOM 2880 C C . LYS B 1 146 ? 25.210 21.366 77.742 1.00 12.06 163 LYS B C 1
ATOM 2881 O O . LYS B 1 146 ? 25.375 22.591 77.681 1.00 11.71 163 LYS B O 1
ATOM 2887 N N . TYR B 1 147 ? 25.676 20.536 76.811 1.00 11.26 164 TYR B N 1
ATOM 2888 C CA . TYR B 1 147 ? 26.361 21.093 75.638 1.00 11.68 164 TYR B CA 1
ATOM 2889 C C . TYR B 1 147 ? 25.390 21.867 74.739 1.00 11.52 164 TYR B C 1
ATOM 2890 O O . TYR B 1 147 ? 25.767 22.905 74.162 1.00 11.46 164 TYR B O 1
ATOM 2899 N N . GLU B 1 148 ? 24.154 21.373 74.624 1.00 10.83 165 GLU B N 1
ATOM 2900 C CA . GLU B 1 148 ? 23.099 22.070 73.857 1.00 12.33 165 GLU B CA 1
ATOM 2901 C C . GLU B 1 148 ? 22.788 23.423 74.477 1.00 12.85 165 GLU B C 1
ATOM 2902 O O . GLU B 1 148 ? 22.651 24.435 73.767 1.00 13.30 165 GLU B O 1
ATOM 2908 N N . LYS B 1 149 ? 22.654 23.441 75.802 1.00 12.81 166 LYS B N 1
ATOM 2909 C CA . LYS B 1 149 ? 22.350 24.693 76.522 1.00 13.74 166 LYS B CA 1
ATOM 2910 C C . LYS B 1 149 ? 23.468 25.704 76.383 1.00 13.57 166 LYS B C 1
ATOM 2911 O O . LYS B 1 149 ? 23.209 26.913 76.213 1.00 13.87 166 LYS B O 1
ATOM 2917 N N . ALA B 1 150 ? 24.709 25.213 76.429 1.00 13.15 167 ALA B N 1
ATOM 2918 C CA . ALA B 1 150 ? 25.899 26.065 76.391 1.00 13.41 167 ALA B CA 1
ATOM 2919 C C . ALA B 1 150 ? 25.971 26.835 75.069 1.00 14.00 167 ALA B C 1
ATOM 2920 O O . ALA B 1 150 ? 26.423 27.975 75.044 1.00 13.33 167 ALA B O 1
ATOM 2922 N N . LEU B 1 151 ? 25.497 26.216 73.987 1.00 13.53 168 LEU B N 1
ATOM 2923 C CA . LEU B 1 151 ? 25.525 26.847 72.651 1.00 14.17 168 LEU B CA 1
ATOM 2924 C C . LEU B 1 151 ? 24.259 27.640 72.332 1.00 15.01 168 LEU B C 1
ATOM 2925 O O . LEU B 1 151 ? 24.272 28.575 71.515 1.00 14.17 168 LEU B O 1
ATOM 2930 N N . SER B 1 152 ? 23.150 27.268 72.953 1.00 14.78 169 SER B N 1
ATOM 2931 C CA . SER B 1 152 ? 21.875 27.876 72.601 1.00 15.84 169 SER B CA 1
ATOM 2932 C C . SER B 1 152 ? 21.836 29.347 73.029 1.00 16.95 169 SER B C 1
ATOM 2933 O O . SER B 1 152 ? 22.240 29.681 74.136 1.00 17.68 169 SER B O 1
ATOM 2936 N N . GLY B 1 153 ? 21.374 30.210 72.127 1.00 17.48 170 GLY B N 1
ATOM 2937 C CA . GLY B 1 153 ? 21.269 31.641 72.422 1.00 18.24 170 GLY B CA 1
ATOM 2938 C C . GLY B 1 153 ? 22.437 32.391 71.831 1.00 18.19 170 GLY B C 1
ATOM 2939 O O . GLY B 1 153 ? 22.375 33.611 71.662 1.00 19.06 170 GLY B O 1
ATOM 2940 N N . LYS B 1 154 ? 23.502 31.665 71.494 1.00 18.26 171 LYS B N 1
ATOM 2941 C CA . LYS B 1 154 ? 24.680 32.286 70.884 1.00 17.70 171 LYS B CA 1
ATOM 2942 C C . LYS B 1 154 ? 24.430 32.522 69.410 1.00 17.32 171 LYS B C 1
ATOM 2943 O O . LYS B 1 154 ? 23.736 31.747 68.761 1.00 17.31 171 LYS B O 1
ATOM 2949 N N . GLU B 1 155 ? 25.005 33.597 68.888 1.00 16.66 172 GLU B N 1
ATOM 2950 C CA . GLU B 1 155 ? 24.852 33.917 67.477 1.00 17.00 172 GLU B CA 1
ATOM 2951 C C . GLU B 1 155 ? 26.068 33.407 66.722 1.00 15.15 172 GLU B C 1
ATOM 2952 O O . GLU B 1 155 ? 27.174 33.411 67.261 1.00 14.75 172 GLU B O 1
ATOM 2958 N N . VAL B 1 156 ? 25.853 32.960 65.487 1.00 13.17 173 VAL B N 1
ATOM 2959 C CA . VAL B 1 156 ? 26.946 32.623 64.581 1.00 12.35 173 VAL B CA 1
ATOM 2960 C C . VAL B 1 156 ? 26.677 33.312 63.254 1.00 11.53 173 VAL B C 1
ATOM 2961 O O . VAL B 1 156 ? 25.516 33.573 62.924 1.00 12.46 173 VAL B O 1
ATOM 2965 N N . HIS B 1 157 ? 27.735 33.610 62.512 1.00 11.29 174 HIS B N 1
ATOM 2966 C CA . HIS B 1 157 ? 27.559 34.208 61.200 1.00 12.14 174 HIS B CA 1
ATOM 2967 C C . HIS B 1 157 ? 27.232 33.126 60.196 1.00 11.91 174 HIS B C 1
ATOM 2968 O O . HIS B 1 157 ? 27.730 31.986 60.285 1.00 11.64 174 HIS B O 1
ATOM 2975 N N . TYR B 1 158 ? 26.417 33.484 59.218 1.00 12.28 175 TYR B N 1
ATOM 2976 C CA . TYR B 1 158 ? 26.129 32.556 58.149 1.00 11.58 175 TYR B CA 1
ATOM 2977 C C . TYR B 1 158 ? 25.761 33.352 56.908 1.00 12.19 175 TYR B C 1
ATOM 2978 O O . TYR B 1 158 ? 25.593 34.578 56.978 1.00 11.68 175 TYR B O 1
ATOM 2987 N N . LEU B 1 159 ? 25.655 32.657 55.787 1.00 12.10 176 LEU B N 1
ATOM 2988 C CA . LEU B 1 159 ? 25.233 33.268 54.521 1.00 12.27 176 LEU B CA 1
ATOM 2989 C C . LEU B 1 159 ? 23.844 32.715 54.211 1.00 13.02 176 LEU B C 1
ATOM 2990 O O . LEU B 1 159 ? 23.686 31.528 53.970 1.00 11.01 176 LEU B O 1
ATOM 2995 N N . PRO B 1 160 ? 22.811 33.574 54.263 1.00 13.49 177 PRO B N 1
ATOM 2996 C CA . PRO B 1 160 ? 21.473 33.094 53.935 1.00 14.37 177 PRO B CA 1
ATOM 2997 C C . PRO B 1 160 ? 21.449 32.615 52.484 1.00 14.39 177 PRO B C 1
ATOM 2998 O O . PRO B 1 160 ? 22.144 33.197 51.628 1.00 15.27 177 PRO B O 1
ATOM 3002 N N . LYS B 1 161 ? 20.682 31.561 52.212 1.00 15.28 178 LYS B N 1
ATOM 3003 C CA . LYS B 1 161 ? 20.672 30.959 50.869 1.00 16.30 178 LYS B CA 1
ATOM 3004 C C . LYS B 1 161 ? 20.260 31.927 49.755 1.00 17.46 178 LYS B C 1
ATOM 3005 O O . LYS B 1 161 ? 20.703 31.776 48.610 1.00 17.48 178 LYS B O 1
ATOM 3011 N N . ASP B 1 162 ? 19.443 32.928 50.089 1.00 19.21 179 ASP B N 1
ATOM 3012 C CA . ASP B 1 162 ? 19.013 33.910 49.085 1.00 20.49 179 ASP B CA 1
ATOM 3013 C C . ASP B 1 162 ? 20.126 34.860 48.674 1.00 20.43 179 ASP B C 1
ATOM 3014 O O . ASP B 1 162 ? 19.947 35.662 47.737 1.00 20.58 179 ASP B O 1
ATOM 3019 N N . LYS B 1 163 ? 21.264 34.769 49.369 1.00 19.30 180 LYS B N 1
ATOM 3020 C CA . LYS B 1 163 ? 22.453 35.567 49.051 1.00 18.78 180 LYS B CA 1
ATOM 3021 C C . LYS B 1 163 ? 23.535 34.764 48.351 1.00 18.61 180 LYS B C 1
ATOM 3022 O O . LYS B 1 163 ? 24.632 35.283 48.122 1.00 18.56 180 LYS B O 1
ATOM 3028 N N . LEU B 1 164 ? 23.237 33.508 48.034 1.00 18.22 181 LEU B N 1
ATOM 3029 C CA . LEU B 1 164 ? 24.184 32.657 47.314 1.00 17.91 181 LEU B CA 1
ATOM 3030 C C . LEU B 1 164 ? 23.716 32.376 45.895 1.00 17.91 181 LEU B C 1
ATOM 3031 O O . LEU B 1 164 ? 22.630 31.823 45.685 1.00 18.62 181 LEU B O 1
ATOM 3036 N N . GLU B 1 165 ? 24.550 32.751 44.929 1.00 18.38 182 GLU B N 1
ATOM 3037 C CA . GLU B 1 165 ? 24.278 32.482 43.515 1.00 19.11 182 GLU B CA 1
ATOM 3038 C C . GLU B 1 165 ? 24.995 31.235 43.029 1.00 17.79 182 GLU B C 1
ATOM 3039 O O . GLU B 1 165 ? 25.942 30.785 43.669 1.00 16.52 182 GLU B O 1
ATOM 3045 N N . PRO B 1 166 ? 24.567 30.685 41.874 1.00 17.91 183 PRO B N 1
ATOM 3046 C CA . PRO B 1 166 ? 25.244 29.521 41.303 1.00 17.97 183 PRO B CA 1
ATOM 3047 C C . PRO B 1 166 ? 26.762 29.693 41.168 1.00 18.22 183 PRO B C 1
ATOM 3048 O O . PRO B 1 166 ? 27.505 28.724 41.354 1.00 18.12 183 PRO B O 1
ATOM 3052 N N . ASP B 1 167 ? 27.209 30.910 40.861 1.00 17.61 184 ASP B N 1
ATOM 3053 C CA . ASP B 1 167 ? 28.638 31.196 40.678 1.00 18.53 184 ASP B CA 1
ATOM 3054 C C . ASP B 1 167 ? 29.422 31.410 41.970 1.00 17.36 184 ASP B C 1
ATOM 3055 O O . ASP B 1 167 ? 30.625 31.705 41.930 1.00 17.06 184 ASP B O 1
ATOM 3060 N N . GLY B 1 168 ? 28.749 31.251 43.105 1.00 16.37 185 GLY B N 1
ATOM 3061 C CA . GLY B 1 168 ? 29.394 31.380 44.400 1.00 15.55 185 GLY B CA 1
ATOM 3062 C C . GLY B 1 168 ? 29.787 32.811 44.689 1.00 15.17 185 GLY B C 1
ATOM 3063 O O . GLY B 1 168 ? 29.156 33.743 44.181 1.00 14.71 185 GLY B O 1
ATOM 3064 N N . LEU B 1 169 ? 30.828 32.973 45.501 1.00 14.42 186 LEU B N 1
ATOM 3065 C CA . LEU B 1 169 ? 31.367 34.285 45.891 1.00 15.20 186 LEU B CA 1
ATOM 3066 C C . LEU B 1 169 ? 32.884 34.206 45.960 1.00 15.02 186 LEU B C 1
ATOM 3067 O O . LEU B 1 169 ? 33.429 33.131 46.232 1.00 14.84 186 LEU B O 1
ATOM 3072 N N . PRO B 1 170 ? 33.585 35.338 45.735 1.00 15.19 187 PRO B N 1
ATOM 3073 C CA . PRO B 1 170 ? 35.048 35.288 45.658 1.00 15.77 187 PRO B CA 1
ATOM 3074 C C . PRO B 1 170 ? 35.715 34.867 46.969 1.00 15.09 187 PRO B C 1
ATOM 3075 O O . PRO B 1 170 ? 36.859 34.441 46.954 1.00 15.85 187 PRO B O 1
ATOM 3079 N N . TRP B 1 171 ? 34.994 34.980 48.082 1.00 14.55 188 TRP B N 1
ATOM 3080 C CA . TRP B 1 171 ? 35.523 34.552 49.375 1.00 13.18 188 TRP B CA 1
ATOM 3081 C C . TRP B 1 171 ? 35.169 33.126 49.744 1.00 12.44 188 TRP B C 1
ATOM 3082 O O . TRP B 1 171 ? 35.556 32.640 50.818 1.00 12.34 188 TRP B O 1
ATOM 3093 N N . ILE B 1 172 ? 34.465 32.439 48.849 1.00 11.71 189 ILE B N 1
ATOM 3094 C CA . ILE B 1 172 ? 34.264 31.005 48.996 1.00 11.39 189 ILE B CA 1
ATOM 3095 C C . ILE B 1 172 ? 35.185 30.328 47.987 1.00 11.54 189 ILE B C 1
ATOM 3096 O O . ILE B 1 172 ? 35.049 30.536 46.772 1.00 11.89 189 ILE B O 1
ATOM 3101 N N . LYS B 1 173 ? 36.112 29.519 48.501 1.00 9.69 190 LYS B N 1
ATOM 3102 C CA . LYS B 1 173 ? 37.179 28.943 47.691 1.00 10.24 190 LYS B CA 1
ATOM 3103 C C . LYS B 1 173 ? 37.111 27.428 47.608 1.00 9.43 190 LYS B C 1
ATOM 3104 O O . LYS B 1 173 ? 36.577 26.765 48.521 1.00 8.68 190 LYS B O 1
ATOM 3110 N N . ASN B 1 174 ? 37.716 26.887 46.549 1.00 9.82 191 ASN B N 1
ATOM 3111 C CA . ASN B 1 174 ? 37.883 25.445 46.414 1.00 9.57 191 ASN B CA 1
ATOM 3112 C C . ASN B 1 174 ? 38.492 24.930 47.695 1.00 10.36 191 ASN B C 1
ATOM 3113 O O . ASN B 1 174 ? 39.471 25.514 48.210 1.00 10.43 191 ASN B O 1
ATOM 3118 N N . GLY B 1 175 ? 37.928 23.845 48.209 1.00 9.93 192 GLY B N 1
ATOM 3119 C CA . GLY B 1 175 ? 38.475 23.235 49.412 1.00 10.01 192 GLY B CA 1
ATOM 3120 C C . GLY B 1 175 ? 37.918 23.767 50.739 1.00 9.72 192 GLY B C 1
ATOM 3121 O O . GLY B 1 175 ? 38.184 23.173 51.780 1.00 10.08 192 GLY B O 1
ATOM 3122 N N . ASP B 1 176 ? 37.152 24.861 50.719 1.00 8.80 193 ASP B N 1
ATOM 3123 C CA . ASP B 1 176 ? 36.474 25.339 51.937 1.00 8.75 193 ASP B CA 1
ATOM 3124 C C . ASP B 1 176 ? 35.477 24.280 52.421 1.00 8.93 193 ASP B C 1
ATOM 3125 O O . ASP B 1 176 ? 34.842 23.586 51.614 1.00 9.43 193 ASP B O 1
ATOM 3130 N N . ILE B 1 177 ? 35.327 24.156 53.734 1.00 8.25 194 ILE B N 1
ATOM 3131 C CA . ILE B 1 177 ? 34.290 23.299 54.301 1.00 8.55 194 ILE B CA 1
ATOM 3132 C C . ILE B 1 177 ? 32.985 24.080 54.385 1.00 9.26 194 ILE B C 1
ATOM 3133 O O . ILE B 1 177 ? 32.966 25.202 54.867 1.00 9.77 194 ILE B O 1
ATOM 3138 N N . ILE B 1 178 ? 31.909 23.482 53.904 1.00 8.65 195 ILE B N 1
ATOM 3139 C CA . ILE B 1 178 ? 30.596 24.136 53.867 1.00 9.28 195 ILE B CA 1
ATOM 3140 C C . ILE B 1 178 ? 29.676 23.354 54.797 1.00 10.12 195 ILE B C 1
ATOM 3141 O O . ILE B 1 178 ? 29.539 22.148 54.638 1.00 10.53 195 ILE B O 1
ATOM 3146 N N . ALA B 1 179 ? 29.082 24.041 55.769 1.00 9.31 196 ALA B N 1
ATOM 3147 C CA . ALA B 1 179 ? 28.036 23.480 56.628 1.00 9.32 196 ALA B CA 1
ATOM 3148 C C . ALA B 1 179 ? 26.698 24.073 56.221 1.00 9.32 196 ALA B C 1
ATOM 3149 O O . ALA B 1 179 ? 26.531 25.300 56.189 1.00 9.91 196 ALA B O 1
ATOM 3151 N N . LEU B 1 180 ? 25.749 23.205 55.872 1.00 9.39 197 LEU B N 1
ATOM 3152 C CA . LEU B 1 180 ? 24.443 23.673 55.439 1.00 10.01 197 LEU B CA 1
ATOM 3153 C C . LEU B 1 180 ? 23.552 23.878 56.659 1.00 10.22 197 LEU B C 1
ATOM 3154 O O . LEU B 1 180 ? 23.266 22.940 57.391 1.00 10.96 197 LEU B O 1
ATOM 3159 N N . THR B 1 181 ? 23.142 25.118 56.896 1.00 11.44 198 THR B N 1
ATOM 3160 C CA . THR B 1 181 ? 22.395 25.432 58.110 1.00 11.63 198 THR B CA 1
ATOM 3161 C C . THR B 1 181 ? 20.934 25.045 57.905 1.00 12.64 198 THR B C 1
ATOM 3162 O O . THR B 1 181 ? 20.454 25.008 56.769 1.00 12.79 198 THR B O 1
ATOM 3166 N N . THR B 1 182 ? 20.238 24.762 59.000 1.00 13.82 199 THR B N 1
ATOM 3167 C CA . THR B 1 182 ? 18.878 24.226 58.914 1.00 15.39 199 THR B CA 1
ATOM 3168 C C . THR B 1 182 ? 17.956 24.954 59.880 1.00 16.43 199 THR B C 1
ATOM 3169 O O . THR B 1 182 ? 18.413 25.490 60.892 1.00 15.47 199 THR B O 1
ATOM 3173 N N . ASN B 1 183 ? 16.666 24.960 59.555 1.00 17.06 200 ASN B N 1
ATOM 3174 C CA . ASN B 1 183 ? 15.653 25.482 60.470 1.00 18.45 200 ASN B CA 1
ATOM 3175 C C . ASN B 1 183 ? 14.880 24.382 61.193 1.00 18.59 200 ASN B C 1
ATOM 3176 O O . ASN B 1 183 ? 13.924 24.681 61.929 1.00 19.25 200 ASN B O 1
ATOM 3181 N N . THR B 1 184 ? 15.284 23.123 60.990 1.00 18.62 201 THR B N 1
ATOM 3182 C CA . THR B 1 184 ? 14.676 21.998 61.713 1.00 19.40 201 THR B CA 1
ATOM 3183 C C . THR B 1 184 ? 14.778 22.272 63.226 1.00 18.77 201 THR B C 1
ATOM 3184 O O . THR B 1 184 ? 15.862 22.536 63.732 1.00 18.67 201 THR B O 1
ATOM 3188 N N . PRO B 1 185 ? 13.637 22.266 63.947 1.00 19.27 202 PRO B N 1
ATOM 3189 C CA . PRO B 1 185 ? 13.674 22.547 65.394 1.00 18.41 202 PRO B CA 1
ATOM 3190 C C . PRO B 1 185 ? 14.690 21.696 66.167 1.00 17.43 202 PRO B C 1
ATOM 3191 O O . PRO B 1 185 ? 14.733 20.472 65.996 1.00 17.91 202 PRO B O 1
ATOM 3195 N N . GLY B 1 186 ? 15.536 22.359 66.959 1.00 16.24 203 GLY B N 1
ATOM 3196 C CA . GLY B 1 186 ? 16.529 21.679 67.824 1.00 15.78 203 GLY B CA 1
ATOM 3197 C C . GLY B 1 186 ? 17.877 21.402 67.170 1.00 15.38 203 GLY B C 1
ATOM 3198 O O . GLY B 1 186 ? 18.811 20.909 67.821 1.00 13.42 203 GLY B O 1
ATOM 3199 N N . LEU B 1 187 ? 17.966 21.748 65.881 1.00 15.11 204 LEU B N 1
ATOM 3200 C CA . LEU B 1 187 ? 19.150 21.492 65.071 1.00 14.53 204 LEU B CA 1
ATOM 3201 C C . LEU B 1 187 ? 19.807 22.782 64.568 1.00 13.90 204 LEU B C 1
ATOM 3202 O O . LEU B 1 187 ? 19.162 23.850 64.528 1.00 13.74 204 LEU B O 1
ATOM 3207 N N . ASP B 1 188 ? 21.092 22.664 64.207 1.00 12.65 205 ASP B N 1
ATOM 3208 C CA . ASP B 1 188 ? 21.880 23.794 63.698 1.00 12.19 205 ASP B CA 1
ATOM 3209 C C . ASP B 1 188 ? 22.259 23.620 62.245 1.00 11.38 205 ASP B C 1
ATOM 3210 O O . ASP B 1 188 ? 22.137 24.557 61.441 1.00 11.46 205 ASP B O 1
ATOM 3215 N N . VAL B 1 189 ? 22.723 22.421 61.926 1.00 10.65 206 VAL B N 1
ATOM 3216 C CA . VAL B 1 189 ? 23.310 22.108 60.617 1.00 11.63 206 VAL B CA 1
ATOM 3217 C C . VAL B 1 189 ? 22.781 20.756 60.183 1.00 12.96 206 VAL B C 1
ATOM 3218 O O . VAL B 1 189 ? 22.727 19.826 60.997 1.00 13.76 206 VAL B O 1
ATOM 3222 N N . SER B 1 190 ? 22.393 20.624 58.917 1.00 13.33 207 SER B N 1
ATOM 3223 C CA . SER B 1 190 ? 21.848 19.339 58.473 1.00 16.30 207 SER B CA 1
ATOM 3224 C C . SER B 1 190 ? 22.907 18.450 57.840 1.00 16.34 207 SER B C 1
ATOM 3225 O O . SER B 1 190 ? 22.871 17.228 58.013 1.00 17.17 207 SER B O 1
ATOM 3228 N N . HIS B 1 191 ? 23.851 19.043 57.112 1.00 15.31 208 HIS B N 1
ATOM 3229 C CA . HIS B 1 191 ? 25.056 18.298 56.745 1.00 16.53 208 HIS B CA 1
ATOM 3230 C C . HIS B 1 191 ? 26.173 19.208 56.240 1.00 15.37 208 HIS B C 1
ATOM 3231 O O . HIS B 1 191 ? 26.000 20.411 56.201 1.00 13.62 208 HIS B O 1
ATOM 3238 N N . MET B 1 192 ? 27.318 18.609 55.910 1.00 14.80 209 MET B N 1
ATOM 3239 C CA . MET B 1 192 ? 28.510 19.354 55.540 1.00 13.34 209 MET B CA 1
ATOM 3240 C C . MET B 1 192 ? 29.057 18.787 54.227 1.00 11.38 209 MET B C 1
ATOM 3241 O O . MET B 1 192 ? 28.700 17.679 53.785 1.00 10.44 209 MET B O 1
ATOM 3246 N N . GLY B 1 193 ? 29.957 19.538 53.615 1.00 9.23 210 GLY B N 1
ATOM 3247 C CA . GLY B 1 193 ? 30.723 19.009 52.488 1.00 8.64 210 GLY B CA 1
ATOM 3248 C C . GLY B 1 193 ? 31.824 19.982 52.173 1.00 8.14 210 GLY B C 1
ATOM 3249 O O . GLY B 1 193 ? 32.170 20.826 53.027 1.00 8.35 210 GLY B O 1
ATOM 3250 N N . ILE B 1 194 ? 32.360 19.882 50.957 1.00 7.35 211 ILE B N 1
ATOM 3251 C CA . ILE B 1 194 ? 33.553 20.651 50.565 1.00 8.29 211 ILE B CA 1
ATOM 3252 C C . ILE B 1 194 ? 33.240 21.428 49.273 1.00 8.25 211 ILE B C 1
ATOM 3253 O O . ILE B 1 194 ? 32.691 20.860 48.333 1.00 8.92 211 ILE B O 1
ATOM 3258 N N . ALA B 1 195 ? 33.576 22.719 49.242 1.00 7.91 212 ALA B N 1
ATOM 3259 C CA . ALA B 1 195 ? 33.344 23.552 48.055 1.00 8.01 212 ALA B CA 1
ATOM 3260 C C . ALA B 1 195 ? 34.223 23.135 46.877 1.00 8.78 212 ALA B C 1
ATOM 3261 O O . ALA B 1 195 ? 35.408 22.882 47.049 1.00 8.41 212 ALA B O 1
ATOM 3263 N N . ILE B 1 196 ? 33.632 23.084 45.677 1.00 8.25 213 ILE B N 1
ATOM 3264 C CA . ILE B 1 196 ? 34.410 22.859 44.455 1.00 9.39 213 ILE B CA 1
ATOM 3265 C C . ILE B 1 196 ? 33.722 23.620 43.325 1.00 10.02 213 ILE B C 1
ATOM 3266 O O . ILE B 1 196 ? 32.513 23.536 43.202 1.00 8.95 213 ILE B O 1
ATOM 3271 N N . TYR B 1 197 ? 34.490 24.373 42.539 1.00 9.48 214 TYR B N 1
ATOM 3272 C CA . TYR B 1 197 ? 33.935 25.102 41.382 1.00 9.87 214 TYR B CA 1
ATOM 3273 C C . TYR B 1 197 ? 34.084 24.225 40.150 1.00 10.81 214 TYR B C 1
ATOM 3274 O O . TYR B 1 197 ? 35.204 23.827 39.779 1.00 10.99 214 TYR B O 1
ATOM 3283 N N . ILE B 1 198 ? 32.946 23.926 39.533 1.00 11.65 215 ILE B N 1
ATOM 3284 C CA . ILE B 1 198 ? 32.886 23.097 38.335 1.00 13.05 215 ILE B CA 1
ATOM 3285 C C . ILE B 1 198 ? 32.347 23.988 37.224 1.00 13.70 215 ILE B C 1
ATOM 3286 O O . ILE B 1 198 ? 31.246 24.513 37.342 1.00 13.42 215 ILE B O 1
ATOM 3291 N N . LYS B 1 199 ? 33.131 24.173 36.167 1.00 15.14 216 LYS B N 1
ATOM 3292 C CA . LYS B 1 199 ? 32.708 25.057 35.071 1.00 17.34 216 LYS B CA 1
ATOM 3293 C C . LYS B 1 199 ? 32.198 26.410 35.618 1.00 16.76 216 LYS B C 1
ATOM 3294 O O . LYS B 1 199 ? 31.207 26.985 35.125 1.00 17.36 216 LYS B O 1
ATOM 3300 N N . GLY B 1 200 ? 32.877 26.918 36.650 1.00 15.59 217 GLY B N 1
ATOM 3301 C CA . GLY B 1 200 ? 32.585 28.259 37.182 1.00 14.86 217 GLY B CA 1
ATOM 3302 C C . GLY B 1 200 ? 31.466 28.341 38.210 1.00 14.30 217 GLY B C 1
ATOM 3303 O O . GLY B 1 200 ? 31.249 29.390 38.812 1.00 15.11 217 GLY B O 1
ATOM 3304 N N . GLN B 1 201 ? 30.776 27.232 38.424 1.00 13.46 218 GLN B N 1
ATOM 3305 C CA . GLN B 1 201 ? 29.661 27.180 39.371 1.00 13.87 218 GLN B CA 1
ATOM 3306 C C . GLN B 1 201 ? 30.136 26.535 40.668 1.00 12.39 218 GLN B C 1
ATOM 3307 O O . GLN B 1 201 ? 30.886 25.588 40.623 1.00 12.58 218 GLN B O 1
ATOM 3313 N N . LEU B 1 202 ? 29.655 27.031 41.800 1.00 11.76 219 LEU B N 1
ATOM 3314 C CA . LEU B 1 202 ? 29.992 26.457 43.092 1.00 11.01 219 LEU B CA 1
ATOM 3315 C C . LEU B 1 202 ? 29.114 25.227 43.349 1.00 11.33 219 LEU B C 1
ATOM 3316 O O . LEU B 1 202 ? 27.882 25.338 43.462 1.00 11.86 219 LEU B O 1
ATOM 3321 N N . HIS B 1 203 ? 29.763 24.070 43.464 1.00 10.97 220 HIS B N 1
ATOM 3322 C CA . HIS B 1 203 ? 29.133 22.794 43.781 1.00 10.77 220 HIS B CA 1
ATOM 3323 C C . HIS B 1 203 ? 29.621 22.325 45.157 1.00 10.51 220 HIS B C 1
ATOM 3324 O O . HIS B 1 203 ? 30.608 22.854 45.690 1.00 10.39 220 HIS B O 1
ATOM 3331 N N . LEU B 1 204 ? 28.911 21.349 45.717 1.00 9.61 221 LEU B N 1
ATOM 3332 C CA . LEU B 1 204 ? 29.301 20.684 46.953 1.00 9.84 221 LEU B CA 1
ATOM 3333 C C . LEU B 1 204 ? 29.810 19.269 46.707 1.00 9.61 221 LEU B C 1
ATOM 3334 O O . LEU B 1 204 ? 29.111 18.433 46.101 1.00 10.56 221 LEU B O 1
ATOM 3339 N N . LEU B 1 205 ? 31.022 18.991 47.179 1.00 8.51 222 LEU B N 1
ATOM 3340 C CA . LEU B 1 205 ? 31.553 17.633 47.211 1.00 8.30 222 LEU B CA 1
ATOM 3341 C C . LEU B 1 205 ? 31.143 17.070 48.581 1.00 8.64 222 LEU B C 1
ATOM 3342 O O . LEU B 1 205 ? 31.464 17.670 49.598 1.00 7.77 222 LEU B O 1
ATOM 3347 N N . HIS B 1 206 ? 30.393 15.967 48.620 1.00 8.55 223 HIS B N 1
ATOM 3348 C CA . HIS B 1 206 ? 29.818 15.502 49.907 1.00 8.26 223 HIS B CA 1
ATOM 3349 C C . HIS B 1 206 ? 29.454 14.031 49.889 1.00 9.23 223 HIS B C 1
ATOM 3350 O O . HIS B 1 206 ? 29.302 13.437 48.819 1.00 8.72 223 HIS B O 1
ATOM 3357 N N . ALA B 1 207 ? 29.332 13.419 51.075 1.00 9.21 224 ALA B N 1
ATOM 3358 C CA . ALA B 1 207 ? 28.831 12.046 51.151 1.00 10.46 224 ALA B CA 1
ATOM 3359 C C . ALA B 1 207 ? 27.321 12.134 51.038 1.00 12.03 224 ALA B C 1
ATOM 3360 O O . ALA B 1 207 ? 26.661 12.747 51.881 1.00 13.07 224 ALA B O 1
ATOM 3362 N N . SER B 1 208 ? 26.772 11.523 49.997 1.00 11.90 225 SER B N 1
ATOM 3363 C CA . SER B 1 208 ? 25.338 11.612 49.731 1.00 12.98 225 SER B CA 1
ATOM 3364 C C . SER B 1 208 ? 24.630 10.283 50.012 1.00 12.56 225 SER B C 1
ATOM 3365 O O . SER B 1 208 ? 24.913 9.278 49.357 1.00 12.72 225 SER B O 1
ATOM 3368 N N . SER B 1 209 ? 23.698 10.290 50.961 1.00 12.26 226 SER B N 1
ATOM 3369 C CA . SER B 1 209 ? 22.820 9.130 51.176 1.00 12.71 226 SER B CA 1
ATOM 3370 C C . SER B 1 209 ? 21.922 8.873 49.961 1.00 13.19 226 SER B C 1
ATOM 3371 O O . SER B 1 209 ? 21.535 7.725 49.690 1.00 13.49 226 SER B O 1
ATOM 3374 N N . LYS B 1 210 ? 21.568 9.934 49.240 1.00 13.57 227 LYS B N 1
ATOM 3375 C CA . LYS B 1 210 ? 20.697 9.781 48.078 1.00 14.43 227 LYS B CA 1
ATOM 3376 C C . LYS B 1 210 ? 21.410 9.074 46.923 1.00 14.78 227 LYS B C 1
ATOM 3377 O O . LYS B 1 210 ? 20.799 8.273 46.228 1.00 14.67 227 LYS B O 1
ATOM 3383 N N . GLU B 1 211 ? 22.698 9.355 46.747 1.00 13.62 228 GLU B N 1
ATOM 3384 C CA . GLU B 1 211 ? 23.486 8.731 45.678 1.00 14.14 228 GLU B CA 1
ATOM 3385 C C . GLU B 1 211 ? 24.234 7.516 46.194 1.00 12.92 228 GLU B C 1
ATOM 3386 O O . GLU B 1 211 ? 24.796 6.748 45.404 1.00 13.57 228 GLU B O 1
ATOM 3392 N N . GLY B 1 212 ? 24.233 7.336 47.515 1.00 11.32 229 GLY B N 1
ATOM 3393 C CA . GLY B 1 212 ? 24.868 6.173 48.128 1.00 10.37 229 GLY B CA 1
ATOM 3394 C C . GLY B 1 212 ? 26.395 6.215 48.154 1.00 10.33 229 GLY B C 1
ATOM 3395 O O . GLY B 1 212 ? 27.051 5.194 48.378 1.00 10.18 229 GLY B O 1
ATOM 3396 N N . LYS B 1 213 ? 26.965 7.396 47.956 1.00 10.57 230 LYS B N 1
ATOM 3397 C CA . LYS B 1 213 ? 28.427 7.524 47.858 1.00 9.39 230 LYS B CA 1
ATOM 3398 C C . LYS B 1 213 ? 28.841 8.978 47.900 1.00 9.39 230 LYS B C 1
ATOM 3399 O O . LYS B 1 213 ? 27.992 9.879 47.870 1.00 8.85 230 LYS B O 1
ATOM 3405 N N . VAL B 1 214 ? 30.151 9.202 48.007 1.00 8.60 231 VAL B N 1
ATOM 3406 C CA . VAL B 1 214 ? 30.711 10.550 47.846 1.00 8.27 231 VAL B CA 1
ATOM 3407 C C . VAL B 1 214 ? 30.645 11.004 46.407 1.00 9.21 231 VAL B C 1
ATOM 3408 O O . VAL B 1 214 ? 31.097 10.293 45.497 1.00 9.41 231 VAL B O 1
ATOM 3412 N N . VAL B 1 215 ? 30.030 12.173 46.218 1.00 9.70 232 VAL B N 1
ATOM 3413 C CA . VAL B 1 215 ? 29.829 12.781 44.894 1.00 10.59 232 VAL B CA 1
ATOM 3414 C C . VAL B 1 215 ? 30.142 14.259 44.896 1.00 10.77 232 VAL B C 1
ATOM 3415 O O . VAL B 1 215 ? 30.108 14.922 45.928 1.00 10.89 232 VAL B O 1
ATOM 3419 N N . VAL B 1 216 ? 30.448 14.774 43.711 1.00 11.90 233 VAL B N 1
ATOM 3420 C CA . VAL B 1 216 ? 30.292 16.194 43.444 1.00 13.08 233 VAL B CA 1
ATOM 3421 C C . VAL B 1 216 ? 28.831 16.360 43.047 1.00 13.90 233 VAL B C 1
ATOM 3422 O O . VAL B 1 216 ? 28.350 15.680 42.126 1.00 14.35 233 VAL B O 1
ATOM 3426 N N . GLY B 1 217 ? 28.110 17.226 43.739 1.00 15.03 234 GLY B N 1
ATOM 3427 C CA . GLY B 1 217 ? 26.676 17.386 43.466 1.00 16.85 234 GLY B CA 1
ATOM 3428 C C . GLY B 1 217 ? 26.387 17.696 42.003 1.00 18.15 234 GLY B C 1
ATOM 3429 O O . GLY B 1 217 ? 27.151 18.385 41.344 1.00 17.83 234 GLY B O 1
ATOM 3430 N N . LYS B 1 218 ? 25.294 17.149 41.491 1.00 18.83 235 LYS B N 1
ATOM 3431 C CA . LYS B 1 218 ? 24.866 17.393 40.105 1.00 21.33 235 LYS B CA 1
ATOM 3432 C C . LYS B 1 218 ? 24.568 18.861 39.811 1.00 20.99 235 LYS B C 1
ATOM 3433 O O . LYS B 1 218 ? 24.784 19.345 38.695 1.00 22.28 235 LYS B O 1
ATOM 3439 N N . THR B 1 219 ? 24.039 19.574 40.796 1.00 21.38 236 THR B N 1
ATOM 3440 C CA . THR B 1 219 ? 23.632 20.963 40.566 1.00 21.50 236 THR B CA 1
ATOM 3441 C C . THR B 1 219 ? 24.460 21.900 41.428 1.00 20.61 236 THR B C 1
ATOM 3442 O O . THR B 1 219 ? 25.180 21.441 42.328 1.00 20.28 236 THR B O 1
ATOM 3446 N N . ALA B 1 220 ? 24.359 23.200 41.153 1.00 19.01 237 ALA B N 1
ATOM 3447 C CA . ALA B 1 220 ? 25.019 24.203 41.983 1.00 17.86 237 ALA B CA 1
ATOM 3448 C C . ALA B 1 220 ? 24.503 24.098 43.413 1.00 17.05 237 ALA B C 1
ATOM 3449 O O . ALA B 1 220 ? 23.327 23.769 43.654 1.00 16.20 237 ALA B O 1
ATOM 3451 N N . LEU B 1 221 ? 25.390 24.408 44.358 1.00 15.43 238 LEU B N 1
ATOM 3452 C CA . LEU B 1 221 ? 25.028 24.493 45.754 1.00 14.66 238 LEU B CA 1
ATOM 3453 C C . LEU B 1 221 ? 23.823 25.412 46.003 1.00 15.39 238 LEU B C 1
ATOM 3454 O O . LEU B 1 221 ? 22.959 25.065 46.797 1.00 14.46 238 LEU B O 1
ATOM 3459 N N . SER B 1 222 ? 23.764 26.570 45.333 1.00 15.61 239 SER B N 1
ATOM 3460 C CA . SER B 1 222 ? 22.625 27.480 45.506 1.00 16.73 239 SER B CA 1
ATOM 3461 C C . SER B 1 222 ? 21.283 26.798 45.186 1.00 17.03 239 SER B C 1
ATOM 3462 O O . SER B 1 222 ? 20.264 27.065 45.844 1.00 16.46 239 SER B O 1
ATOM 3465 N N . GLN B 1 223 ? 21.290 25.913 44.190 1.00 18.23 240 GLN B N 1
ATOM 3466 C CA . GLN B 1 223 ? 20.091 25.162 43.803 1.00 18.58 240 GLN B CA 1
ATOM 3467 C C . GLN B 1 223 ? 19.705 24.097 44.830 1.00 19.61 240 GLN B C 1
ATOM 3468 O O . GLN B 1 223 ? 18.528 23.990 45.176 1.00 19.28 240 GLN B O 1
ATOM 3474 N N . MET B 1 224 ? 20.692 23.329 45.316 1.00 18.93 241 MET B N 1
ATOM 3475 C CA . MET B 1 224 ? 20.501 22.380 46.419 1.00 20.02 241 MET B CA 1
ATOM 3476 C C . MET B 1 224 ? 19.819 23.066 47.606 1.00 19.11 241 MET B C 1
ATOM 3477 O O . MET B 1 224 ? 18.874 22.524 48.206 1.00 18.50 241 MET B O 1
ATOM 3482 N N . LEU B 1 225 ? 20.306 24.251 47.956 1.00 18.24 242 LEU B N 1
ATOM 3483 C CA . LEU B 1 225 ? 19.771 24.963 49.109 1.00 18.12 242 LEU B CA 1
ATOM 3484 C C . LEU B 1 225 ? 18.346 25.436 48.843 1.00 19.06 242 LEU B C 1
ATOM 3485 O O . LEU B 1 225 ? 17.448 25.234 49.662 1.00 18.21 242 LEU B O 1
ATOM 3490 N N . LYS B 1 226 ? 18.158 26.067 47.694 1.00 19.41 243 LYS B N 1
ATOM 3491 C CA . LYS B 1 226 ? 16.883 26.706 47.392 1.00 21.49 243 LYS B CA 1
ATOM 3492 C C . LYS B 1 226 ? 15.759 25.687 47.197 1.00 22.16 243 LYS B C 1
ATOM 3493 O O . LYS B 1 226 ? 14.592 26.026 47.400 1.00 23.45 243 LYS B O 1
ATOM 3499 N N . ASP B 1 227 ? 16.124 24.450 46.849 1.00 22.98 244 ASP B N 1
ATOM 3500 C CA . ASP B 1 227 ? 15.167 23.360 46.638 1.00 24.60 244 ASP B CA 1
ATOM 3501 C C . ASP B 1 227 ? 14.622 22.743 47.929 1.00 24.97 244 ASP B C 1
ATOM 3502 O O . ASP B 1 227 ? 13.601 22.072 47.891 1.00 24.86 244 ASP B O 1
ATOM 3507 N N . ARG B 1 228 ? 15.284 22.965 49.064 1.00 24.86 245 ARG B N 1
ATOM 3508 C CA . ARG B 1 228 ? 14.860 22.336 50.319 1.00 25.67 245 ARG B CA 1
ATOM 3509 C C . ARG B 1 228 ? 14.448 23.393 51.334 1.00 24.48 245 ARG B C 1
ATOM 3510 O O . ARG B 1 228 ? 15.243 24.260 51.684 1.00 23.73 245 ARG B O 1
ATOM 3518 N N . LYS B 1 229 ? 13.200 23.330 51.794 1.00 23.93 246 LYS B N 1
ATOM 3519 C CA . LYS B 1 229 ? 12.670 24.352 52.704 1.00 24.06 246 LYS B CA 1
ATOM 3520 C C . LYS B 1 229 ? 13.324 24.336 54.099 1.00 22.49 246 LYS B C 1
ATOM 3521 O O . LYS B 1 229 ? 13.339 25.356 54.794 1.00 22.27 246 LYS B O 1
ATOM 3527 N N . SER B 1 230 ? 13.861 23.183 54.487 1.00 21.00 247 SER B N 1
ATOM 3528 C CA . SER B 1 230 ? 14.550 23.051 55.772 1.00 20.32 247 SER B CA 1
ATOM 3529 C C . SER B 1 230 ? 15.962 23.663 55.760 1.00 18.97 247 SER B C 1
ATOM 3530 O O . SER B 1 230 ? 16.548 23.908 56.813 1.00 18.43 247 SER B O 1
ATOM 3533 N N . LEU B 1 231 ? 16.498 23.926 54.580 1.00 17.43 248 LEU B N 1
ATOM 3534 C CA . LEU B 1 231 ? 17.851 24.480 54.485 1.00 16.70 248 LEU B CA 1
ATOM 3535 C C . LEU B 1 231 ? 17.774 25.991 54.425 1.00 16.26 248 LEU B C 1
ATOM 3536 O O . LEU B 1 231 ? 16.966 26.544 53.662 1.00 16.35 248 LEU B O 1
ATOM 3541 N N . THR B 1 232 ? 18.607 26.665 55.226 1.00 14.87 249 THR B N 1
ATOM 3542 C CA . THR B 1 232 ? 18.532 28.124 55.362 1.00 13.30 249 THR B CA 1
ATOM 3543 C C . THR B 1 232 ? 19.735 28.907 54.815 1.00 12.87 249 THR B C 1
ATOM 3544 O O . THR B 1 232 ? 19.648 30.115 54.577 1.00 11.84 249 THR B O 1
ATOM 3548 N N . GLY B 1 233 ? 20.860 28.229 54.619 1.00 11.01 250 GLY B N 1
ATOM 3549 C CA . GLY B 1 233 ? 22.079 28.953 54.245 1.00 11.01 250 GLY B CA 1
ATOM 3550 C C . GLY B 1 233 ? 23.289 28.102 54.525 1.00 9.47 250 GLY B C 1
ATOM 3551 O O . GLY B 1 233 ? 23.174 26.861 54.632 1.00 9.73 250 GLY B O 1
ATOM 3552 N N . ILE B 1 234 ? 24.442 28.758 54.631 1.00 10.04 251 ILE B N 1
ATOM 3553 C CA . ILE B 1 234 ? 25.702 28.036 54.842 1.00 9.18 251 ILE B CA 1
ATOM 3554 C C . ILE B 1 234 ? 26.643 28.739 55.833 1.00 9.08 251 ILE B C 1
ATOM 3555 O O . ILE B 1 234 ? 26.609 29.959 55.989 1.00 9.34 251 ILE B O 1
ATOM 3560 N N . ARG B 1 235 ? 27.478 27.953 56.493 1.00 8.72 252 ARG B N 1
ATOM 3561 C CA . ARG B 1 235 ? 28.664 28.491 57.155 1.00 9.53 252 ARG B CA 1
ATOM 3562 C C . ARG B 1 235 ? 29.837 27.962 56.349 1.00 9.96 252 ARG B C 1
ATOM 3563 O O . ARG B 1 235 ? 29.754 26.861 55.781 1.00 9.78 252 ARG B O 1
ATOM 3571 N N . VAL B 1 236 ? 30.887 28.771 56.263 1.00 9.50 253 VAL B N 1
ATOM 3572 C CA . VAL B 1 236 ? 32.048 28.478 55.426 1.00 9.39 253 VAL B CA 1
ATOM 3573 C C . VAL B 1 236 ? 33.286 28.494 56.322 1.00 10.05 253 VAL B C 1
ATOM 3574 O O . VAL B 1 236 ? 33.509 29.478 57.056 1.00 9.23 253 VAL B O 1
ATOM 3578 N N . LEU B 1 237 ? 34.048 27.388 56.290 1.00 9.61 254 LEU B N 1
ATOM 3579 C CA . LEU B 1 237 ? 35.243 27.235 57.102 1.00 10.21 254 LEU B CA 1
ATOM 3580 C C . LEU B 1 237 ? 36.413 26.887 56.194 1.00 10.67 254 LEU B C 1
ATOM 3581 O O . LEU B 1 237 ? 36.219 26.323 55.107 1.00 10.65 254 LEU B O 1
ATOM 3586 N N . ARG B 1 238 ? 37.629 27.205 56.635 1.00 10.80 255 ARG B N 1
ATOM 3587 C CA . ARG B 1 238 ? 38.805 26.992 55.808 1.00 11.04 255 ARG B CA 1
ATOM 3588 C C . ARG B 1 238 ? 39.957 26.470 56.659 1.00 11.92 255 ARG B C 1
ATOM 3589 O O . ARG B 1 238 ? 40.183 26.974 57.753 1.00 10.89 255 ARG B O 1
ATOM 3597 N N . MET B 1 239 ? 40.683 25.470 56.142 1.00 12.81 256 MET B N 1
ATOM 3598 C CA . MET B 1 239 ? 41.863 24.911 56.841 1.00 14.07 256 MET B CA 1
ATOM 3599 C C . MET B 1 239 ? 42.945 25.987 57.070 1.00 14.86 256 MET B C 1
ATOM 3600 O O . MET B 1 239 ? 43.147 26.889 56.222 1.00 16.32 256 MET B O 1
#

Nearest PDB structures (foldseek):
  2p1g-assembly1_A  TM=1.004E+00  e=4.357E-50  Bacteroides fragilis YCH46
  2p1g-assembly2_B  TM=9.881E-01  e=1.488E-45  Bacteroides fragilis YCH46
  4q68-assembly1_A  TM=9.916E-01  e=8.570E-38  Bacteroides uniformis ATCC 8492
  4q5k-assembly1_A  TM=9.892E-01  e=7.580E-38  Bacteroides uniformis ATCC 8492
  4h4j-assembly1_A  TM=9.922E-01  e=3.741E-37  Bacteroides uniformis ATCC 8492

Foldseek 3Di:
DQVLLVVFFFQFEDPCPQPPDDWHDDDDDSRYHAQPVSVLQSLLCVPAPDVVGDPVSSSQSSLQQQAQNSDTDTPLRGDDAVVSSVVSCVVVVSKDFLLQVPAPAKDFDQADVCLVPVCVDPRRNPDPPSSVSVVVVRVVRGRDMDGFFFLVRADQLGDPSADFFKKKFWAFPPPRGGTDGIFTWDQDPSGTWGQGQDVPVRGTHGDPGGPSCVQVVDPGTTGITIMHD/DVLLVVFFFQFEDPCQQVPDPWHDDDDDSSYYAFVSSLLQSLLVVPADPDPVRHDPCSSVQSSLQQQAQNSDGDTPLRGQPAVVSSVVSCVVVVSKDFLLQVPAPDKDFAQADVCLVPVVVDPRRNPDVPSSVSVVVVRVVRGRDMDGFFWLVNADQLGDPSADFFKKKFFAFPPHRGGTDGIFTWDADPRGTWGFGQDPVVRGTDTDPGGPSCVQVVDPGTTGITIMHD

Secondary structure (DSSP, 8-state):
-HHHHHTTTTPBB-TTTTS-SSS------TTSB-HHHHHHHHHHHHTSS-----HHHHHHHHHHHHBGGG---SGGGB--SHHHHHHHHHHTTSSEEHHHHH---EEE----HHHH-GGG-TTTTT-HHHHHHHHHHHHHHTT-EEE-EEGGG--TT--TTS-TT-EEEEEE-STT-SEEEEEEEEEETTEEEEEEEETTTTEEEE-SS-HHHHHHT-TTEEEEEEEE-/-HHHHTTTTPBB-S-GGGSSSS------TTSB-HHHHHHHHHHHHTS--SGGG--TTHHHHHHHHHHBGGG---SGGGB--SHHHHHHHHHHTTS-EEHHHHH---EEE----HHHH-GGG-TTTTT-HHHHHHHHHHHHHHTT-EEE-EEGGG--TT--TTS-TT-EEEEEE-STT-SEEEEEEEEEETTEEEEEEEETTTTEEEE-SS-HHHHHHH-TTEEEEEEEE-

CATH classification: 1.10.3670.10 (+1 more: 2.30.260.10)

Organism: Bacteroides fragilis (strain YCH46) (NCBI:txid295405)